Protein AF-0000000066663506 (afdb_homodimer)

Structure (mmCIF, N/CA/C/O backbone):
data_AF-0000000066663506-model_v1
#
loop_
_entity.id
_entity.type
_entity.pdbx_description
1 polymer 'Dihydrodipicolinate synthase'
#
loop_
_atom_site.group_PDB
_atom_site.id
_atom_site.type_symbol
_atom_site.label_atom_id
_atom_site.label_alt_id
_atom_site.label_comp_id
_atom_site.label_asym_id
_atom_site.label_entity_id
_atom_site.label_seq_id
_atom_site.pdbx_PDB_ins_code
_atom_site.Cartn_x
_atom_site.Cartn_y
_atom_site.Cartn_z
_atom_site.occupancy
_atom_site.B_iso_or_equiv
_atom_site.auth_seq_id
_atom_site.auth_comp_id
_atom_site.auth_asym_id
_atom_site.auth_atom_id
_atom_site.pdbx_PDB_model_num
ATOM 1 N N . MET A 1 1 ? 17.984 -24.406 -9.672 1 86.88 1 MET A N 1
ATOM 2 C CA . MET A 1 1 ? 17.188 -23.625 -10.609 1 86.88 1 MET A CA 1
ATOM 3 C C . MET A 1 1 ? 15.711 -23.656 -10.234 1 86.88 1 MET A C 1
ATOM 5 O O . MET A 1 1 ? 15.203 -24.688 -9.781 1 86.88 1 MET A O 1
ATOM 9 N N . ILE A 1 2 ? 15.055 -22.531 -10.32 1 95.19 2 ILE A N 1
ATOM 10 C CA . ILE A 1 2 ? 13.633 -22.453 -10.016 1 95.19 2 ILE A CA 1
ATOM 11 C C . ILE A 1 2 ? 12.836 -23.141 -11.125 1 95.19 2 ILE A C 1
ATOM 13 O O . ILE A 1 2 ? 12.977 -22.812 -12.297 1 95.19 2 ILE A O 1
ATOM 17 N N . THR A 1 3 ? 12.086 -24.094 -10.758 1 96.12 3 THR A N 1
ATOM 18 C CA . THR A 1 3 ? 11.328 -24.844 -11.75 1 96.12 3 THR A CA 1
ATOM 19 C C . THR A 1 3 ? 10.062 -24.078 -12.148 1 96.12 3 THR A C 1
ATOM 21 O O . THR A 1 3 ? 9.281 -23.688 -11.289 1 96.12 3 THR A O 1
ATOM 24 N N . SER A 1 4 ? 9.859 -23.859 -13.398 1 97.31 4 SER A N 1
ATOM 25 C CA . SER A 1 4 ? 8.648 -23.281 -13.969 1 97.31 4 SER A CA 1
ATOM 26 C C . SER A 1 4 ? 7.664 -24.359 -14.406 1 97.31 4 SER A C 1
ATOM 28 O O . SER A 1 4 ? 8.07 -25.438 -14.836 1 97.31 4 SER A O 1
ATOM 30 N N . PRO A 1 5 ? 6.391 -24.141 -14.359 1 98.5 5 PRO A N 1
ATOM 31 C CA . PRO A 1 5 ? 5.742 -22.922 -13.859 1 98.5 5 PRO A CA 1
ATOM 32 C C . PRO A 1 5 ? 5.734 -22.828 -12.336 1 98.5 5 PRO A C 1
ATOM 34 O O . PRO A 1 5 ? 5.762 -23.859 -11.656 1 98.5 5 PRO A O 1
ATOM 37 N N . ILE A 1 6 ? 5.785 -21.578 -11.844 1 98.94 6 ILE A N 1
ATOM 38 C CA . ILE A 1 6 ? 5.539 -21.266 -10.438 1 98.94 6 ILE A CA 1
ATOM 39 C C . ILE A 1 6 ? 4.062 -20.938 -10.234 1 98.94 6 ILE A C 1
ATOM 41 O O . ILE A 1 6 ? 3.465 -20.219 -11.031 1 98.94 6 ILE A O 1
ATOM 45 N N . VAL A 1 7 ? 3.453 -21.516 -9.242 1 98.94 7 VAL A N 1
ATOM 46 C CA . VAL A 1 7 ? 2.088 -21.109 -8.938 1 98.94 7 VAL A CA 1
ATOM 47 C C . VAL A 1 7 ? 2.084 -20.188 -7.715 1 98.94 7 VAL A C 1
ATOM 49 O O . VAL A 1 7 ? 2.586 -20.562 -6.652 1 98.94 7 VAL A O 1
ATOM 52 N N . ALA A 1 8 ? 1.604 -18.938 -7.891 1 98.94 8 ALA A N 1
ATOM 53 C CA . ALA A 1 8 ? 1.257 -18.078 -6.77 1 98.94 8 ALA A CA 1
ATOM 54 C C . ALA A 1 8 ? -0.056 -18.5 -6.125 1 98.94 8 ALA A C 1
ATOM 56 O O . ALA A 1 8 ? -1.122 -18.391 -6.734 1 98.94 8 ALA A O 1
ATOM 57 N N . VAL A 1 9 ? -0.019 -18.844 -4.914 1 98.69 9 VAL A N 1
ATOM 58 C CA . VAL A 1 9 ? -1.101 -19.578 -4.258 1 98.69 9 VAL A CA 1
ATOM 59 C C . VAL A 1 9 ? -2.117 -18.578 -3.691 1 98.69 9 VAL A C 1
ATOM 61 O O . VAL A 1 9 ? -1.742 -17.547 -3.15 1 98.69 9 VAL A O 1
ATOM 64 N N . THR A 1 10 ? -3.426 -18.922 -3.863 1 98.62 10 THR A N 1
ATOM 65 C CA . THR A 1 10 ? -4.465 -18.156 -3.195 1 98.62 10 THR A CA 1
ATOM 66 C C . THR A 1 10 ? -4.523 -18.484 -1.709 1 98.62 10 THR A C 1
ATOM 68 O O . THR A 1 10 ? -4.082 -19.562 -1.296 1 98.62 10 THR A O 1
ATOM 71 N N . THR A 1 11 ? -5.023 -17.625 -0.92 1 98.56 11 THR A N 1
ATOM 72 C CA . THR A 1 11 ? -5.246 -17.859 0.502 1 98.56 11 THR A CA 1
ATOM 73 C C . THR A 1 11 ? -6.734 -18 0.798 1 98.56 11 THR A C 1
ATOM 75 O O . THR A 1 11 ? -7.5 -17.047 0.67 1 98.56 11 THR A O 1
ATOM 78 N N . PRO A 1 12 ? -7.137 -19.188 1.222 1 98.88 12 PRO A N 1
ATOM 79 C CA . PRO A 1 12 ? -8.547 -19.391 1.568 1 98.88 12 PRO A CA 1
ATOM 80 C C . PRO A 1 12 ? -8.898 -18.812 2.938 1 98.88 12 PRO A C 1
ATOM 82 O O . PRO A 1 12 ? -8.102 -18.891 3.873 1 98.88 12 PRO A O 1
ATOM 85 N N . PHE A 1 13 ? -10.086 -18.188 3.004 1 98.75 13 PHE A N 1
ATOM 86 C CA . PHE A 1 13 ? -10.578 -17.609 4.246 1 98.75 13 PHE A CA 1
ATOM 87 C C . PHE A 1 13 ? -11.867 -18.281 4.684 1 98.75 13 PHE A C 1
ATOM 89 O O . PHE A 1 13 ? -12.734 -18.578 3.855 1 98.75 13 PHE A O 1
ATOM 96 N N . GLN A 1 14 ? -11.961 -18.484 5.957 1 97.75 14 GLN A N 1
ATOM 97 C CA . GLN A 1 14 ? -13.203 -18.984 6.539 1 97.75 14 GLN A CA 1
ATOM 98 C C . GLN A 1 14 ? -14.289 -17.906 6.504 1 97.75 14 GLN A C 1
ATOM 100 O O . GLN A 1 14 ? -14.023 -16.766 6.125 1 97.75 14 GLN A O 1
ATOM 105 N N . LEU A 1 15 ? -15.469 -18.297 6.914 1 94.56 15 LEU A N 1
ATOM 106 C CA . LEU A 1 15 ? -16.609 -17.391 6.902 1 94.56 15 LEU A CA 1
ATOM 107 C C . LEU A 1 15 ? -16.359 -16.203 7.836 1 94.56 15 LEU A C 1
ATOM 109 O O . LEU A 1 15 ? -16.812 -15.094 7.566 1 94.56 15 LEU A O 1
ATOM 113 N N . ASP A 1 16 ? -15.594 -16.438 8.859 1 93.62 16 ASP A N 1
ATOM 114 C CA . ASP A 1 16 ? -15.359 -15.375 9.844 1 93.62 16 ASP A CA 1
ATOM 115 C C . ASP A 1 16 ? -14.156 -14.516 9.445 1 93.62 16 ASP A C 1
ATOM 117 O O . ASP A 1 16 ? -13.781 -13.594 10.164 1 93.62 16 ASP A O 1
ATOM 121 N N . GLY A 1 17 ? -13.539 -14.867 8.359 1 94.38 17 GLY A N 1
ATOM 122 C CA . GLY A 1 17 ? -12.461 -14.039 7.848 1 94.38 17 GLY A CA 1
ATOM 123 C C . GLY A 1 17 ? -11.078 -14.57 8.188 1 94.38 17 GLY A C 1
ATOM 124 O O . GLY A 1 17 ? -10.078 -14.094 7.66 1 94.38 17 GLY A O 1
ATOM 125 N N . ARG A 1 18 ? -11.086 -15.594 9.125 1 97.25 18 ARG A N 1
ATOM 126 C CA . ARG A 1 18 ? -9.789 -16.188 9.477 1 97.25 18 ARG A CA 1
ATOM 127 C C . ARG A 1 18 ? -9.258 -17.047 8.344 1 97.25 18 ARG A C 1
ATOM 129 O O . ARG A 1 18 ? -10.023 -17.547 7.52 1 97.25 18 ARG A O 1
ATOM 136 N N . ILE A 1 19 ? -7.938 -17.203 8.258 1 98.75 19 ILE A N 1
ATOM 137 C CA . ILE A 1 19 ? -7.316 -18.062 7.242 1 98.75 19 ILE A CA 1
ATOM 138 C C . ILE A 1 19 ? -7.777 -19.5 7.426 1 98.75 19 ILE A C 1
ATOM 140 O O . ILE A 1 19 ? -7.852 -20 8.555 1 98.75 19 ILE A O 1
ATOM 144 N N . ASP A 1 20 ? -8.094 -20.141 6.395 1 98.88 20 ASP A N 1
ATOM 145 C CA . ASP A 1 20 ? -8.461 -21.562 6.398 1 98.88 20 ASP A CA 1
ATOM 146 C C . ASP A 1 20 ? -7.277 -22.438 5.996 1 98.88 20 ASP A C 1
ATOM 148 O O . ASP A 1 20 ? -7.148 -22.812 4.832 1 98.88 20 ASP A O 1
ATOM 152 N N . LEU A 1 21 ? -6.492 -22.844 7.004 1 98.69 21 LEU A N 1
ATOM 153 C CA . LEU A 1 21 ? -5.254 -23.562 6.742 1 98.69 21 LEU A CA 1
ATOM 154 C C . LEU A 1 21 ? -5.543 -24.953 6.164 1 98.69 21 LEU A C 1
ATOM 156 O O . LEU A 1 21 ? -4.883 -25.391 5.215 1 98.69 21 LEU A O 1
ATOM 160 N N . PRO A 1 22 ? -6.559 -25.688 6.621 1 98.56 22 PRO A N 1
ATOM 161 C CA . PRO A 1 22 ? -6.875 -26.969 6 1 98.56 22 PRO A CA 1
ATOM 162 C C . PRO A 1 22 ? -7.219 -26.844 4.52 1 98.56 22 PRO A C 1
ATOM 164 O O . PRO A 1 22 ? -6.746 -27.641 3.703 1 98.56 22 PRO A O 1
ATOM 167 N N . ALA A 1 23 ? -8.008 -25.828 4.184 1 98.88 23 ALA A N 1
ATOM 168 C CA . ALA A 1 23 ? -8.336 -25.609 2.775 1 98.88 23 ALA A CA 1
ATOM 169 C C . ALA A 1 23 ? -7.082 -25.266 1.968 1 98.88 23 ALA A C 1
ATOM 171 O O . ALA A 1 23 ? -6.957 -25.672 0.81 1 98.88 23 ALA A O 1
ATOM 172 N N . LEU A 1 24 ? -6.195 -24.531 2.566 1 98.88 24 LEU A N 1
ATOM 173 C CA . LEU A 1 24 ? -4.918 -24.25 1.911 1 98.88 24 LEU A CA 1
ATOM 174 C C . LEU A 1 24 ? -4.156 -25.547 1.648 1 98.88 24 LEU A C 1
ATOM 176 O O . LEU A 1 24 ? -3.594 -25.734 0.567 1 98.88 24 LEU A O 1
ATOM 180 N N . GLY A 1 25 ? -4.141 -26.406 2.639 1 98.81 25 GLY A N 1
ATOM 181 C CA . GLY A 1 25 ? -3.498 -27.688 2.461 1 98.81 25 GLY A CA 1
ATOM 182 C C . GLY A 1 25 ? -4.066 -28.484 1.3 1 98.81 25 GLY A C 1
ATOM 183 O O . GLY A 1 25 ? -3.316 -29.047 0.5 1 98.81 25 GLY A O 1
ATOM 184 N N . ASP A 1 26 ? -5.398 -28.562 1.203 1 98.81 26 ASP A N 1
ATOM 185 C CA . ASP A 1 26 ? -6.062 -29.25 0.103 1 98.81 26 ASP A CA 1
ATOM 186 C C . ASP A 1 26 ? -5.656 -28.656 -1.244 1 98.81 26 ASP A C 1
ATOM 188 O O . ASP A 1 26 ? -5.461 -29.391 -2.219 1 98.81 26 ASP A O 1
ATOM 192 N N . TYR A 1 27 ? -5.551 -27.375 -1.285 1 98.88 27 TYR A N 1
ATOM 193 C CA . TYR A 1 27 ? -5.148 -26.703 -2.514 1 98.88 27 TYR A CA 1
ATOM 194 C C . TYR A 1 27 ? -3.707 -27.047 -2.879 1 98.88 27 TYR A C 1
ATOM 196 O O . TYR A 1 27 ? -3.398 -27.297 -4.047 1 98.88 27 TYR A O 1
ATOM 204 N N . LEU A 1 28 ? -2.826 -27.031 -1.867 1 98.88 28 LEU A N 1
ATOM 205 C CA . LEU A 1 28 ? -1.438 -27.422 -2.107 1 98.88 28 LEU A CA 1
ATOM 206 C C . LEU A 1 28 ? -1.352 -28.844 -2.637 1 98.88 28 LEU A C 1
ATOM 208 O O . LEU A 1 28 ? -0.544 -29.141 -3.523 1 98.88 28 LEU A O 1
ATOM 212 N N . ASP A 1 29 ? -2.18 -29.734 -2.123 1 98.81 29 ASP A N 1
ATOM 213 C CA . ASP A 1 29 ? -2.225 -31.109 -2.615 1 98.81 29 ASP A CA 1
ATOM 214 C C . ASP A 1 29 ? -2.652 -31.156 -4.082 1 98.81 29 ASP A C 1
ATOM 216 O O . ASP A 1 29 ? -2.098 -31.922 -4.871 1 98.81 29 ASP A O 1
ATOM 220 N N . LEU A 1 30 ? -3.621 -30.359 -4.391 1 98.81 30 LEU A N 1
ATOM 221 C CA . LEU A 1 30 ? -4.078 -30.266 -5.773 1 98.81 30 LEU A CA 1
ATOM 222 C C . LEU A 1 30 ? -2.941 -29.828 -6.695 1 98.81 30 LEU A C 1
ATOM 224 O O . LEU A 1 30 ? -2.756 -30.406 -7.773 1 98.81 30 LEU A O 1
ATOM 228 N N . LEU A 1 31 ? -2.18 -28.828 -6.285 1 98.88 31 LEU A N 1
ATOM 229 C CA . LEU A 1 31 ? -1.077 -28.297 -7.082 1 98.88 31 LEU A CA 1
ATOM 230 C C . LEU A 1 31 ? 0.029 -29.344 -7.23 1 98.88 31 LEU A C 1
ATOM 232 O O . LEU A 1 31 ? 0.599 -29.5 -8.312 1 98.88 31 LEU A O 1
ATOM 236 N N . ALA A 1 32 ? 0.299 -30.047 -6.141 1 98.75 32 ALA A N 1
ATOM 237 C CA . ALA A 1 32 ? 1.306 -31.094 -6.191 1 98.75 32 ALA A CA 1
ATOM 238 C C . ALA A 1 32 ? 0.894 -32.188 -7.168 1 98.75 32 ALA A C 1
ATOM 240 O O . ALA A 1 32 ? 1.71 -32.656 -7.961 1 98.75 32 ALA A O 1
ATOM 241 N N . ALA A 1 33 ? -0.32 -32.594 -7.09 1 98.44 33 ALA A N 1
ATOM 242 C CA . ALA A 1 33 ? -0.846 -33.625 -7.961 1 98.44 33 ALA A CA 1
ATOM 243 C C . ALA A 1 33 ? -0.805 -33.219 -9.422 1 98.44 33 ALA A C 1
ATOM 245 O O . ALA A 1 33 ? -0.629 -34.031 -10.32 1 98.44 33 ALA A O 1
ATOM 246 N N . ALA A 1 34 ? -0.918 -31.906 -9.656 1 98.69 34 ALA A N 1
ATOM 247 C CA . ALA A 1 34 ? -0.904 -31.359 -11.008 1 98.69 34 ALA A CA 1
ATOM 248 C C . ALA A 1 34 ? 0.517 -31.312 -11.562 1 98.69 34 ALA A C 1
ATOM 250 O O . ALA A 1 34 ? 0.719 -31 -12.742 1 98.69 34 ALA A O 1
ATOM 251 N N . GLY A 1 35 ? 1.534 -31.516 -10.695 1 98.56 35 GLY A N 1
ATOM 252 C CA . GLY A 1 35 ? 2.916 -31.562 -11.148 1 98.56 35 GLY A CA 1
ATOM 253 C C . GLY A 1 35 ? 3.691 -30.297 -10.852 1 98.56 35 GLY A C 1
ATOM 254 O O . GLY A 1 35 ? 4.832 -30.141 -11.297 1 98.56 35 GLY A O 1
ATOM 255 N N . ILE A 1 36 ? 3.096 -29.406 -10.117 1 98.81 36 ILE A N 1
ATOM 256 C CA . ILE A 1 36 ? 3.785 -28.188 -9.727 1 98.81 36 ILE A CA 1
ATOM 257 C C . ILE A 1 36 ? 4.918 -28.516 -8.758 1 98.81 36 ILE A C 1
ATOM 259 O O . ILE A 1 36 ? 4.746 -29.328 -7.848 1 98.81 36 ILE A O 1
ATOM 263 N N . ARG A 1 37 ? 6.059 -27.844 -8.961 1 98.56 37 ARG A N 1
ATOM 264 C CA . ARG A 1 37 ? 7.215 -28.141 -8.117 1 98.56 37 ARG A CA 1
ATOM 265 C C . ARG A 1 37 ? 7.641 -26.891 -7.34 1 98.56 37 ARG A C 1
ATOM 267 O O . ARG A 1 37 ? 8.438 -26.984 -6.406 1 98.56 37 ARG A O 1
ATOM 274 N N . THR A 1 38 ? 7.164 -25.734 -7.73 1 98.88 38 THR A N 1
ATOM 275 C CA . THR A 1 38 ? 7.492 -24.469 -7.086 1 98.88 38 THR A CA 1
ATOM 276 C C . THR A 1 38 ? 6.223 -23.656 -6.793 1 98.88 38 THR A C 1
ATOM 278 O O . THR A 1 38 ? 5.387 -23.469 -7.68 1 98.88 38 THR A O 1
ATOM 281 N N . ILE A 1 39 ? 6.074 -23.219 -5.559 1 98.94 39 ILE A N 1
ATOM 282 C CA . ILE A 1 39 ? 4.938 -22.359 -5.23 1 98.94 39 ILE A CA 1
ATOM 283 C C . ILE A 1 39 ? 5.434 -21.062 -4.586 1 98.94 39 ILE A C 1
ATOM 285 O O . ILE A 1 39 ? 6.527 -21.031 -4.016 1 98.94 39 ILE A O 1
ATOM 289 N N . LEU A 1 40 ? 4.703 -20.016 -4.812 1 98.94 40 LEU A N 1
ATOM 290 C CA . LEU A 1 40 ? 4.887 -18.703 -4.184 1 98.94 40 LEU A CA 1
ATOM 291 C C . LEU A 1 40 ? 3.717 -18.375 -3.266 1 98.94 40 LEU A C 1
ATOM 293 O O . LEU A 1 40 ? 2.572 -18.297 -3.715 1 98.94 40 LEU A O 1
ATOM 297 N N . VAL A 1 41 ? 3.984 -18.234 -1.964 1 98.94 41 VAL A N 1
ATOM 298 C CA . VAL A 1 41 ? 2.947 -17.891 -0.997 1 98.94 41 VAL A CA 1
ATOM 299 C C . VAL A 1 41 ? 3.051 -16.406 -0.634 1 98.94 41 VAL A C 1
ATOM 301 O O . VAL A 1 41 ? 4.078 -15.773 -0.878 1 98.94 41 VAL A O 1
ATOM 304 N N . ASN A 1 42 ? 1.955 -15.867 -0.175 1 98.88 42 ASN A N 1
ATOM 305 C CA . ASN A 1 42 ? 1.871 -14.477 0.27 1 98.88 42 ASN A CA 1
ATOM 306 C C . ASN A 1 42 ? 2.174 -13.508 -0.867 1 98.88 42 ASN A C 1
ATOM 308 O O . ASN A 1 42 ? 2.734 -12.43 -0.638 1 98.88 42 ASN A O 1
ATOM 312 N N . GLY A 1 43 ? 1.922 -13.914 -2.143 1 98.75 43 GLY A N 1
ATOM 313 C CA . GLY A 1 43 ? 1.978 -12.984 -3.26 1 98.75 43 GLY A CA 1
ATOM 314 C C . GLY A 1 43 ? 0.716 -12.156 -3.41 1 98.75 43 GLY A C 1
ATOM 315 O O . GLY A 1 43 ? -0.103 -12.086 -2.49 1 98.75 43 GLY A O 1
ATOM 316 N N . THR A 1 44 ? 0.587 -11.523 -4.523 1 98.62 44 THR A N 1
ATOM 317 C CA . THR A 1 44 ? -0.604 -10.734 -4.809 1 98.62 44 THR A CA 1
ATOM 318 C C . THR A 1 44 ? -1.846 -11.617 -4.852 1 98.62 44 THR A C 1
ATOM 320 O O . THR A 1 44 ? -2.881 -11.273 -4.277 1 98.62 44 THR A O 1
ATOM 323 N N . THR A 1 45 ? -1.713 -12.773 -5.449 1 98.62 45 THR A N 1
ATOM 324 C CA . THR A 1 45 ? -2.82 -13.711 -5.578 1 98.62 45 THR A CA 1
ATOM 325 C C . THR A 1 45 ? -3.279 -14.195 -4.203 1 98.62 45 THR A C 1
ATOM 327 O O . THR A 1 45 ? -4.445 -14.547 -4.023 1 98.62 45 THR A O 1
ATOM 330 N N . ALA A 1 46 ? -2.383 -14.195 -3.256 1 98.81 46 ALA A N 1
ATOM 331 C CA . ALA A 1 46 ? -2.684 -14.625 -1.895 1 98.81 46 ALA A CA 1
ATOM 332 C C . ALA A 1 46 ? -3.283 -13.492 -1.075 1 98.81 46 ALA A C 1
ATOM 334 O O . ALA A 1 46 ? -3.557 -13.648 0.117 1 98.81 46 ALA A O 1
ATOM 335 N N . GLU A 1 47 ? -3.447 -12.336 -1.691 1 98.75 47 GLU A N 1
ATOM 336 C CA . GLU A 1 47 ? -4.008 -11.164 -1.02 1 98.75 47 GLU A CA 1
ATOM 337 C C . GLU A 1 47 ? -3.104 -10.695 0.115 1 98.75 47 GLU A C 1
ATOM 339 O O . GLU A 1 47 ? -3.584 -10.336 1.193 1 98.75 47 GLU A O 1
ATOM 344 N N . PHE A 1 48 ? -1.799 -10.609 -0.133 1 98.81 48 PHE A N 1
ATOM 345 C CA . PHE A 1 48 ? -0.831 -10.32 0.918 1 98.81 48 PHE A CA 1
ATOM 346 C C . PHE A 1 48 ? -1.126 -8.977 1.567 1 98.81 48 PHE A C 1
ATOM 348 O O . PHE A 1 48 ? -0.908 -8.797 2.768 1 98.81 48 PHE A O 1
ATOM 355 N N . ALA A 1 49 ? -1.644 -8.008 0.822 1 98.5 49 ALA A N 1
ATOM 356 C CA . ALA A 1 49 ? -1.859 -6.648 1.316 1 98.5 49 ALA A CA 1
ATOM 357 C C . ALA A 1 49 ? -3.006 -6.605 2.322 1 98.5 49 ALA A C 1
ATOM 359 O O . ALA A 1 49 ? -3.146 -5.637 3.072 1 98.5 49 ALA A O 1
ATOM 360 N N . SER A 1 50 ? -3.803 -7.633 2.309 1 98.62 50 SER A N 1
ATOM 361 C CA . SER A 1 50 ? -4.934 -7.719 3.227 1 98.62 50 SER A CA 1
ATOM 362 C C . SER A 1 50 ? -4.621 -8.641 4.402 1 98.62 50 SER A C 1
ATOM 364 O O . SER A 1 50 ? -5.508 -8.953 5.199 1 98.62 50 SER A O 1
ATOM 366 N N . LEU A 1 51 ? -3.395 -9.086 4.492 1 98.75 51 LEU A N 1
ATOM 367 C CA . LEU A 1 51 ? -2.959 -9.961 5.57 1 98.75 51 LEU A CA 1
ATOM 368 C C . LEU A 1 51 ? -2.076 -9.211 6.562 1 98.75 51 LEU A C 1
ATOM 370 O O . LEU A 1 51 ? -1.287 -8.352 6.168 1 98.75 51 LEU A O 1
ATOM 374 N N . THR A 1 52 ? -2.191 -9.555 7.82 1 98.06 52 THR A N 1
ATOM 375 C CA . THR A 1 52 ? -1.238 -9.062 8.812 1 98.06 52 THR A CA 1
ATOM 376 C C . THR A 1 52 ? 0.09 -9.805 8.695 1 98.06 52 THR A C 1
ATOM 378 O O . THR A 1 52 ? 0.156 -10.891 8.109 1 98.06 52 THR A O 1
ATOM 381 N N . SER A 1 53 ? 1.122 -9.211 9.281 1 98.12 53 SER A N 1
ATOM 382 C CA . SER A 1 53 ? 2.418 -9.883 9.305 1 98.12 53 SER A CA 1
ATOM 383 C C . SER A 1 53 ? 2.328 -11.234 10 1 98.12 53 SER A C 1
ATOM 385 O O . SER A 1 53 ? 2.975 -12.203 9.578 1 98.12 53 SER A O 1
ATOM 387 N N . ALA A 1 54 ? 1.543 -11.289 11.039 1 98.38 54 ALA A N 1
ATOM 388 C CA . ALA A 1 54 ? 1.37 -12.539 11.773 1 98.38 54 ALA A CA 1
ATOM 389 C C . ALA A 1 54 ? 0.723 -13.609 10.891 1 98.38 54 ALA A C 1
ATOM 391 O O . ALA A 1 54 ? 1.124 -14.773 10.922 1 98.38 54 ALA A O 1
ATOM 392 N N . GLU A 1 55 ? -0.25 -13.242 10.148 1 98.81 55 GLU A N 1
ATOM 393 C CA . GLU A 1 55 ? -0.917 -14.164 9.242 1 98.81 55 GLU A CA 1
ATOM 394 C C . GLU A 1 55 ? 0.041 -14.672 8.164 1 98.81 55 GLU A C 1
ATOM 396 O O . GLU A 1 55 ? 0.041 -15.859 7.836 1 98.81 55 GLU A O 1
ATOM 401 N N . ARG A 1 56 ? 0.835 -13.766 7.598 1 98.88 56 ARG A N 1
ATOM 402 C CA . ARG A 1 56 ? 1.782 -14.141 6.555 1 98.88 56 ARG A CA 1
ATOM 403 C C . ARG A 1 56 ? 2.812 -15.133 7.078 1 98.88 56 ARG A C 1
ATOM 405 O O . ARG A 1 56 ? 3.189 -16.078 6.375 1 98.88 56 ARG A O 1
ATOM 412 N N . ARG A 1 57 ? 3.24 -14.945 8.336 1 98.88 57 ARG A N 1
ATOM 413 C CA . ARG A 1 57 ? 4.164 -15.898 8.945 1 98.88 57 ARG A CA 1
ATOM 414 C C . ARG A 1 57 ? 3.516 -17.266 9.109 1 98.88 57 ARG A C 1
ATOM 416 O O . ARG A 1 57 ? 4.137 -18.297 8.82 1 98.88 57 ARG A O 1
ATOM 423 N N . ARG A 1 58 ? 2.291 -17.25 9.531 1 98.81 58 ARG A N 1
ATOM 424 C CA . ARG A 1 58 ? 1.56 -18.5 9.742 1 98.81 58 ARG A CA 1
ATOM 425 C C . ARG A 1 58 ? 1.409 -19.266 8.43 1 98.81 58 ARG A C 1
ATOM 427 O O . ARG A 1 58 ? 1.539 -20.5 8.406 1 98.81 58 ARG A O 1
ATOM 434 N N . ILE A 1 59 ? 1.156 -18.547 7.387 1 98.94 59 ILE A N 1
ATOM 435 C CA . ILE A 1 59 ? 0.979 -19.156 6.078 1 98.94 59 ILE A CA 1
ATOM 436 C C . ILE A 1 59 ? 2.289 -19.812 5.633 1 98.94 59 ILE A C 1
ATOM 438 O O . ILE A 1 59 ? 2.291 -20.938 5.125 1 98.94 59 ILE A O 1
ATOM 442 N N . VAL A 1 60 ? 3.404 -19.109 5.848 1 98.94 60 VAL A N 1
ATOM 443 C CA . VAL A 1 60 ? 4.711 -19.641 5.465 1 98.94 60 VAL A CA 1
ATOM 444 C C . VAL A 1 60 ? 4.996 -20.922 6.23 1 98.94 60 VAL A C 1
ATOM 446 O O . VAL A 1 60 ? 5.391 -21.938 5.637 1 98.94 60 VAL A O 1
ATOM 449 N N . GLU A 1 61 ? 4.781 -20.875 7.539 1 98.94 61 GLU A N 1
ATOM 450 C CA . GLU A 1 61 ? 5.035 -22.047 8.383 1 98.94 61 GLU A CA 1
ATOM 451 C C . GLU A 1 61 ? 4.18 -23.234 7.961 1 98.94 61 GLU A C 1
ATOM 453 O O . GLU A 1 61 ? 4.68 -24.344 7.816 1 98.94 61 GLU A O 1
ATOM 458 N N . TYR A 1 62 ? 2.924 -23 7.766 1 98.88 62 TYR A N 1
ATOM 459 C CA . TYR A 1 62 ? 2.002 -24.062 7.383 1 98.88 62 TYR A CA 1
ATOM 460 C C . TYR A 1 62 ? 2.377 -24.641 6.031 1 98.88 62 TYR A C 1
ATOM 462 O O . TYR A 1 62 ? 2.42 -25.875 5.863 1 98.88 62 TYR A O 1
ATOM 470 N N . ALA A 1 63 ? 2.617 -23.734 5.016 1 98.88 63 ALA A N 1
ATOM 471 C CA . ALA A 1 63 ? 2.953 -24.172 3.664 1 98.88 63 ALA A CA 1
ATOM 472 C C . ALA A 1 63 ? 4.219 -25.016 3.664 1 98.88 63 ALA A C 1
ATOM 474 O O . ALA A 1 63 ? 4.293 -26.031 2.961 1 98.88 63 ALA A O 1
ATOM 475 N N . ARG A 1 64 ? 5.207 -24.547 4.406 1 98.75 64 ARG A N 1
ATOM 476 C CA . ARG A 1 64 ? 6.441 -25.328 4.465 1 98.75 64 ARG A CA 1
ATOM 477 C C . ARG A 1 64 ? 6.176 -26.734 4.977 1 98.75 64 ARG A C 1
ATOM 479 O O . ARG A 1 64 ? 6.742 -27.703 4.465 1 98.75 64 ARG A O 1
ATOM 486 N N . GLY A 1 65 ? 5.348 -26.891 5.984 1 98.44 65 GLY A N 1
ATOM 487 C CA . GLY A 1 65 ? 5.027 -28.188 6.551 1 98.44 65 GLY A CA 1
ATOM 488 C C . GLY A 1 65 ? 4.312 -29.094 5.574 1 98.44 65 GLY A C 1
ATOM 489 O O . GLY A 1 65 ? 4.352 -30.328 5.719 1 98.44 65 GLY A O 1
ATOM 490 N N . ARG A 1 66 ? 3.689 -28.531 4.527 1 97.75 66 ARG A N 1
ATOM 491 C CA . ARG A 1 66 ? 2.826 -29.297 3.637 1 97.75 66 ARG A CA 1
ATOM 492 C C . ARG A 1 66 ? 3.469 -29.469 2.264 1 97.75 66 ARG A C 1
ATOM 494 O O . ARG A 1 66 ? 3.111 -30.375 1.514 1 97.75 66 ARG A O 1
ATOM 501 N N . TRP A 1 67 ? 4.359 -28.578 1.969 1 98.62 67 TRP A N 1
ATOM 502 C CA . TRP A 1 67 ? 4.906 -28.531 0.617 1 98.62 67 TRP A CA 1
ATOM 503 C C . TRP A 1 67 ? 6.344 -29.031 0.596 1 98.62 67 TRP A C 1
ATOM 505 O O . TRP A 1 67 ? 7.23 -28.438 1.215 1 98.62 67 TRP A O 1
ATOM 515 N N . ALA A 1 68 ? 6.633 -30.062 -0.18 1 97.38 68 ALA A N 1
ATOM 516 C CA . ALA A 1 68 ? 7.957 -30.688 -0.215 1 97.38 68 ALA A CA 1
ATOM 517 C C . ALA A 1 68 ? 8.859 -30 -1.238 1 97.38 68 ALA A C 1
ATOM 519 O O . ALA A 1 68 ? 10.086 -30.094 -1.155 1 97.38 68 ALA A O 1
ATOM 520 N N . GLY A 1 69 ? 8.25 -29.359 -2.213 1 98.12 69 GLY A N 1
ATOM 521 C CA . GLY A 1 69 ? 9.008 -28.734 -3.281 1 98.12 69 GLY A CA 1
ATOM 522 C C . GLY A 1 69 ? 9.547 -27.375 -2.908 1 98.12 69 GLY A C 1
ATOM 523 O O . GLY A 1 69 ? 9.766 -27.078 -1.729 1 98.12 69 GLY A O 1
ATOM 524 N N . GLU A 1 70 ? 9.875 -26.578 -3.91 1 98.69 70 GLU A N 1
ATOM 525 C CA . GLU A 1 70 ? 10.414 -25.234 -3.725 1 98.69 70 GLU A CA 1
ATOM 526 C C . GLU A 1 70 ? 9.336 -24.281 -3.227 1 98.69 70 GLU A C 1
ATOM 528 O O . GLU A 1 70 ? 8.25 -24.203 -3.807 1 98.69 70 GLU A O 1
ATOM 533 N N . LEU A 1 71 ? 9.672 -23.656 -2.133 1 98.88 71 LEU A N 1
ATOM 534 C CA . LEU A 1 71 ? 8.758 -22.688 -1.525 1 98.88 71 LEU A CA 1
ATOM 535 C C . LEU A 1 71 ? 9.359 -21.281 -1.553 1 98.88 71 LEU A C 1
ATOM 537 O O . LEU A 1 71 ? 10.445 -21.062 -1.011 1 98.88 71 LEU A O 1
ATOM 541 N N . ILE A 1 72 ? 8.688 -20.359 -2.258 1 98.94 72 ILE A N 1
ATOM 542 C CA . ILE A 1 72 ? 9.039 -18.938 -2.273 1 98.94 72 ILE A CA 1
ATOM 543 C C . ILE A 1 72 ? 8.055 -18.156 -1.408 1 98.94 72 ILE A C 1
ATOM 545 O O . ILE A 1 72 ? 6.84 -18.344 -1.505 1 98.94 72 ILE A O 1
ATOM 549 N N . ALA A 1 73 ? 8.523 -17.328 -0.564 1 98.94 73 ALA A N 1
ATOM 550 C CA . ALA A 1 73 ? 7.66 -16.5 0.271 1 98.94 73 ALA A CA 1
ATOM 551 C C . ALA A 1 73 ? 7.836 -15.016 -0.059 1 98.94 73 ALA A C 1
ATOM 553 O O . ALA A 1 73 ? 8.953 -14.492 -0.014 1 98.94 73 ALA A O 1
ATOM 554 N N . HIS A 1 74 ? 6.75 -14.406 -0.411 1 98.94 74 HIS A N 1
ATOM 555 C CA . HIS A 1 74 ? 6.785 -12.961 -0.611 1 98.94 74 HIS A CA 1
ATOM 556 C C . HIS A 1 74 ? 6.855 -12.227 0.721 1 98.94 74 HIS A C 1
ATOM 558 O O . HIS A 1 74 ? 6.039 -12.461 1.612 1 98.94 74 HIS A O 1
ATOM 564 N N . VAL A 1 75 ? 7.789 -11.289 0.797 1 98.88 75 VAL A N 1
ATOM 565 C CA . VAL A 1 75 ? 8.055 -10.633 2.072 1 98.88 75 VAL A CA 1
ATOM 566 C C . VAL A 1 75 ? 7.938 -9.117 1.903 1 98.88 75 VAL A C 1
ATOM 568 O O . VAL A 1 75 ? 8.266 -8.359 2.818 1 98.88 75 VAL A O 1
ATOM 571 N N . GLY A 1 76 ? 7.496 -8.703 0.734 1 98.44 76 GLY A N 1
ATOM 572 C CA . GLY A 1 76 ? 7.43 -7.281 0.452 1 98.44 76 GLY A CA 1
ATOM 573 C C . GLY A 1 76 ? 6.445 -6.543 1.342 1 98.44 76 GLY A C 1
ATOM 574 O O . GLY A 1 76 ? 5.387 -7.074 1.68 1 98.44 76 GLY A O 1
ATOM 575 N N . SER A 1 77 ? 6.785 -5.359 1.71 1 98.38 77 SER A N 1
ATOM 576 C CA . SER A 1 77 ? 6.004 -4.402 2.488 1 98.38 77 SER A CA 1
ATOM 577 C C . SER A 1 77 ? 6.445 -2.971 2.213 1 98.38 77 SER A C 1
ATOM 579 O O . SER A 1 77 ? 7.594 -2.73 1.834 1 98.38 77 SER A O 1
ATOM 581 N N . PRO A 1 78 ? 5.504 -2.053 2.354 1 97.94 78 PRO A N 1
ATOM 582 C CA . PRO A 1 78 ? 5.984 -0.68 2.174 1 97.94 78 PRO A CA 1
ATOM 583 C C . PRO A 1 78 ? 6.961 -0.246 3.268 1 97.94 78 PRO A C 1
ATOM 585 O O . PRO A 1 78 ? 7.828 0.597 3.027 1 97.94 78 PRO A O 1
ATOM 588 N N . ALA A 1 79 ? 6.816 -0.722 4.438 1 98.25 79 ALA A N 1
ATOM 589 C CA . ALA A 1 79 ? 7.742 -0.441 5.531 1 98.25 79 ALA A CA 1
ATOM 590 C C . ALA A 1 79 ? 8.922 -1.403 5.508 1 98.25 79 ALA A C 1
ATOM 592 O O . ALA A 1 79 ? 8.766 -2.604 5.75 1 98.25 79 ALA A O 1
ATOM 593 N N . ILE A 1 80 ? 10.07 -0.906 5.285 1 98.19 80 ILE A N 1
ATOM 594 C CA . ILE A 1 80 ? 11.258 -1.724 5.098 1 98.19 80 ILE A CA 1
ATOM 595 C C . ILE A 1 80 ? 11.516 -2.561 6.348 1 98.19 80 ILE A C 1
ATOM 597 O O . ILE A 1 80 ? 11.945 -3.715 6.254 1 98.19 80 ILE A O 1
ATOM 601 N N . ALA A 1 81 ? 11.258 -2.029 7.492 1 98.12 81 ALA A N 1
ATOM 602 C CA . ALA A 1 81 ? 11.477 -2.773 8.727 1 98.12 81 ALA A CA 1
ATOM 603 C C . ALA A 1 81 ? 10.586 -4.012 8.781 1 98.12 81 ALA A C 1
ATOM 605 O O . ALA A 1 81 ? 11.023 -5.074 9.242 1 98.12 81 ALA A O 1
ATOM 606 N N . GLU A 1 82 ? 9.375 -3.873 8.367 1 98.31 82 GLU A N 1
ATOM 607 C CA . GLU A 1 82 ? 8.461 -5.016 8.312 1 98.31 82 GLU A CA 1
ATOM 608 C C . GLU A 1 82 ? 8.938 -6.051 7.297 1 98.31 82 GLU A C 1
ATOM 610 O O . GLU A 1 82 ? 8.898 -7.254 7.566 1 98.31 82 GLU A O 1
ATOM 615 N N . ALA A 1 83 ? 9.359 -5.602 6.145 1 98.75 83 ALA A N 1
ATOM 616 C CA . ALA A 1 83 ? 9.875 -6.504 5.121 1 98.75 83 ALA A CA 1
ATOM 617 C C . ALA A 1 83 ? 11.07 -7.301 5.637 1 98.75 83 ALA A C 1
ATOM 619 O O . ALA A 1 83 ? 11.18 -8.5 5.387 1 98.75 83 ALA A O 1
ATOM 620 N N . GLU A 1 84 ? 11.938 -6.586 6.336 1 98.62 84 GLU A N 1
ATOM 621 C CA . GLU A 1 84 ? 13.117 -7.234 6.891 1 98.62 84 GLU A CA 1
ATOM 622 C C . GLU A 1 84 ? 12.742 -8.297 7.922 1 98.62 84 GLU A C 1
ATOM 624 O O . GLU A 1 84 ? 13.32 -9.383 7.945 1 98.62 84 GLU A O 1
ATOM 629 N N . GLU A 1 85 ? 11.758 -7.992 8.734 1 98.56 85 GLU A N 1
ATOM 630 C CA . GLU A 1 85 ? 11.305 -8.945 9.734 1 98.56 85 GLU A CA 1
ATOM 631 C C . GLU A 1 85 ? 10.68 -10.172 9.086 1 98.56 85 GLU A C 1
ATOM 633 O O . GLU A 1 85 ? 10.938 -11.305 9.5 1 98.56 85 GLU A O 1
ATOM 638 N N . LEU A 1 86 ? 9.883 -9.938 8.109 1 98.88 86 LEU A N 1
ATOM 639 C CA . LEU A 1 86 ? 9.266 -11.039 7.379 1 98.88 86 LEU A CA 1
ATOM 640 C C . LEU A 1 86 ? 10.32 -11.875 6.664 1 98.88 86 LEU A C 1
ATOM 642 O O . LEU A 1 86 ? 10.211 -13.102 6.613 1 98.88 86 LEU A O 1
ATOM 646 N N . ALA A 1 87 ? 11.312 -11.172 6.121 1 98.88 87 ALA A N 1
ATOM 647 C CA . ALA A 1 87 ? 12.398 -11.867 5.43 1 98.88 87 ALA A CA 1
ATOM 648 C C . ALA A 1 87 ? 13.172 -12.766 6.395 1 98.88 87 ALA A C 1
ATOM 650 O O . ALA A 1 87 ? 13.492 -13.914 6.066 1 98.88 87 ALA A O 1
ATOM 651 N N . ASP A 1 88 ? 13.461 -12.234 7.543 1 98.75 88 ASP A N 1
ATOM 652 C CA . ASP A 1 88 ? 14.18 -13 8.555 1 98.75 88 ASP A CA 1
ATOM 653 C C . ASP A 1 88 ? 13.414 -14.258 8.945 1 98.75 88 ASP A C 1
ATOM 655 O O . ASP A 1 88 ? 13.992 -15.344 9.031 1 98.75 88 ASP A O 1
ATOM 659 N N . HIS A 1 89 ? 12.156 -14.102 9.133 1 98.88 89 HIS A N 1
ATOM 660 C CA . HIS A 1 89 ? 11.305 -15.242 9.477 1 98.88 89 HIS A CA 1
ATOM 661 C C . HIS A 1 89 ? 11.227 -16.234 8.32 1 98.88 89 HIS A C 1
ATOM 663 O O . HIS A 1 89 ? 11.445 -17.438 8.516 1 98.88 89 HIS A O 1
ATOM 669 N N . ALA A 1 90 ? 10.93 -15.742 7.117 1 98.88 90 ALA A N 1
ATOM 670 C CA . ALA A 1 90 ? 10.703 -16.609 5.961 1 98.88 90 ALA A CA 1
ATOM 671 C C . ALA A 1 90 ? 11.969 -17.359 5.578 1 98.88 90 ALA A C 1
ATOM 673 O O . ALA A 1 90 ? 11.906 -18.5 5.109 1 98.88 90 ALA A O 1
ATOM 674 N N . ALA A 1 91 ? 13.109 -16.734 5.836 1 98.62 91 ALA A N 1
ATOM 675 C CA . ALA A 1 91 ? 14.391 -17.328 5.492 1 98.62 91 ALA A CA 1
ATOM 676 C C . ALA A 1 91 ? 14.602 -18.641 6.246 1 98.62 91 ALA A C 1
ATOM 678 O O . ALA A 1 91 ? 15.344 -19.516 5.793 1 98.62 91 ALA A O 1
ATOM 679 N N . GLN A 1 92 ? 13.867 -18.844 7.332 1 98.44 92 GLN A N 1
ATOM 680 C CA . GLN A 1 92 ? 14.008 -20.047 8.141 1 98.44 92 GLN A CA 1
ATOM 681 C C . GLN A 1 92 ? 13.094 -21.156 7.637 1 98.44 92 GLN A C 1
ATOM 683 O O . GLN A 1 92 ? 13.219 -22.312 8.062 1 98.44 92 GLN A O 1
ATOM 688 N N . HIS A 1 93 ? 12.25 -20.828 6.676 1 98.62 93 HIS A N 1
ATOM 689 C CA . HIS A 1 93 ? 11.188 -21.781 6.348 1 98.62 93 HIS A CA 1
ATOM 690 C C . HIS A 1 93 ? 11.109 -22.016 4.844 1 98.62 93 HIS A C 1
ATOM 692 O O . HIS A 1 93 ? 10.516 -23 4.398 1 98.62 93 HIS A O 1
ATOM 698 N N . CYS A 1 94 ? 11.672 -21.109 4.02 1 98.62 94 CYS A N 1
ATOM 699 C CA . CYS A 1 94 ? 11.445 -21.172 2.582 1 98.62 94 CYS A CA 1
ATOM 700 C C . CYS A 1 94 ? 12.766 -21.266 1.824 1 98.62 94 CYS A C 1
ATOM 702 O O . CYS A 1 94 ? 13.828 -21.062 2.402 1 98.62 94 CYS A O 1
ATOM 704 N N . ASP A 1 95 ? 12.695 -21.672 0.618 1 98.75 95 ASP A N 1
ATOM 705 C CA . ASP A 1 95 ? 13.875 -21.828 -0.224 1 98.75 95 ASP A CA 1
ATOM 706 C C . ASP A 1 95 ? 14.328 -20.5 -0.803 1 98.75 95 ASP A C 1
ATOM 708 O O . ASP A 1 95 ? 15.516 -20.297 -1.062 1 98.75 95 ASP A O 1
ATOM 712 N N . ARG A 1 96 ? 13.359 -19.609 -1.018 1 98.81 96 ARG A N 1
ATOM 713 C CA . ARG A 1 96 ? 13.633 -18.297 -1.587 1 98.81 96 ARG A CA 1
ATOM 714 C C . ARG A 1 96 ? 12.625 -17.266 -1.088 1 98.81 96 ARG A C 1
ATOM 716 O O . ARG A 1 96 ? 11.57 -17.625 -0.556 1 98.81 96 ARG A O 1
ATOM 723 N N . LEU A 1 97 ? 12.984 -16.031 -1.21 1 98.94 97 LEU A N 1
ATOM 724 C CA . LEU A 1 97 ? 12.109 -14.898 -0.92 1 98.94 97 LEU A CA 1
ATOM 725 C C . LEU A 1 97 ? 11.703 -14.18 -2.203 1 98.94 97 LEU A C 1
ATOM 727 O O . LEU A 1 97 ? 12.391 -14.297 -3.223 1 98.94 97 LEU A O 1
ATOM 731 N N . ALA A 1 98 ? 10.609 -13.562 -2.189 1 98.94 98 ALA A N 1
ATOM 732 C CA . ALA A 1 98 ? 10.219 -12.578 -3.197 1 98.94 98 ALA A CA 1
ATOM 733 C C . ALA A 1 98 ? 9.906 -11.234 -2.557 1 98.94 98 ALA A C 1
ATOM 735 O O . ALA A 1 98 ? 9.367 -11.172 -1.446 1 98.94 98 ALA A O 1
ATOM 736 N N . ALA A 1 99 ? 10.25 -10.195 -3.195 1 98.81 99 ALA A N 1
ATOM 737 C CA . ALA A 1 99 ? 9.984 -8.867 -2.646 1 98.81 99 ALA A CA 1
ATOM 738 C C . ALA A 1 99 ? 9.531 -7.902 -3.738 1 98.81 99 ALA A C 1
ATOM 740 O O . ALA A 1 99 ? 10.211 -7.738 -4.75 1 98.81 99 ALA A O 1
ATOM 741 N N . ILE A 1 100 ? 8.453 -7.281 -3.527 1 98.88 100 ILE A N 1
ATOM 742 C CA . ILE A 1 100 ? 7.867 -6.348 -4.48 1 98.88 100 ILE A CA 1
ATOM 743 C C . ILE A 1 100 ? 8.367 -4.934 -4.191 1 98.88 100 ILE A C 1
ATOM 745 O O . ILE A 1 100 ? 8.883 -4.66 -3.104 1 98.88 100 ILE A O 1
ATOM 749 N N . SER A 1 101 ? 8.25 -4.047 -5.195 1 98.38 101 SER A N 1
ATOM 750 C CA . SER A 1 101 ? 8.562 -2.637 -4.984 1 98.38 101 SER A CA 1
ATOM 751 C C . SER A 1 101 ? 7.707 -2.037 -3.877 1 98.38 101 SER A C 1
ATOM 753 O O . SER A 1 101 ? 6.543 -2.416 -3.711 1 98.38 101 SER A O 1
ATOM 755 N N . PRO A 1 102 ? 8.344 -1.106 -3.152 1 98.19 102 PRO A N 1
ATOM 756 C CA . PRO A 1 102 ? 7.508 -0.406 -2.178 1 98.19 102 PRO A CA 1
ATOM 757 C C . PRO A 1 102 ? 6.309 0.287 -2.82 1 98.19 102 PRO A C 1
ATOM 759 O O . PRO A 1 102 ? 6.398 0.753 -3.959 1 98.19 102 PRO A O 1
ATOM 762 N N . TYR A 1 103 ? 5.242 0.281 -2.113 1 98 103 TYR A N 1
ATOM 763 C CA . TYR A 1 103 ? 4.004 0.854 -2.629 1 98 103 TYR A CA 1
ATOM 764 C C . TYR A 1 103 ? 3.396 1.828 -1.626 1 98 103 TYR A C 1
ATOM 766 O O . TYR A 1 103 ? 3.98 2.09 -0.573 1 98 103 TYR A O 1
ATOM 774 N N . PHE A 1 104 ? 2.391 2.5 -2.061 1 97.94 104 PHE A N 1
ATOM 775 C CA . PHE A 1 104 ? 1.657 3.648 -1.544 1 97.94 104 PHE A CA 1
ATOM 776 C C . PHE A 1 104 ? 2.215 4.945 -2.115 1 97.94 104 PHE A C 1
ATOM 778 O O . PHE A 1 104 ? 1.513 5.668 -2.828 1 97.94 104 PHE A O 1
ATOM 785 N N . PHE A 1 105 ? 3.527 5.285 -1.735 1 98.5 105 PHE A N 1
ATOM 786 C CA . PHE A 1 105 ? 4.094 6.492 -2.326 1 98.5 105 PHE A CA 1
ATOM 787 C C . PHE A 1 105 ? 4.305 6.312 -3.824 1 98.5 105 PHE A C 1
ATOM 789 O O . PHE A 1 105 ? 5.32 5.754 -4.254 1 98.5 105 PHE A O 1
ATOM 796 N N . ALA A 1 106 ? 3.445 6.914 -4.574 1 98.19 106 ALA A N 1
ATOM 797 C CA . ALA A 1 106 ? 3.438 6.738 -6.023 1 98.19 106 ALA A CA 1
ATOM 798 C C . ALA A 1 106 ? 4.57 7.52 -6.68 1 98.19 106 ALA A C 1
ATOM 800 O O . ALA A 1 106 ? 4.918 8.609 -6.23 1 98.19 106 ALA A O 1
ATOM 801 N N . ASP A 1 107 ? 5.125 6.945 -7.707 1 97.62 107 ASP A N 1
ATOM 802 C CA . ASP A 1 107 ? 6.098 7.602 -8.578 1 97.62 107 ASP A CA 1
ATOM 803 C C . ASP A 1 107 ? 7.305 8.094 -7.777 1 97.62 107 ASP A C 1
ATOM 805 O O . ASP A 1 107 ? 7.73 9.242 -7.934 1 97.62 107 ASP A O 1
ATOM 809 N N . ALA A 1 108 ? 7.734 7.258 -6.855 1 98.06 108 ALA A N 1
ATOM 810 C CA . ALA A 1 108 ? 8.961 7.566 -6.121 1 98.06 108 ALA A CA 1
ATOM 811 C C . ALA A 1 108 ? 10.164 7.602 -7.055 1 98.06 108 ALA A C 1
ATOM 813 O O . ALA A 1 108 ? 10.156 6.969 -8.109 1 98.06 108 ALA A O 1
ATOM 814 N N . PRO A 1 109 ? 11.188 8.375 -6.703 1 97.75 109 PRO A N 1
ATOM 815 C CA . PRO A 1 109 ? 12.422 8.328 -7.492 1 97.75 109 PRO A CA 1
ATOM 816 C C . PRO A 1 109 ? 13.047 6.93 -7.531 1 97.75 109 PRO A C 1
ATOM 818 O O . PRO A 1 109 ? 13.039 6.219 -6.523 1 97.75 109 PRO A O 1
ATOM 821 N N . GLU A 1 110 ? 13.562 6.543 -8.734 1 98.25 110 GLU A N 1
ATOM 822 C CA . GLU A 1 110 ? 14.156 5.215 -8.891 1 98.25 110 GLU A CA 1
ATOM 823 C C . GLU A 1 110 ? 15.227 4.957 -7.836 1 98.25 110 GLU A C 1
ATOM 825 O O . GLU A 1 110 ? 15.328 3.85 -7.309 1 98.25 110 GLU A O 1
ATOM 830 N N . ALA A 1 111 ? 15.992 6.047 -7.508 1 98.19 111 ALA A N 1
ATOM 831 C CA . ALA A 1 111 ? 17.047 5.914 -6.504 1 98.19 111 ALA A CA 1
ATOM 832 C C . ALA A 1 111 ? 16.469 5.52 -5.148 1 98.19 111 ALA A C 1
ATOM 834 O O . ALA A 1 111 ? 17.094 4.785 -4.387 1 98.19 111 ALA A O 1
ATOM 835 N N . GLY A 1 112 ? 15.297 6.031 -4.852 1 98.62 112 GLY A N 1
ATOM 836 C CA . GLY A 1 112 ? 14.625 5.672 -3.617 1 98.62 112 GLY A CA 1
ATOM 837 C C . GLY A 1 112 ? 14.156 4.23 -3.592 1 98.62 112 GLY A C 1
ATOM 838 O O . GLY A 1 112 ? 14.289 3.545 -2.574 1 98.62 112 GLY A O 1
ATOM 839 N N . VAL A 1 113 ? 13.641 3.773 -4.676 1 98.88 113 VAL A N 1
ATOM 840 C CA . VAL A 1 113 ? 13.219 2.381 -4.812 1 98.88 113 VAL A CA 1
ATOM 841 C C . VAL A 1 113 ? 14.438 1.463 -4.699 1 98.88 113 VAL A C 1
ATOM 843 O O . VAL A 1 113 ? 14.383 0.435 -4.02 1 98.88 113 VAL A O 1
ATOM 846 N N . GLU A 1 114 ? 15.523 1.848 -5.371 1 98.81 114 GLU A N 1
ATOM 847 C CA . GLU A 1 114 ? 16.766 1.088 -5.277 1 98.81 114 GLU A CA 1
ATOM 848 C C . GLU A 1 114 ? 17.266 1.006 -3.838 1 98.81 114 GLU A C 1
ATOM 850 O O . GLU A 1 114 ? 17.719 -0.05 -3.389 1 98.81 114 GLU A O 1
ATOM 855 N N . HIS A 1 115 ? 17.172 2.123 -3.133 1 98.56 115 HIS A N 1
ATOM 856 C CA . HIS A 1 115 ? 17.594 2.162 -1.738 1 98.56 115 HIS A CA 1
ATOM 857 C C . HIS A 1 115 ? 16.75 1.231 -0.878 1 98.56 115 HIS A C 1
ATOM 859 O O . HIS A 1 115 ? 17.266 0.557 0.014 1 98.56 115 HIS A O 1
ATOM 865 N N . TYR A 1 116 ? 15.484 1.19 -1.12 1 98.81 116 TYR A N 1
ATOM 866 C CA . TYR A 1 116 ? 14.586 0.284 -0.418 1 98.81 116 TYR A CA 1
ATOM 867 C C . TYR A 1 116 ? 15.031 -1.164 -0.578 1 98.81 116 TYR A C 1
ATOM 869 O O . TYR A 1 116 ? 15.219 -1.877 0.412 1 98.81 116 TYR A O 1
ATOM 877 N N . PHE A 1 117 ? 15.266 -1.579 -1.779 1 98.94 117 PHE A N 1
ATOM 878 C CA . PHE A 1 117 ? 15.68 -2.953 -2.041 1 98.94 117 PHE A CA 1
ATOM 879 C C . PHE A 1 117 ? 17.062 -3.221 -1.479 1 98.94 117 PHE A C 1
ATOM 881 O O . PHE A 1 117 ? 17.344 -4.309 -0.964 1 98.94 117 PHE A O 1
ATOM 888 N N . ALA A 1 118 ? 17.938 -2.221 -1.618 1 98.88 118 ALA A N 1
ATOM 889 C CA . ALA A 1 118 ? 19.281 -2.387 -1.057 1 98.88 118 ALA A CA 1
ATOM 890 C C . ALA A 1 118 ? 19.219 -2.688 0.438 1 98.88 118 ALA A C 1
ATOM 892 O O . ALA A 1 118 ? 19.906 -3.576 0.93 1 98.88 118 ALA A O 1
ATOM 893 N N . GLN A 1 119 ? 18.359 -1.947 1.149 1 98.56 119 GLN A N 1
ATOM 894 C CA . GLN A 1 119 ? 18.203 -2.188 2.58 1 98.56 119 GLN A CA 1
ATOM 895 C C . GLN A 1 119 ? 17.719 -3.609 2.848 1 98.56 119 GLN A C 1
ATOM 897 O O . GLN A 1 119 ? 18.25 -4.293 3.732 1 98.56 119 GLN A O 1
ATOM 902 N N . LEU A 1 120 ? 16.75 -4.062 2.113 1 98.81 120 LEU A N 1
ATOM 903 C CA . LEU A 1 120 ? 16.219 -5.414 2.281 1 98.81 120 LEU A CA 1
ATOM 904 C C . LEU A 1 120 ? 17.297 -6.453 1.991 1 98.81 120 LEU A C 1
ATOM 906 O O . LEU A 1 120 ? 17.469 -7.41 2.754 1 98.81 120 LEU A O 1
ATOM 910 N N . LEU A 1 121 ? 18.031 -6.25 0.864 1 98.88 121 LEU A N 1
ATOM 911 C CA . LEU A 1 121 ? 19.031 -7.215 0.4 1 98.88 121 LEU A CA 1
ATOM 912 C C . LEU A 1 121 ? 20.234 -7.254 1.339 1 98.88 121 LEU A C 1
ATOM 914 O O . LEU A 1 121 ? 20.891 -8.281 1.461 1 98.88 121 LEU A O 1
ATOM 918 N N . GLU A 1 122 ? 20.5 -6.16 2.023 1 98.62 122 GLU A N 1
ATOM 919 C CA . GLU A 1 122 ? 21.562 -6.121 3.018 1 98.62 122 GLU A CA 1
ATOM 920 C C . GLU A 1 122 ? 21.172 -6.883 4.281 1 98.62 122 GLU A C 1
ATOM 922 O O . GLU A 1 122 ? 22.031 -7.379 5.008 1 98.62 122 GLU A O 1
ATOM 927 N N . ALA A 1 123 ? 19.891 -7.066 4.473 1 98.12 123 ALA A N 1
ATOM 928 C CA . ALA A 1 123 ? 19.391 -7.652 5.715 1 98.12 123 ALA A CA 1
ATOM 929 C C . ALA A 1 123 ? 19.266 -9.164 5.59 1 98.12 123 ALA A C 1
ATOM 931 O O . ALA A 1 123 ? 18.906 -9.844 6.555 1 98.12 123 ALA A O 1
ATOM 932 N N . THR A 1 124 ? 19.531 -9.773 4.438 1 98.31 124 THR A N 1
ATOM 933 C CA . THR A 1 12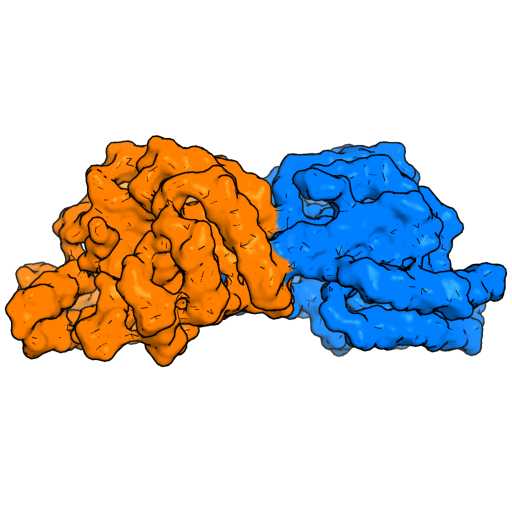4 ? 19.406 -11.211 4.246 1 98.31 124 THR A CA 1
ATOM 934 C C . THR A 1 124 ? 20.453 -11.719 3.26 1 98.31 124 THR A C 1
ATOM 936 O O . THR A 1 124 ? 20.984 -10.953 2.457 1 98.31 124 THR A O 1
ATOM 939 N N . THR A 1 125 ? 20.766 -12.977 3.346 1 97.81 125 THR A N 1
ATOM 940 C CA . THR A 1 125 ? 21.625 -13.633 2.371 1 97.81 125 THR A CA 1
ATOM 941 C C . THR A 1 125 ? 20.844 -14.688 1.587 1 97.81 125 THR A C 1
ATOM 943 O O . THR A 1 125 ? 21.406 -15.367 0.728 1 97.81 125 THR A O 1
ATOM 946 N N . HIS A 1 126 ? 19.562 -14.828 1.999 1 98.31 126 HIS A N 1
ATOM 947 C CA . HIS A 1 126 ? 18.703 -15.781 1.304 1 98.31 126 HIS A CA 1
ATOM 948 C C . HIS A 1 126 ? 18.453 -15.344 -0.136 1 98.31 126 HIS A C 1
ATOM 950 O O . HIS A 1 126 ? 18.375 -14.148 -0.422 1 98.31 126 HIS A O 1
ATOM 956 N N . PRO A 1 127 ? 18.344 -16.281 -1.097 1 98.81 127 PRO A N 1
ATOM 957 C CA . PRO A 1 127 ? 18.031 -15.891 -2.473 1 98.81 127 PRO A CA 1
ATOM 958 C C . PRO A 1 127 ? 16.719 -15.102 -2.576 1 98.81 127 PRO A C 1
ATOM 960 O O . PRO A 1 127 ? 15.727 -15.477 -1.961 1 98.81 127 PRO A O 1
ATOM 963 N N . VAL A 1 128 ? 16.75 -13.977 -3.336 1 98.94 128 VAL A N 1
ATOM 964 C CA . VAL A 1 128 ? 15.586 -13.094 -3.428 1 98.94 128 VAL A CA 1
ATOM 965 C C . VAL A 1 128 ? 15.172 -12.938 -4.887 1 98.94 128 VAL A C 1
ATOM 967 O O . VAL A 1 128 ? 16 -12.633 -5.746 1 98.94 128 VAL A O 1
ATOM 970 N N . LEU A 1 129 ? 13.961 -13.219 -5.148 1 98.88 129 LEU A N 1
ATOM 971 C CA . LEU A 1 129 ? 13.297 -12.852 -6.398 1 98.88 129 LEU A CA 1
ATOM 972 C C . LEU A 1 129 ? 12.68 -11.461 -6.297 1 98.88 129 LEU A C 1
ATOM 974 O O . LEU A 1 129 ? 11.82 -11.219 -5.445 1 98.88 129 LEU A O 1
ATOM 978 N N . LEU A 1 130 ? 13.133 -10.523 -7.148 1 98.94 130 LEU A N 1
ATOM 979 C CA . LEU A 1 130 ? 12.445 -9.234 -7.211 1 98.94 130 LEU A CA 1
ATOM 980 C C . LEU A 1 130 ? 11.086 -9.375 -7.887 1 98.94 130 LEU A C 1
ATOM 982 O O . LEU A 1 130 ? 10.883 -10.273 -8.703 1 98.94 130 LEU A O 1
ATOM 986 N N . TYR A 1 131 ? 10.234 -8.57 -7.539 1 98.88 131 TYR A N 1
ATOM 987 C CA . TYR A 1 131 ? 8.867 -8.664 -8.031 1 98.88 131 TYR A CA 1
ATOM 988 C C . TYR A 1 131 ? 8.383 -7.309 -8.539 1 98.88 131 TYR A C 1
ATOM 990 O O . TYR A 1 131 ? 8.203 -6.371 -7.762 1 98.88 131 TYR A O 1
ATOM 998 N N . ASN A 1 132 ? 8.172 -7.195 -9.875 1 98.88 132 ASN A N 1
ATOM 999 C CA . ASN A 1 132 ? 7.746 -5.98 -10.562 1 98.88 132 ASN A CA 1
ATOM 1000 C C . ASN A 1 132 ? 6.254 -6.008 -10.875 1 98.88 132 ASN A C 1
ATOM 1002 O O . ASN A 1 132 ? 5.797 -6.848 -11.656 1 98.88 132 ASN A O 1
ATOM 1006 N N . PHE A 1 133 ? 5.512 -5.133 -10.297 1 98.69 133 PHE A N 1
ATOM 1007 C CA . PHE A 1 133 ? 4.078 -5.059 -10.547 1 98.69 133 PHE A CA 1
ATOM 1008 C C . PHE A 1 133 ? 3.605 -3.607 -10.57 1 98.69 133 PHE A C 1
ATOM 1010 O O . PHE A 1 133 ? 2.818 -3.191 -9.719 1 98.69 133 PHE A O 1
ATOM 1017 N N . PRO A 1 134 ? 3.9 -2.852 -11.625 1 98.12 134 PRO A N 1
ATOM 1018 C CA . PRO A 1 134 ? 3.709 -1.4 -11.68 1 98.12 134 PRO A CA 1
ATOM 1019 C C . PRO A 1 134 ? 2.242 -0.994 -11.547 1 98.12 134 PRO A C 1
ATOM 1021 O O . PRO A 1 134 ? 1.938 0.033 -10.93 1 98.12 134 PRO A O 1
ATOM 1024 N N . ARG A 1 135 ? 1.33 -1.769 -12.031 1 97.5 135 ARG A N 1
ATOM 1025 C CA . ARG A 1 135 ? -0.084 -1.411 -12 1 97.5 135 ARG A CA 1
ATOM 1026 C C . ARG A 1 135 ? -0.555 -1.154 -10.578 1 97.5 135 ARG A C 1
ATOM 1028 O O . ARG A 1 135 ? -1.378 -0.267 -10.336 1 97.5 135 ARG A O 1
ATOM 1035 N N . HIS A 1 136 ? 0.039 -1.889 -9.656 1 98.38 136 HIS A N 1
ATOM 1036 C CA . HIS A 1 136 ? -0.418 -1.798 -8.273 1 98.38 136 HIS A CA 1
ATOM 1037 C C . HIS A 1 136 ? 0.531 -0.949 -7.434 1 98.38 136 HIS A C 1
ATOM 1039 O O . HIS A 1 136 ? 0.09 -0.182 -6.574 1 98.38 136 HIS A O 1
ATOM 1045 N N . THR A 1 137 ? 1.815 -0.999 -7.664 1 98.56 137 THR A N 1
ATOM 1046 C CA . THR A 1 137 ? 2.785 -0.353 -6.785 1 98.56 137 THR A CA 1
ATOM 1047 C C . THR A 1 137 ? 3.004 1.101 -7.195 1 98.56 137 THR A C 1
ATOM 1049 O O . THR A 1 137 ? 3.467 1.915 -6.395 1 98.56 137 THR A O 1
ATOM 1052 N N . GLN A 1 138 ? 2.818 1.365 -8.5 1 98.38 138 GLN A N 1
ATOM 1053 C CA . GLN A 1 138 ? 3.092 2.66 -9.109 1 98.38 138 GLN A CA 1
ATOM 1054 C C . GLN A 1 138 ? 4.582 2.988 -9.062 1 98.38 138 GLN A C 1
ATOM 1056 O O . GLN A 1 138 ? 4.969 4.152 -9.156 1 98.38 138 GLN A O 1
ATOM 1061 N N . ASN A 1 139 ? 5.402 2.006 -8.797 1 98.69 139 ASN A N 1
ATOM 1062 C CA . ASN A 1 139 ? 6.859 2.096 -8.766 1 98.69 139 ASN A CA 1
ATOM 1063 C C . ASN A 1 139 ? 7.508 0.968 -9.562 1 98.69 139 ASN A C 1
ATOM 1065 O O . ASN A 1 139 ? 7.93 -0.04 -8.992 1 98.69 139 ASN A O 1
ATOM 1069 N N . PRO A 1 140 ? 7.648 1.151 -10.891 1 98.5 140 PRO A N 1
ATOM 1070 C CA . PRO A 1 140 ? 8.211 0.097 -11.734 1 98.5 140 PRO A CA 1
ATOM 1071 C C . PRO A 1 140 ? 9.695 -0.145 -11.477 1 98.5 140 PRO A C 1
ATOM 1073 O O . PRO A 1 140 ? 10.422 0.786 -11.125 1 98.5 140 PRO A O 1
ATOM 1076 N N . LEU A 1 141 ? 10.07 -1.363 -11.57 1 98.75 141 LEU A N 1
ATOM 1077 C CA . LEU A 1 141 ? 11.484 -1.721 -11.609 1 98.75 141 LEU A CA 1
ATOM 1078 C C . LEU A 1 141 ? 12.008 -1.688 -13.047 1 98.75 141 LEU A C 1
ATOM 1080 O O . LEU A 1 141 ? 11.578 -2.479 -13.883 1 98.75 141 LEU A O 1
ATOM 1084 N N . SER A 1 142 ? 12.938 -0.812 -13.312 1 98.56 142 SER A N 1
ATOM 1085 C CA . SER A 1 142 ? 13.547 -0.796 -14.641 1 98.56 142 SER A CA 1
ATOM 1086 C C . SER A 1 142 ? 14.594 -1.895 -14.773 1 98.56 142 SER A C 1
ATOM 1088 O O . SER A 1 142 ? 15.188 -2.324 -13.781 1 98.56 142 SER A O 1
ATOM 1090 N N . PRO A 1 143 ? 14.812 -2.365 -16.016 1 98.75 143 PRO A N 1
ATOM 1091 C CA . PRO A 1 143 ? 15.875 -3.35 -16.219 1 98.75 143 PRO A CA 1
ATOM 1092 C C . PRO A 1 143 ? 17.234 -2.863 -15.734 1 98.75 143 PRO A C 1
ATOM 1094 O O . PRO A 1 143 ? 18.016 -3.648 -15.195 1 98.75 143 PRO A O 1
ATOM 1097 N N . ALA A 1 144 ? 17.5 -1.579 -15.883 1 98.75 144 ALA A N 1
ATOM 1098 C CA . ALA A 1 144 ? 18.75 -1.006 -15.422 1 98.75 144 ALA A CA 1
ATOM 1099 C C . ALA A 1 144 ? 18.875 -1.081 -13.906 1 98.75 144 ALA A C 1
ATOM 1101 O O . ALA A 1 144 ? 19.922 -1.432 -13.367 1 98.75 144 ALA A O 1
ATOM 1102 N N . LEU A 1 145 ? 17.828 -0.75 -13.195 1 98.81 145 LEU A N 1
ATOM 1103 C CA . LEU A 1 145 ? 17.797 -0.833 -11.742 1 98.81 145 LEU A CA 1
ATOM 1104 C C . LEU A 1 145 ? 18.016 -2.27 -11.273 1 98.81 145 LEU A C 1
ATOM 1106 O O . LEU A 1 145 ? 18.812 -2.52 -10.367 1 98.81 145 LEU A O 1
ATOM 1110 N N . VAL A 1 146 ? 17.344 -3.191 -11.844 1 98.88 146 VAL A N 1
ATOM 1111 C CA . VAL A 1 146 ? 17.438 -4.602 -11.492 1 98.88 146 VAL A CA 1
ATOM 1112 C C . VAL A 1 146 ? 18.859 -5.094 -11.734 1 98.88 146 VAL A C 1
ATOM 1114 O O . VAL A 1 146 ? 19.422 -5.832 -10.914 1 98.88 146 VAL A O 1
ATOM 1117 N N . ALA A 1 147 ? 19.438 -4.668 -12.844 1 98.81 147 ALA A N 1
ATOM 1118 C CA . ALA A 1 147 ? 20.797 -5.055 -13.164 1 98.81 147 ALA A CA 1
ATOM 1119 C C . ALA A 1 147 ? 21.781 -4.539 -12.109 1 98.81 147 ALA A C 1
ATOM 1121 O O . ALA A 1 147 ? 22.703 -5.25 -11.703 1 98.81 147 ALA A O 1
ATOM 1122 N N . ARG A 1 148 ? 21.578 -3.287 -11.664 1 98.81 148 ARG A N 1
ATOM 1123 C CA . ARG A 1 148 ? 22.438 -2.729 -10.625 1 98.81 148 ARG A CA 1
ATOM 1124 C C . ARG A 1 148 ? 22.312 -3.518 -9.328 1 98.81 148 ARG A C 1
ATOM 1126 O O . ARG A 1 148 ? 23.312 -3.861 -8.711 1 98.81 148 ARG A O 1
ATOM 1133 N N . LEU A 1 149 ? 21.125 -3.859 -8.906 1 98.88 149 LEU A N 1
ATOM 1134 C CA . LEU A 1 149 ? 20.906 -4.629 -7.688 1 98.88 149 LEU A CA 1
ATOM 1135 C C . LEU A 1 149 ? 21.516 -6.023 -7.805 1 98.88 149 LEU A C 1
ATOM 1137 O O . LEU A 1 149 ? 22.172 -6.496 -6.883 1 98.88 149 LEU A O 1
ATOM 1141 N N . ALA A 1 150 ? 21.281 -6.652 -8.938 1 98.69 150 ALA A N 1
ATOM 1142 C CA . ALA A 1 150 ? 21.781 -8.008 -9.164 1 98.69 150 ALA A CA 1
ATOM 1143 C C . ALA A 1 150 ? 23.312 -8.031 -9.148 1 98.69 150 ALA A C 1
ATOM 1145 O O . ALA A 1 150 ? 23.922 -9.023 -8.727 1 98.69 150 ALA A O 1
ATOM 1146 N N . GLY A 1 151 ? 23.922 -7.016 -9.703 1 98.5 151 GLY A N 1
ATOM 1147 C CA . GLY A 1 151 ? 25.375 -6.91 -9.703 1 98.5 151 GLY A CA 1
ATOM 1148 C C . GLY A 1 151 ? 25.953 -6.734 -8.312 1 98.5 151 GLY A C 1
ATOM 1149 O O . GLY A 1 151 ? 27.016 -7.301 -7.996 1 98.5 151 GLY A O 1
ATOM 1150 N N . ARG A 1 152 ? 25.312 -6.023 -7.457 1 98.5 152 ARG A N 1
ATOM 1151 C CA . ARG A 1 152 ? 25.797 -5.684 -6.125 1 98.5 152 ARG A CA 1
ATOM 1152 C C . ARG A 1 152 ? 25.484 -6.801 -5.129 1 98.5 152 ARG A C 1
ATOM 1154 O O . ARG A 1 152 ? 26.266 -7.035 -4.195 1 98.5 152 ARG A O 1
ATOM 1161 N N . TYR A 1 153 ? 24.359 -7.5 -5.316 1 98.75 153 TYR A N 1
ATOM 1162 C CA . TYR A 1 153 ? 23.906 -8.508 -4.371 1 98.75 153 TYR A CA 1
ATOM 1163 C C . TYR A 1 153 ? 23.734 -9.859 -5.059 1 98.75 153 TYR A C 1
ATOM 1165 O O . TYR A 1 153 ? 22.688 -10.141 -5.645 1 98.75 153 TYR A O 1
ATOM 1173 N N . PRO A 1 154 ? 24.625 -10.75 -4.922 1 98.12 154 PRO A N 1
ATOM 1174 C CA . PRO A 1 154 ? 24.641 -12.016 -5.664 1 98.12 154 PRO A CA 1
ATOM 1175 C C . PRO A 1 154 ? 23.453 -12.914 -5.312 1 98.12 154 PRO A C 1
ATOM 1177 O O . PRO A 1 154 ? 23.094 -13.797 -6.09 1 98.12 154 PRO A O 1
ATOM 1180 N N . HIS A 1 155 ? 22.859 -12.656 -4.152 1 98.5 155 HIS A N 1
ATOM 1181 C CA . HIS A 1 155 ? 21.734 -13.508 -3.746 1 98.5 155 HIS A CA 1
ATOM 1182 C C . HIS A 1 155 ? 20.438 -13.047 -4.387 1 98.5 155 HIS A C 1
ATOM 1184 O O . HIS A 1 155 ? 19.391 -13.695 -4.215 1 98.5 155 HIS A O 1
ATOM 1190 N N . VAL A 1 156 ? 20.422 -11.945 -5.164 1 98.88 156 VAL A N 1
ATOM 1191 C CA . VAL A 1 156 ? 19.328 -11.695 -6.09 1 98.88 156 VAL A CA 1
ATOM 1192 C C . VAL A 1 156 ? 19.312 -12.758 -7.184 1 98.88 156 VAL A C 1
ATOM 1194 O O . VAL A 1 156 ? 20.203 -12.781 -8.039 1 98.88 156 VAL A O 1
ATOM 1197 N N . CYS A 1 157 ? 18.312 -13.57 -7.184 1 98.62 157 CYS A N 1
ATOM 1198 C CA . CYS A 1 157 ? 18.391 -14.766 -8.023 1 98.62 157 CYS A CA 1
ATOM 1199 C C . CYS A 1 157 ? 17.453 -14.664 -9.211 1 98.62 157 CYS A C 1
ATOM 1201 O O . CYS A 1 157 ? 17.484 -15.5 -10.117 1 98.62 157 CYS A O 1
ATOM 1203 N N . GLY A 1 158 ? 16.578 -13.641 -9.242 1 98.81 158 GLY A N 1
ATOM 1204 C CA . GLY A 1 158 ? 15.656 -13.508 -10.352 1 98.81 158 GLY A CA 1
ATOM 1205 C C . GLY A 1 158 ? 14.664 -12.375 -10.172 1 98.81 158 GLY A C 1
ATOM 1206 O O . GLY A 1 158 ? 14.82 -11.547 -9.273 1 98.81 158 GLY A O 1
ATOM 1207 N N . ILE A 1 159 ? 13.648 -12.336 -11.125 1 98.88 159 ILE A N 1
ATOM 1208 C CA . ILE A 1 159 ? 12.586 -11.336 -11.062 1 98.88 159 ILE A CA 1
ATOM 1209 C C . ILE A 1 159 ? 11.289 -11.922 -11.602 1 98.88 159 ILE A C 1
ATOM 1211 O O . ILE A 1 159 ? 11.297 -12.656 -12.602 1 98.88 159 ILE A O 1
ATOM 1215 N N . LYS A 1 160 ? 10.273 -11.758 -10.867 1 98.88 160 LYS A N 1
ATOM 1216 C CA . LYS A 1 160 ? 8.914 -11.914 -11.375 1 98.88 160 LYS A CA 1
ATOM 1217 C C . LYS A 1 160 ? 8.391 -10.602 -11.953 1 98.88 160 LYS A C 1
ATOM 1219 O O . LYS A 1 160 ? 8.32 -9.586 -11.25 1 98.88 160 LYS A O 1
ATOM 1224 N N . ASP A 1 161 ? 8.023 -10.625 -13.219 1 98.75 161 ASP A N 1
ATOM 1225 C CA . ASP A 1 161 ? 7.551 -9.406 -13.883 1 98.75 161 ASP A CA 1
ATOM 1226 C C . ASP A 1 161 ? 6.062 -9.5 -14.203 1 98.75 161 ASP A C 1
ATOM 1228 O O . ASP A 1 161 ? 5.648 -10.289 -15.047 1 98.75 161 ASP A O 1
ATOM 1232 N N . SER A 1 162 ? 5.305 -8.664 -13.562 1 98.19 162 SER A N 1
ATOM 1233 C CA . SER A 1 162 ? 3.873 -8.555 -13.82 1 98.19 162 SER A CA 1
ATOM 1234 C C . SER A 1 162 ? 3.529 -7.234 -14.5 1 98.19 162 SER A C 1
ATOM 1236 O O . SER A 1 162 ? 2.4 -6.75 -14.391 1 98.19 162 SER A O 1
ATOM 1238 N N . GLY A 1 163 ? 4.438 -6.559 -15.188 1 96.25 163 GLY A N 1
ATOM 1239 C CA . GLY A 1 163 ? 4.246 -5.285 -15.867 1 96.25 163 GLY A CA 1
ATOM 1240 C C . GLY A 1 163 ? 3.584 -5.43 -17.219 1 96.25 163 GLY A C 1
ATOM 1241 O O . GLY A 1 163 ? 3.088 -4.449 -17.781 1 96.25 163 GLY A O 1
ATOM 1242 N N . MET A 1 164 ? 3.594 -6.562 -17.859 1 92.31 164 MET A N 1
ATOM 1243 C CA . MET A 1 164 ? 2.871 -6.965 -19.078 1 92.31 164 MET A CA 1
ATOM 1244 C C . MET A 1 164 ? 3.539 -6.398 -20.312 1 92.31 164 MET A C 1
ATOM 1246 O O . MET A 1 164 ? 3.053 -6.598 -21.438 1 92.31 164 MET A O 1
ATOM 1250 N N . ASP A 1 165 ? 4.605 -5.59 -20.188 1 97 165 ASP A N 1
ATOM 1251 C CA . ASP A 1 165 ? 5.43 -5.168 -21.312 1 97 165 ASP A CA 1
ATOM 1252 C C . ASP A 1 165 ? 6.543 -6.176 -21.594 1 97 165 ASP A C 1
ATOM 1254 O O . ASP A 1 165 ? 7.582 -6.152 -20.922 1 97 165 ASP A O 1
ATOM 1258 N N . LEU A 1 166 ? 6.34 -6.996 -22.625 1 97.31 166 LEU A N 1
ATOM 1259 C CA . LEU A 1 166 ? 7.238 -8.117 -22.875 1 97.31 166 LEU A CA 1
ATOM 1260 C C . LEU A 1 166 ? 8.625 -7.625 -23.281 1 97.31 166 LEU A C 1
ATOM 1262 O O . LEU A 1 166 ? 9.617 -8.328 -23.094 1 97.31 166 LEU A O 1
ATOM 1266 N N . ALA A 1 167 ? 8.664 -6.418 -23.906 1 97.62 167 ALA A N 1
ATOM 1267 C CA . ALA A 1 167 ? 9.969 -5.848 -24.219 1 97.62 167 ALA A CA 1
ATOM 1268 C C . ALA A 1 167 ? 10.773 -5.598 -22.953 1 97.62 167 ALA A C 1
ATOM 1270 O O . ALA A 1 167 ? 11.977 -5.859 -22.906 1 97.62 167 ALA A O 1
ATOM 1271 N N . VAL A 1 168 ? 10.125 -5.129 -21.906 1 98.25 168 VAL A N 1
ATOM 1272 C CA . VAL A 1 168 ? 10.766 -4.891 -20.625 1 98.25 168 VAL A CA 1
ATOM 1273 C C . VAL A 1 168 ? 11.156 -6.223 -19.984 1 98.25 168 VAL A C 1
ATOM 1275 O O . VAL A 1 168 ? 12.266 -6.367 -19.453 1 98.25 168 VAL A O 1
ATOM 1278 N N . THR A 1 169 ? 10.258 -7.168 -20.062 1 98.44 169 THR A N 1
ATOM 1279 C CA . THR A 1 169 ? 10.531 -8.492 -19.516 1 98.44 169 THR A CA 1
ATOM 1280 C C . THR A 1 169 ? 11.797 -9.086 -20.125 1 98.44 169 THR A C 1
ATOM 1282 O O . THR A 1 169 ? 12.656 -9.609 -19.422 1 98.44 169 THR A O 1
ATOM 1285 N N . ARG A 1 170 ? 11.898 -9 -21.438 1 98.06 170 ARG A N 1
ATOM 1286 C CA . ARG A 1 170 ? 13.062 -9.508 -22.156 1 98.06 170 ARG A CA 1
ATOM 1287 C C . ARG A 1 170 ? 14.328 -8.766 -21.719 1 98.06 170 ARG A C 1
ATOM 1289 O O . ARG A 1 170 ? 15.398 -9.375 -21.609 1 98.06 170 ARG A O 1
ATOM 1296 N N . GLU A 1 171 ? 14.148 -7.504 -21.531 1 98.69 171 GLU A N 1
ATOM 1297 C CA . GLU A 1 171 ? 15.312 -6.676 -21.219 1 98.69 171 GLU A CA 1
ATOM 1298 C C . GLU A 1 171 ? 15.875 -7.031 -19.844 1 98.69 171 GLU A C 1
ATOM 1300 O O . GLU A 1 171 ? 17.078 -6.914 -19.609 1 98.69 171 GLU A O 1
ATOM 1305 N N . PHE A 1 172 ? 15.039 -7.469 -18.844 1 98.75 172 PHE A N 1
ATOM 1306 C CA . PHE A 1 172 ? 15.555 -7.957 -17.578 1 98.75 172 PHE A CA 1
ATOM 1307 C C . PHE A 1 172 ? 16.578 -9.062 -17.797 1 98.75 172 PHE A C 1
ATOM 1309 O O . PHE A 1 172 ? 17.641 -9.07 -17.156 1 98.75 172 PHE A O 1
ATOM 1316 N N . LYS A 1 173 ? 16.281 -10 -18.703 1 98.44 173 LYS A N 1
ATOM 1317 C CA . LYS A 1 173 ? 17.156 -11.133 -19 1 98.44 173 LYS A CA 1
ATOM 1318 C C . LYS A 1 173 ? 18.406 -10.672 -19.75 1 98.44 173 LYS A C 1
ATOM 1320 O O . LYS A 1 173 ? 19.516 -11.109 -19.438 1 98.44 173 LYS A O 1
ATOM 1325 N N . THR A 1 174 ? 18.188 -9.812 -20.75 1 98.06 174 THR A N 1
ATOM 1326 C CA . THR A 1 174 ? 19.297 -9.359 -21.578 1 98.06 174 THR A CA 1
ATOM 1327 C C . THR A 1 174 ? 20.344 -8.625 -20.75 1 98.06 174 THR A C 1
ATOM 1329 O O . THR A 1 174 ? 21.547 -8.812 -20.938 1 98.06 174 THR A O 1
ATOM 1332 N N . ARG A 1 175 ? 19.922 -7.82 -19.812 1 98.12 175 ARG A N 1
ATOM 1333 C CA . ARG A 1 175 ? 20.828 -7 -19.016 1 98.12 175 ARG A CA 1
ATOM 1334 C C . ARG A 1 175 ? 21.469 -7.816 -17.891 1 98.12 175 ARG A C 1
ATOM 1336 O O . ARG A 1 175 ? 22.562 -7.5 -17.438 1 98.12 175 ARG A O 1
ATOM 1343 N N . SER A 1 176 ? 20.734 -8.812 -17.422 1 97.75 176 SER A N 1
ATOM 1344 C CA . SER A 1 176 ? 21.234 -9.688 -16.375 1 97.75 176 SER A CA 1
ATOM 1345 C C . SER A 1 176 ? 21 -11.156 -16.703 1 97.75 176 SER A C 1
ATOM 1347 O O . SER A 1 176 ? 20.141 -11.805 -16.109 1 97.75 176 SER A O 1
ATOM 1349 N N . PRO A 1 177 ? 21.875 -11.758 -17.469 1 97.31 177 PRO A N 1
ATOM 1350 C CA . PRO A 1 177 ? 21.656 -13.109 -17.984 1 97.31 177 PRO A CA 1
ATOM 1351 C C . PRO A 1 177 ? 21.609 -14.164 -16.891 1 97.31 177 PRO A C 1
ATOM 1353 O O . PRO A 1 177 ? 20.984 -15.211 -17.062 1 97.31 177 PRO A O 1
ATOM 1356 N N . ARG A 1 178 ? 22.219 -13.883 -15.812 1 96.81 178 ARG A N 1
ATOM 1357 C CA . ARG A 1 178 ? 22.266 -14.883 -14.75 1 96.81 178 ARG A CA 1
ATOM 1358 C C . ARG A 1 178 ? 20.938 -14.969 -14.008 1 96.81 178 ARG A C 1
ATOM 1360 O O . ARG A 1 178 ? 20.672 -15.945 -13.312 1 96.81 178 ARG A O 1
ATOM 1367 N N . LEU A 1 179 ? 20.094 -13.914 -14.094 1 98.5 179 LEU A N 1
ATOM 1368 C CA . LEU A 1 179 ? 18.828 -13.867 -13.352 1 98.5 179 LEU A CA 1
ATOM 1369 C C . LEU A 1 179 ? 17.797 -14.773 -13.992 1 98.5 179 LEU A C 1
ATOM 1371 O O . LEU A 1 179 ? 17.688 -14.852 -15.219 1 98.5 179 LEU A O 1
ATOM 1375 N N . ALA A 1 180 ? 17.078 -15.523 -13.141 1 98.69 180 ALA A N 1
ATOM 1376 C CA . ALA A 1 180 ? 15.859 -16.172 -13.609 1 98.69 180 ALA A CA 1
ATOM 1377 C C . ALA A 1 180 ? 14.734 -15.164 -13.812 1 98.69 180 ALA A C 1
ATOM 1379 O O . ALA A 1 180 ? 14.391 -14.414 -12.891 1 98.69 180 ALA A O 1
ATOM 1380 N N . VAL A 1 181 ? 14.18 -15.102 -15 1 98.75 181 VAL A N 1
ATOM 1381 C CA . VAL A 1 181 ? 13.125 -14.141 -15.305 1 98.75 181 VAL A CA 1
ATOM 1382 C C . VAL A 1 181 ? 11.805 -14.875 -15.539 1 98.75 181 VAL A C 1
ATOM 1384 O O . VAL A 1 181 ? 11.719 -15.75 -16.406 1 98.75 181 VAL A O 1
ATOM 1387 N N . PHE A 1 182 ? 10.828 -14.547 -14.773 1 98.75 182 PHE A N 1
ATOM 1388 C CA . PHE A 1 182 ? 9.508 -15.164 -14.852 1 98.75 182 PHE A CA 1
ATOM 1389 C C . PHE A 1 182 ? 8.445 -14.125 -15.203 1 98.75 182 PHE A C 1
ATOM 1391 O O . PHE A 1 182 ? 8.367 -13.078 -14.555 1 98.75 182 PHE A O 1
ATOM 1398 N N . ALA A 1 183 ? 7.625 -14.391 -16.188 1 98.5 183 ALA A N 1
ATOM 1399 C CA . ALA A 1 183 ? 6.527 -13.5 -16.562 1 98.5 183 ALA A CA 1
ATOM 1400 C C . ALA A 1 183 ? 5.25 -13.867 -15.812 1 98.5 183 ALA A C 1
ATOM 1402 O O . ALA A 1 183 ? 4.887 -15.047 -15.727 1 98.5 183 ALA A O 1
ATOM 1403 N N . GLY A 1 184 ? 4.625 -12.883 -15.211 1 97.94 184 GLY A N 1
ATOM 1404 C CA . GLY A 1 184 ? 3.303 -13.07 -14.641 1 97.94 184 GLY A CA 1
ATOM 1405 C C . GLY A 1 184 ? 2.195 -13.031 -15.672 1 97.94 184 GLY A C 1
ATOM 1406 O O . GLY A 1 184 ? 1.127 -12.469 -15.422 1 97.94 184 GLY A O 1
ATOM 1407 N N . ASN A 1 185 ? 2.381 -13.492 -16.844 1 96.88 185 ASN A N 1
ATOM 1408 C CA . ASN A 1 185 ? 1.483 -13.5 -18 1 96.88 185 ASN A CA 1
ATOM 1409 C C . ASN A 1 185 ? 1.201 -14.922 -18.484 1 96.88 185 ASN A C 1
ATOM 1411 O O . ASN A 1 185 ? 2.057 -15.555 -19.109 1 96.88 185 ASN A O 1
ATOM 1415 N N . ASP A 1 186 ? 0.013 -15.367 -18.375 1 97.06 186 ASP A N 1
ATOM 1416 C CA . ASP A 1 186 ? -0.372 -16.75 -18.641 1 97.06 186 ASP A CA 1
ATOM 1417 C C . ASP A 1 186 ? -0.379 -17.047 -20.141 1 97.06 186 ASP A C 1
ATOM 1419 O O . ASP A 1 186 ? -0.443 -18.203 -20.547 1 97.06 186 ASP A O 1
ATOM 1423 N N . ARG A 1 187 ? -0.143 -16.047 -20.922 1 97.19 187 ARG A N 1
ATOM 1424 C CA . ARG A 1 187 ? -0.28 -16.219 -22.359 1 97.19 187 ARG A CA 1
ATOM 1425 C C . ARG A 1 187 ? 1.065 -16.531 -23 1 97.19 187 ARG A C 1
ATOM 1427 O O . ARG A 1 187 ? 1.125 -16.906 -24.188 1 97.19 187 ARG A O 1
ATOM 1434 N N . VAL A 1 188 ? 2.127 -16.531 -22.172 1 97 188 VAL A N 1
ATOM 1435 C CA . VAL A 1 188 ? 3.418 -16.516 -22.859 1 97 188 VAL A CA 1
ATOM 1436 C C . VAL A 1 188 ? 4.125 -17.859 -22.656 1 97 188 VAL A C 1
ATOM 1438 O O . VAL A 1 188 ? 5.289 -18.016 -23.031 1 97 188 VAL A O 1
ATOM 1441 N N . GLY A 1 189 ? 3.486 -18.828 -22.062 1 96.62 189 GLY A N 1
ATOM 1442 C CA . GLY A 1 189 ? 4.117 -20.094 -21.75 1 96.62 189 GLY A CA 1
ATOM 1443 C C . GLY A 1 189 ? 4.723 -20.781 -22.953 1 96.62 189 GLY A C 1
ATOM 1444 O O . GLY A 1 189 ? 5.844 -21.297 -22.875 1 96.62 189 GLY A O 1
ATOM 1445 N N . ALA A 1 190 ? 4.051 -20.766 -24.062 1 96.44 190 ALA A N 1
ATOM 1446 C CA . ALA A 1 190 ? 4.5 -21.453 -25.281 1 96.44 190 ALA A CA 1
ATOM 1447 C C . ALA A 1 190 ? 5.617 -20.672 -25.969 1 96.44 190 ALA A C 1
ATOM 1449 O O . ALA A 1 190 ? 6.328 -21.203 -26.812 1 96.44 190 ALA A O 1
ATOM 1450 N N . GLY A 1 191 ? 5.793 -19.422 -25.609 1 95.25 191 GLY A N 1
ATOM 1451 C CA . GLY A 1 191 ? 6.734 -18.578 -26.312 1 95.25 191 GLY A CA 1
ATOM 1452 C C . GLY A 1 191 ? 7.961 -18.234 -25.5 1 95.25 191 GLY A C 1
ATOM 1453 O O . GLY A 1 191 ? 8.664 -17.266 -25.797 1 95.25 191 GLY A O 1
ATOM 1454 N N . LEU A 1 192 ? 8.25 -18.984 -24.453 1 95.12 192 LEU A N 1
ATOM 1455 C CA . LEU A 1 192 ? 9.32 -18.656 -23.531 1 95.12 192 LEU A CA 1
ATOM 1456 C C . LEU A 1 192 ? 10.672 -18.625 -24.234 1 95.12 192 LEU A C 1
ATOM 1458 O O . LEU A 1 192 ? 11.492 -17.75 -23.984 1 95.12 192 LEU A O 1
ATOM 1462 N N . SER A 1 193 ? 10.867 -19.656 -25.078 1 93.75 193 SER A N 1
ATOM 1463 C CA . SER A 1 193 ? 12.141 -19.75 -25.781 1 93.75 193 SER A CA 1
ATOM 1464 C C . SER A 1 193 ? 12.383 -18.531 -26.656 1 93.75 193 SER A C 1
ATOM 1466 O O . SER A 1 193 ? 13.492 -18 -26.688 1 93.75 193 SER A O 1
ATOM 1468 N N . GLU A 1 194 ? 11.383 -18.141 -27.344 1 93.31 194 GLU A N 1
ATOM 1469 C CA . GLU A 1 194 ? 11.484 -16.969 -28.203 1 93.31 194 GLU A CA 1
ATOM 1470 C C . GLU A 1 194 ? 11.703 -15.695 -27.391 1 93.31 194 GLU A C 1
ATOM 1472 O O . GLU A 1 194 ? 12.43 -14.797 -27.812 1 93.31 194 GLU A O 1
ATOM 1477 N N . LEU A 1 195 ? 11.094 -15.625 -26.266 1 95 195 LEU A N 1
ATOM 1478 C CA . LEU A 1 195 ? 11.211 -14.469 -25.391 1 95 195 LEU A CA 1
ATOM 1479 C C . LEU A 1 195 ? 12.562 -14.461 -24.688 1 95 195 LEU A C 1
ATOM 1481 O O . LEU A 1 195 ? 13.031 -13.406 -24.234 1 95 195 LEU A O 1
ATOM 1485 N N . GLY A 1 196 ? 13.141 -15.609 -24.562 1 96.5 196 GLY A N 1
ATOM 1486 C CA . GLY A 1 196 ? 14.43 -15.734 -23.906 1 96.5 196 GLY A CA 1
ATOM 1487 C C . GLY A 1 196 ? 14.352 -15.648 -22.391 1 96.5 196 GLY A C 1
ATOM 1488 O O . GLY A 1 196 ? 15.273 -15.148 -21.75 1 96.5 196 GLY A O 1
ATOM 1489 N N . ILE A 1 197 ? 13.156 -16 -21.812 1 97.38 197 ILE A N 1
ATOM 1490 C CA . ILE A 1 197 ? 13.023 -15.93 -20.359 1 97.38 197 ILE A CA 1
ATOM 1491 C C . ILE A 1 197 ? 12.828 -17.328 -19.781 1 97.38 197 ILE A C 1
ATOM 1493 O O . ILE A 1 197 ? 12.812 -18.312 -20.531 1 97.38 197 ILE A O 1
ATOM 1497 N N . ASP A 1 198 ? 12.727 -17.422 -18.438 1 97.62 198 ASP A N 1
ATOM 1498 C CA . ASP A 1 198 ? 12.977 -18.703 -17.781 1 97.62 198 ASP A CA 1
ATOM 1499 C C . ASP A 1 198 ? 11.664 -19.391 -17.391 1 97.62 198 ASP A C 1
ATOM 1501 O O . ASP A 1 198 ? 11.648 -20.578 -17.094 1 97.62 198 ASP A O 1
ATOM 1505 N N . GLY A 1 199 ? 10.594 -18.656 -17.406 1 97.81 199 GLY A N 1
ATOM 1506 C CA . GLY A 1 199 ? 9.344 -19.328 -17.062 1 97.81 199 GLY A CA 1
ATOM 1507 C C . GLY A 1 199 ? 8.203 -18.344 -16.797 1 97.81 199 GLY A C 1
ATOM 1508 O O . GLY A 1 199 ? 8.25 -17.203 -17.25 1 97.81 199 GLY A O 1
ATOM 1509 N N . VAL A 1 200 ? 7.137 -18.906 -16.188 1 98.31 200 VAL A N 1
ATOM 1510 C CA . VAL A 1 200 ? 5.938 -18.141 -15.883 1 98.31 200 VAL A CA 1
ATOM 1511 C C . VAL A 1 200 ? 5.57 -18.312 -14.414 1 98.31 200 VAL A C 1
ATOM 1513 O O . VAL A 1 200 ? 5.895 -19.344 -13.805 1 98.31 200 VAL A O 1
ATOM 1516 N N . VAL A 1 201 ? 5.078 -17.281 -13.805 1 98.75 201 VAL A N 1
ATOM 1517 C CA . VAL A 1 201 ? 4.355 -17.344 -12.539 1 98.75 201 VAL A CA 1
ATOM 1518 C C . VAL A 1 201 ? 2.861 -17.141 -12.781 1 98.75 201 VAL A C 1
ATOM 1520 O O . VAL A 1 201 ? 2.447 -16.125 -13.328 1 98.75 201 VAL A O 1
ATOM 1523 N N . THR A 1 202 ? 2.098 -18.078 -12.438 1 98.56 202 THR A N 1
ATOM 1524 C CA . THR A 1 202 ? 0.659 -17.938 -12.633 1 98.56 202 THR A CA 1
ATOM 1525 C C . THR A 1 202 ? -0.075 -17.938 -11.297 1 98.56 202 THR A C 1
ATOM 1527 O O . THR A 1 202 ? 0.225 -18.75 -10.414 1 98.56 202 THR A O 1
ATOM 1530 N N . GLY A 1 203 ? -0.93 -16.969 -11.086 1 97.38 203 GLY A N 1
ATOM 1531 C CA . GLY A 1 203 ? -1.836 -16.969 -9.953 1 97.38 203 GLY A CA 1
ATOM 1532 C C . GLY A 1 203 ? -3.188 -17.578 -10.266 1 97.38 203 GLY A C 1
ATOM 1533 O O . GLY A 1 203 ? -3.531 -18.641 -9.75 1 97.38 203 GLY A O 1
ATOM 1534 N N . ALA A 1 204 ? -3.799 -17.047 -11.312 1 96.38 204 ALA A N 1
ATOM 1535 C CA . ALA A 1 204 ? -5.16 -17.438 -11.648 1 96.38 204 ALA A CA 1
ATOM 1536 C C . ALA A 1 204 ? -5.164 -18.766 -12.406 1 96.38 204 ALA A C 1
ATOM 1538 O O . ALA A 1 204 ? -6.215 -19.406 -12.555 1 96.38 204 ALA A O 1
ATOM 1539 N N . GLY A 1 205 ? -4.031 -19.25 -12.789 1 98.44 205 GLY A N 1
ATOM 1540 C CA . GLY A 1 205 ? -3.936 -20.531 -13.469 1 98.44 205 GLY A CA 1
ATOM 1541 C C . GLY A 1 205 ? -3.818 -21.703 -12.516 1 98.44 205 GLY A C 1
ATOM 1542 O O . GLY A 1 205 ? -3.869 -22.859 -12.938 1 98.44 205 GLY A O 1
ATOM 1543 N N . GLY A 1 206 ? -3.758 -21.453 -11.203 1 98.5 206 GLY A N 1
ATOM 1544 C CA . GLY A 1 206 ? -3.615 -22.469 -10.18 1 98.5 206 GLY A CA 1
ATOM 1545 C C . GLY A 1 206 ? -4.691 -23.547 -10.242 1 98.5 206 GLY A C 1
ATOM 1546 O O . GLY A 1 206 ? -4.398 -24.734 -10.164 1 98.5 206 GLY A O 1
ATOM 1547 N N . PRO A 1 207 ? -5.926 -23.156 -10.484 1 98.62 207 PRO A N 1
ATOM 1548 C CA . PRO A 1 207 ? -7.016 -24.141 -10.516 1 98.62 207 PRO A CA 1
ATOM 1549 C C . PRO A 1 207 ? -6.867 -25.156 -11.648 1 98.62 207 PRO A C 1
ATOM 1551 O O . PRO A 1 207 ? -7.418 -26.25 -11.578 1 98.62 207 PRO A O 1
ATOM 1554 N N . VAL A 1 208 ? -6.18 -24.766 -12.727 1 98.75 208 VAL A N 1
ATOM 1555 C CA . VAL A 1 208 ? -5.957 -25.656 -13.859 1 98.75 208 VAL A CA 1
ATOM 1556 C C . VAL A 1 208 ? -4.461 -25.812 -14.109 1 98.75 208 VAL A C 1
ATOM 1558 O O . VAL A 1 208 ? -4.008 -25.781 -15.258 1 98.75 208 VAL A O 1
ATOM 1561 N N . ALA A 1 209 ? -3.754 -25.984 -13.008 1 98.69 209 ALA A N 1
ATOM 1562 C CA . ALA A 1 209 ? -2.295 -25.953 -13.031 1 98.69 209 ALA A CA 1
ATOM 1563 C C . ALA A 1 209 ? -1.732 -27.047 -13.938 1 98.69 209 ALA A C 1
ATOM 1565 O O . ALA A 1 209 ? -0.589 -26.953 -14.391 1 98.69 209 ALA A O 1
ATOM 1566 N N . GLU A 1 210 ? -2.486 -28.094 -14.273 1 98.75 210 GLU A N 1
ATOM 1567 C CA . GLU A 1 210 ? -2.055 -29.156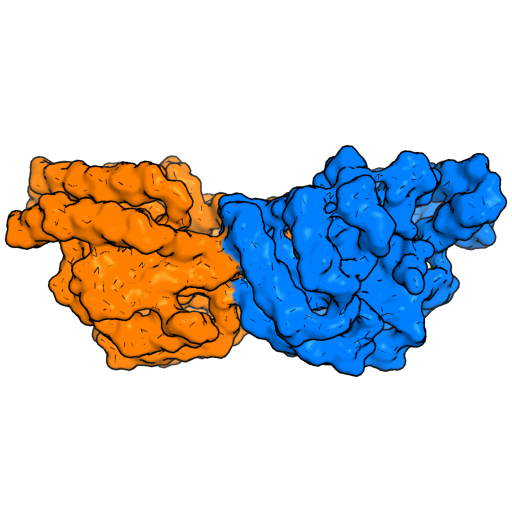 -15.172 1 98.75 210 GLU A CA 1
ATOM 1568 C C . GLU A 1 210 ? -1.704 -28.609 -16.547 1 98.75 210 GLU A C 1
ATOM 1570 O O . GLU A 1 210 ? -0.808 -29.125 -17.219 1 98.75 210 GLU A O 1
ATOM 1575 N N . LEU A 1 211 ? -2.361 -27.5 -16.922 1 98.56 211 LEU A N 1
ATOM 1576 C CA . LEU A 1 211 ? -2.172 -26.938 -18.266 1 98.56 211 LEU A CA 1
ATOM 1577 C C . LEU A 1 211 ? -0.809 -26.266 -18.375 1 98.56 211 LEU A C 1
ATOM 1579 O O . LEU A 1 211 ? -0.005 -26.625 -19.25 1 98.56 211 LEU A O 1
ATOM 1583 N N . PRO A 1 212 ? -0.496 -25.312 -17.484 1 98.5 212 PRO A N 1
ATOM 1584 C CA . PRO A 1 212 ? 0.838 -24.734 -17.609 1 98.5 212 PRO A CA 1
ATOM 1585 C C . PRO A 1 212 ? 1.956 -25.75 -17.375 1 98.5 212 PRO A C 1
ATOM 1587 O O . PRO A 1 212 ? 3.039 -25.609 -17.953 1 98.5 212 PRO A O 1
ATOM 1590 N N . VAL A 1 213 ? 1.749 -26.797 -16.578 1 98.69 213 VAL A N 1
ATOM 1591 C CA . VAL A 1 213 ? 2.729 -27.859 -16.406 1 98.69 213 VAL A CA 1
ATOM 1592 C C . VAL A 1 213 ? 2.918 -28.609 -17.719 1 98.69 213 VAL A C 1
ATOM 1594 O O . VAL A 1 213 ? 4.047 -28.844 -18.156 1 98.69 213 VAL A O 1
ATOM 1597 N N . ALA A 1 214 ? 1.846 -28.953 -18.391 1 98.69 214 ALA A N 1
ATOM 1598 C CA . ALA A 1 214 ? 1.894 -29.672 -19.656 1 98.69 214 ALA A CA 1
ATOM 1599 C C . ALA A 1 214 ? 2.539 -28.828 -20.75 1 98.69 214 ALA A C 1
ATOM 1601 O O . ALA A 1 214 ? 3.271 -29.344 -21.594 1 98.69 214 ALA A O 1
ATOM 1602 N N . ILE A 1 215 ? 2.211 -27.547 -20.766 1 98.5 215 ILE A N 1
ATOM 1603 C CA . ILE A 1 215 ? 2.818 -26.625 -21.734 1 98.5 215 ILE A CA 1
ATOM 1604 C C . ILE A 1 215 ? 4.336 -26.641 -21.562 1 98.5 215 ILE A C 1
ATOM 1606 O O . ILE A 1 215 ? 5.07 -26.781 -22.547 1 98.5 215 ILE A O 1
ATOM 1610 N N . ALA A 1 216 ? 4.797 -26.547 -20.344 1 97.62 216 ALA A N 1
ATOM 1611 C CA . ALA A 1 216 ? 6.23 -26.547 -20.062 1 97.62 216 ALA A CA 1
ATOM 1612 C C . ALA A 1 216 ? 6.875 -27.859 -20.5 1 97.62 216 ALA A C 1
ATOM 1614 O O . ALA A 1 216 ? 7.949 -27.859 -21.109 1 97.62 216 ALA A O 1
ATOM 1615 N N . ALA A 1 217 ? 6.25 -28.969 -20.188 1 97.38 217 ALA A N 1
ATOM 1616 C CA . ALA A 1 217 ? 6.773 -30.281 -20.531 1 97.38 217 ALA A CA 1
ATOM 1617 C C . ALA A 1 217 ? 6.867 -30.453 -22.031 1 97.38 217 ALA A C 1
ATOM 1619 O O . ALA A 1 217 ? 7.879 -30.953 -22.547 1 97.38 217 ALA A O 1
ATOM 1620 N N . ALA A 1 218 ? 5.793 -30.078 -22.75 1 97.81 218 ALA A N 1
ATOM 1621 C CA . ALA A 1 218 ? 5.766 -30.203 -24.203 1 97.81 218 ALA A CA 1
ATOM 1622 C C . ALA A 1 218 ? 6.836 -29.328 -24.844 1 97.81 218 ALA A C 1
ATOM 1624 O O . ALA A 1 218 ? 7.484 -29.75 -25.812 1 97.81 218 ALA A O 1
ATOM 1625 N N . SER A 1 219 ? 6.938 -28.141 -24.328 1 96.56 219 SER A N 1
ATOM 1626 C CA . SER A 1 219 ? 7.957 -27.219 -24.828 1 96.56 219 SER A CA 1
ATOM 1627 C C . SER A 1 219 ? 9.359 -27.797 -24.641 1 96.56 219 SER A C 1
ATOM 1629 O O . SER A 1 219 ? 10.172 -27.75 -25.562 1 96.56 219 SER A O 1
ATOM 1631 N N . ARG A 1 220 ? 9.672 -28.359 -23.5 1 94.88 220 ARG A N 1
ATOM 1632 C CA . ARG A 1 220 ? 10.977 -28.938 -23.188 1 94.88 220 ARG A CA 1
ATOM 1633 C C . ARG A 1 220 ? 11.266 -30.125 -24.109 1 94.88 220 ARG A C 1
ATOM 1635 O O . ARG A 1 220 ? 12.414 -30.375 -24.469 1 94.88 220 ARG A O 1
ATOM 1642 N N . ALA A 1 221 ? 10.219 -30.797 -24.453 1 96.25 221 ALA A N 1
ATOM 1643 C CA . ALA A 1 221 ? 10.352 -31.984 -25.297 1 96.25 221 ALA A CA 1
ATOM 1644 C C . ALA A 1 221 ? 10.422 -31.594 -26.766 1 96.25 221 ALA A C 1
ATOM 1646 O O . ALA A 1 221 ? 10.586 -32.469 -27.641 1 96.25 221 ALA A O 1
ATOM 1647 N N . GLY A 1 222 ? 10.195 -30.328 -27.094 1 95.19 222 GLY A N 1
ATOM 1648 C CA . GLY A 1 222 ? 10.289 -29.859 -28.469 1 95.19 222 GLY A CA 1
ATOM 1649 C C . GLY A 1 222 ? 9.055 -30.156 -29.281 1 95.19 222 GLY A C 1
ATOM 1650 O O . GLY A 1 222 ? 9.125 -30.219 -30.516 1 95.19 222 GLY A O 1
ATOM 1651 N N . LEU A 1 223 ? 7.961 -30.391 -28.625 1 97.06 223 LEU A N 1
ATOM 1652 C CA . LEU A 1 223 ? 6.707 -30.688 -29.312 1 97.06 223 LEU A CA 1
ATOM 1653 C C . LEU A 1 223 ? 5.93 -29.422 -29.609 1 97.06 223 LEU A C 1
ATOM 1655 O O . LEU A 1 223 ? 4.93 -29.125 -28.953 1 97.06 223 LEU A O 1
ATOM 1659 N N . SER A 1 224 ? 6.277 -28.781 -30.641 1 96.44 224 SER A N 1
ATOM 1660 C CA . SER A 1 224 ? 5.793 -27.438 -30.922 1 96.44 224 SER A CA 1
ATOM 1661 C C . SER A 1 224 ? 4.281 -27.422 -31.109 1 96.44 224 SER A C 1
ATOM 1663 O O . SER A 1 224 ? 3.586 -26.594 -30.516 1 96.44 224 SER A O 1
ATOM 1665 N N . ASP A 1 225 ? 3.766 -28.297 -31.922 1 97.5 225 ASP A N 1
ATOM 1666 C CA . ASP A 1 225 ? 2.332 -28.328 -32.188 1 97.5 225 ASP A CA 1
ATOM 1667 C C . ASP A 1 225 ? 1.532 -28.578 -30.922 1 97.5 225 ASP A C 1
ATOM 1669 O O . ASP A 1 225 ? 0.522 -27.922 -30.672 1 97.5 225 ASP A O 1
ATOM 1673 N N . ARG A 1 226 ? 2.027 -29.5 -30.156 1 97.5 226 ARG A N 1
ATOM 1674 C CA . ARG A 1 226 ? 1.359 -29.812 -28.906 1 97.5 226 ARG A CA 1
ATOM 1675 C C . ARG A 1 226 ? 1.424 -28.641 -27.938 1 97.5 226 ARG A C 1
ATOM 1677 O O . ARG A 1 226 ? 0.435 -28.312 -27.266 1 97.5 226 ARG A O 1
ATOM 1684 N N . THR A 1 227 ? 2.594 -28.047 -27.859 1 98.06 227 THR A N 1
ATOM 1685 C CA . THR A 1 227 ? 2.777 -26.891 -27 1 98.06 227 THR A CA 1
ATOM 1686 C C . THR A 1 227 ? 1.766 -25.797 -27.328 1 98.06 227 THR A C 1
ATOM 1688 O O . THR A 1 227 ? 1.114 -25.25 -26.438 1 98.06 227 THR A O 1
ATOM 1691 N N . MET A 1 228 ? 1.581 -25.531 -28.578 1 98 228 MET A N 1
ATOM 1692 C CA . MET A 1 228 ? 0.681 -24.469 -29.031 1 98 228 MET A CA 1
ATOM 1693 C C . MET A 1 228 ? -0.773 -24.844 -28.766 1 98 228 MET A C 1
ATOM 1695 O O . MET A 1 228 ? -1.575 -23.984 -28.391 1 98 228 MET A O 1
ATOM 1699 N N . ALA A 1 229 ? -1.086 -26.078 -28.984 1 97.88 229 ALA A N 1
ATOM 1700 C CA . ALA A 1 229 ? -2.449 -26.531 -28.719 1 97.88 229 ALA A CA 1
ATOM 1701 C C . ALA A 1 229 ? -2.803 -26.391 -27.234 1 97.88 229 ALA A C 1
ATOM 1703 O O . ALA A 1 229 ? -3.904 -25.953 -26.906 1 97.88 229 ALA A O 1
ATOM 1704 N N . LEU A 1 230 ? -1.901 -26.781 -26.391 1 98.38 230 LEU A N 1
ATOM 1705 C CA . LEU A 1 230 ? -2.109 -26.656 -24.953 1 98.38 230 LEU A CA 1
ATOM 1706 C C . LEU A 1 230 ? -2.229 -25.188 -24.547 1 98.38 230 LEU A C 1
ATOM 1708 O O . LEU A 1 230 ? -3.072 -24.844 -23.719 1 98.38 230 LEU A O 1
ATOM 1712 N N . GLN A 1 231 ? -1.419 -24.328 -25.125 1 98.69 231 GLN A N 1
ATOM 1713 C CA . GLN A 1 231 ? -1.491 -22.906 -24.844 1 98.69 231 GLN A CA 1
ATOM 1714 C C . GLN A 1 231 ? -2.842 -22.328 -25.266 1 98.69 231 GLN A C 1
ATOM 1716 O O . GLN A 1 231 ? -3.4 -21.469 -24.578 1 98.69 231 GLN A O 1
ATOM 1721 N N . ARG A 1 232 ? -3.342 -22.766 -26.375 1 98.44 232 ARG A N 1
ATOM 1722 C CA . ARG A 1 232 ? -4.656 -22.328 -26.812 1 98.44 232 ARG A CA 1
ATOM 1723 C C . ARG A 1 232 ? -5.73 -22.672 -25.797 1 98.44 232 ARG A C 1
ATOM 1725 O O . ARG A 1 232 ? -6.625 -21.859 -25.531 1 98.44 232 ARG A O 1
ATOM 1732 N N . SER A 1 233 ? -5.648 -23.875 -25.266 1 98.25 233 SER A N 1
ATOM 1733 C CA . SER A 1 233 ? -6.582 -24.281 -24.219 1 98.25 233 SER A CA 1
ATOM 1734 C C . SER A 1 233 ? -6.445 -23.391 -22.984 1 98.25 233 SER A C 1
ATOM 1736 O O . SER A 1 233 ? -7.445 -23 -22.375 1 98.25 233 SER A O 1
ATOM 1738 N N . PHE A 1 234 ? -5.223 -23.125 -22.609 1 98.62 234 PHE A N 1
ATOM 1739 C CA . PHE A 1 234 ? -4.965 -22.25 -21.453 1 98.62 234 PHE A CA 1
ATOM 1740 C C . PHE A 1 234 ? -5.434 -20.828 -21.734 1 98.62 234 PHE A C 1
ATOM 1742 O O . PHE A 1 234 ? -5.949 -20.156 -20.844 1 98.62 234 PHE A O 1
ATOM 1749 N N . ASP A 1 235 ? -5.312 -20.359 -23 1 98.62 235 ASP A N 1
ATOM 1750 C CA . ASP A 1 235 ? -5.805 -19.047 -23.391 1 98.62 235 ASP A CA 1
ATOM 1751 C C . ASP A 1 235 ? -7.328 -18.984 -23.297 1 98.62 235 ASP A C 1
ATOM 1753 O O . ASP A 1 235 ? -7.883 -17.938 -22.953 1 98.62 235 ASP A O 1
ATOM 1757 N N . ASP A 1 236 ? -7.961 -20.094 -23.641 1 98.38 236 ASP A N 1
ATOM 1758 C CA . ASP A 1 236 ? -9.406 -20.156 -23.484 1 98.38 236 ASP A CA 1
ATOM 1759 C C . ASP A 1 236 ? -9.805 -19.953 -22.016 1 98.38 236 ASP A C 1
ATOM 1761 O O . ASP A 1 236 ? -10.758 -19.219 -21.734 1 98.38 236 ASP A O 1
ATOM 1765 N N . TYR A 1 237 ? -9.086 -20.547 -21.109 1 98.62 237 TYR A N 1
ATOM 1766 C CA . TYR A 1 237 ? -9.281 -20.328 -19.672 1 98.62 237 TYR A CA 1
ATOM 1767 C C . TYR A 1 237 ? -9.078 -18.875 -19.312 1 98.62 237 TYR A C 1
ATOM 1769 O O . TYR A 1 237 ? -9.906 -18.281 -18.609 1 98.62 237 TYR A O 1
ATOM 1777 N N . THR A 1 238 ? -7.996 -18.297 -19.781 1 98.5 238 THR A N 1
ATOM 1778 C CA . THR A 1 238 ? -7.648 -16.922 -19.484 1 98.5 238 THR A CA 1
ATOM 1779 C C . THR A 1 238 ? -8.703 -15.961 -20.047 1 98.5 238 THR A C 1
ATOM 1781 O O . THR A 1 238 ? -9.102 -15.008 -19.375 1 98.5 238 THR A O 1
ATOM 1784 N N . ASP A 1 239 ? -9.133 -16.234 -21.266 1 98.44 239 ASP A N 1
ATOM 1785 C CA . ASP A 1 239 ? -10.156 -15.414 -21.891 1 98.44 239 ASP A CA 1
ATOM 1786 C C . ASP A 1 239 ? -11.461 -15.461 -21.109 1 98.44 239 ASP A C 1
ATOM 1788 O O . ASP A 1 239 ? -12.125 -14.438 -20.922 1 98.44 239 ASP A O 1
ATOM 1792 N N . THR A 1 240 ? -11.836 -16.625 -20.703 1 98.5 240 THR A N 1
ATOM 1793 C CA . THR A 1 240 ? -13.055 -16.781 -19.922 1 98.5 240 THR A CA 1
ATOM 1794 C C . THR A 1 240 ? -12.945 -16.047 -18.594 1 98.5 240 THR A C 1
ATOM 1796 O O . THR A 1 240 ? -13.867 -15.32 -18.188 1 98.5 240 THR A O 1
ATOM 1799 N N . ARG A 1 241 ? -11.828 -16.188 -17.891 1 98.31 241 ARG A N 1
ATOM 1800 C CA . ARG A 1 241 ? -11.586 -15.477 -16.641 1 98.31 241 ARG A CA 1
ATOM 1801 C C . ARG A 1 241 ? -11.773 -13.977 -16.828 1 98.31 241 ARG A C 1
ATOM 1803 O O . ARG A 1 241 ? -12.453 -13.328 -16.031 1 98.31 241 ARG A O 1
ATOM 1810 N N . LYS A 1 242 ? -11.219 -13.453 -17.891 1 97.5 242 LYS A N 1
ATOM 1811 C CA . LYS A 1 242 ? -11.234 -12.016 -18.141 1 97.5 242 LYS A CA 1
ATOM 1812 C C . LYS A 1 242 ? -12.641 -11.531 -18.5 1 97.5 242 LYS A C 1
ATOM 1814 O O . LYS A 1 242 ? -12.93 -10.336 -18.453 1 97.5 242 LYS A O 1
ATOM 1819 N N . SER A 1 243 ? -13.531 -12.453 -18.875 1 98 243 SER A N 1
ATOM 1820 C CA . SER A 1 243 ? -14.898 -12.078 -19.234 1 98 243 SER A CA 1
ATOM 1821 C C . SER A 1 243 ? -15.766 -11.875 -18 1 98 243 SER A C 1
ATOM 1823 O O . SER A 1 243 ? -16.859 -11.305 -18.094 1 98 243 SER A O 1
ATOM 1825 N N . PHE A 1 244 ? -15.312 -12.312 -16.828 1 97.81 244 PHE A N 1
ATOM 1826 C CA . PHE A 1 244 ? -16.031 -12.086 -15.586 1 97.81 244 PHE A CA 1
ATOM 1827 C C . PHE A 1 244 ? -15.648 -10.75 -14.961 1 97.81 244 PHE A C 1
ATOM 1829 O O . PHE A 1 244 ? -14.469 -10.375 -14.984 1 97.81 244 PHE A O 1
ATOM 1836 N N . PRO A 1 245 ? -16.625 -10.023 -14.477 1 96.94 245 PRO A N 1
ATOM 1837 C CA . PRO A 1 245 ? -16.297 -8.789 -13.758 1 96.94 245 PRO A CA 1
ATOM 1838 C C . PRO A 1 245 ? -15.805 -9.039 -12.336 1 96.94 245 PRO A C 1
ATOM 1840 O O . PRO A 1 245 ? -16.391 -8.547 -11.375 1 96.94 245 PRO A O 1
ATOM 1843 N N . LEU A 1 246 ? -14.781 -9.844 -12.203 1 97.5 246 LEU A N 1
ATOM 1844 C CA . LEU A 1 246 ? -14.148 -10.266 -10.953 1 97.5 246 LEU A CA 1
ATOM 1845 C C . LEU A 1 246 ? -12.641 -10.062 -11.016 1 97.5 246 LEU A C 1
ATOM 1847 O O . LEU A 1 246 ? -12.062 -10.023 -12.102 1 97.5 246 LEU A O 1
ATOM 1851 N N . SER A 1 247 ? -12.07 -9.828 -9.828 1 98.12 247 SER A N 1
ATOM 1852 C CA . SER A 1 247 ? -10.617 -9.945 -9.781 1 98.12 247 SER A CA 1
ATOM 1853 C C . SER A 1 247 ? -10.164 -11.352 -10.164 1 98.12 247 SER A C 1
ATOM 1855 O O . SER A 1 247 ? -10.914 -12.312 -10.016 1 98.12 247 SER A O 1
ATOM 1857 N N . ASP A 1 248 ? -8.945 -11.469 -10.656 1 98.12 248 ASP A N 1
ATOM 1858 C CA . ASP A 1 248 ? -8.352 -12.766 -10.945 1 98.12 248 ASP A CA 1
ATOM 1859 C C . ASP A 1 248 ? -8.391 -13.672 -9.719 1 98.12 248 ASP A C 1
ATOM 1861 O O . ASP A 1 248 ? -8.555 -14.891 -9.844 1 98.12 248 ASP A O 1
ATOM 1865 N N . ILE A 1 249 ? -8.305 -13.102 -8.531 1 98.75 249 ILE A N 1
ATOM 1866 C CA . ILE A 1 249 ? -8.242 -13.836 -7.27 1 98.75 249 ILE A CA 1
ATOM 1867 C C . ILE A 1 249 ? -9.609 -14.461 -6.969 1 98.75 249 ILE A C 1
ATOM 1869 O O . ILE A 1 249 ? -9.695 -15.648 -6.656 1 98.75 249 ILE A O 1
ATOM 1873 N N . ALA A 1 250 ? -10.625 -13.633 -7.113 1 98.75 250 ALA A N 1
ATOM 1874 C CA . ALA A 1 250 ? -11.977 -14.125 -6.867 1 98.75 250 ALA A CA 1
ATOM 1875 C C . ALA A 1 250 ? -12.344 -15.234 -7.848 1 98.75 250 ALA A C 1
ATOM 1877 O O . ALA A 1 250 ? -12.93 -16.25 -7.457 1 98.75 250 ALA A O 1
ATOM 1878 N N . PHE A 1 251 ? -11.992 -15.039 -9.117 1 98.81 251 PHE A N 1
ATOM 1879 C CA . PHE A 1 251 ? -12.242 -16.078 -10.117 1 98.81 251 PHE A CA 1
ATOM 1880 C C . PHE A 1 251 ? -11.5 -17.359 -9.766 1 98.81 251 PHE A C 1
ATOM 1882 O O . PHE A 1 251 ? -12.078 -18.453 -9.812 1 98.81 251 PHE A O 1
ATOM 1889 N N . ALA A 1 252 ? -10.266 -17.234 -9.438 1 98.81 252 ALA A N 1
ATOM 1890 C CA . ALA A 1 252 ? -9.438 -18.391 -9.133 1 98.81 252 ALA A CA 1
ATOM 1891 C C . ALA A 1 252 ? -10.016 -19.188 -7.969 1 98.81 252 ALA A C 1
ATOM 1893 O O . ALA A 1 252 ? -10.055 -20.422 -8 1 98.81 252 ALA A O 1
ATOM 1894 N N . LYS A 1 253 ? -10.453 -18.484 -6.926 1 98.81 253 LYS A N 1
ATOM 1895 C CA . LYS A 1 253 ? -11.008 -19.172 -5.766 1 98.81 253 LYS A CA 1
ATOM 1896 C C . LYS A 1 253 ? -12.289 -19.906 -6.125 1 98.81 253 LYS A C 1
ATOM 1898 O O . LYS A 1 253 ? -12.516 -21.031 -5.672 1 98.81 253 LYS A O 1
ATOM 1903 N N . ALA A 1 254 ? -13.094 -19.266 -6.938 1 98.69 254 ALA A N 1
ATOM 1904 C CA . ALA A 1 254 ? -14.305 -19.938 -7.402 1 98.69 254 ALA A CA 1
ATOM 1905 C C . ALA A 1 254 ? -13.961 -21.172 -8.242 1 98.69 254 ALA A C 1
ATOM 1907 O O . ALA A 1 254 ? -14.625 -22.203 -8.133 1 98.69 254 ALA A O 1
ATOM 1908 N N . ALA A 1 255 ? -12.945 -21.062 -9.086 1 98.88 255 ALA A N 1
ATOM 1909 C CA . ALA A 1 255 ? -12.5 -22.172 -9.914 1 98.88 255 ALA A CA 1
ATOM 1910 C C . ALA A 1 255 ? -11.961 -23.312 -9.055 1 98.88 255 ALA A C 1
ATOM 1912 O O . ALA A 1 255 ? -12.242 -24.484 -9.312 1 98.88 255 ALA A O 1
ATOM 1913 N N . VAL A 1 256 ? -11.203 -22.984 -8 1 98.81 256 VAL A N 1
ATOM 1914 C CA . VAL A 1 256 ? -10.68 -24 -7.094 1 98.81 256 VAL A CA 1
ATOM 1915 C C . VAL A 1 256 ? -11.836 -24.719 -6.391 1 98.81 256 VAL A C 1
ATOM 1917 O O . VAL A 1 256 ? -11.781 -25.922 -6.164 1 98.81 256 VAL A O 1
ATOM 1920 N N . ALA A 1 257 ? -12.836 -23.969 -6.074 1 98.5 257 ALA A N 1
ATOM 1921 C CA . ALA A 1 257 ? -13.984 -24.516 -5.359 1 98.5 257 ALA A CA 1
ATOM 1922 C C . ALA A 1 257 ? -14.664 -25.609 -6.184 1 98.5 257 ALA A C 1
ATOM 1924 O O . ALA A 1 257 ? -15.266 -26.531 -5.629 1 98.5 257 ALA A O 1
ATOM 1925 N N . GLU A 1 258 ? -14.57 -25.469 -7.477 1 98.06 258 GLU A N 1
ATOM 1926 C CA . GLU A 1 258 ? -15.117 -26.516 -8.336 1 98.06 258 GLU A CA 1
ATOM 1927 C C . GLU A 1 258 ? -14.273 -27.781 -8.258 1 98.06 258 GLU A C 1
ATOM 1929 O O . GLU A 1 258 ? -14.797 -28.891 -8.367 1 98.06 258 GLU A O 1
ATOM 1934 N N . ARG A 1 259 ? -12.969 -27.609 -8.086 1 98.12 259 ARG A N 1
ATOM 1935 C CA . ARG A 1 259 ? -12.023 -28.719 -8.07 1 98.12 259 ARG A CA 1
ATOM 1936 C C . ARG A 1 259 ? -11.945 -29.359 -6.691 1 98.12 259 ARG A C 1
ATOM 1938 O O . ARG A 1 259 ? -11.625 -30.547 -6.57 1 98.12 259 ARG A O 1
ATOM 1945 N N . ILE A 1 260 ? -12.117 -28.594 -5.613 1 98.62 260 ILE A N 1
ATOM 1946 C CA . ILE A 1 260 ? -12.062 -29.016 -4.219 1 98.62 260 ILE A CA 1
ATOM 1947 C C . ILE A 1 260 ? -13.367 -28.641 -3.52 1 98.62 260 ILE A C 1
ATOM 1949 O O . ILE A 1 260 ? -13.516 -27.516 -3.02 1 98.62 260 ILE A O 1
ATOM 1953 N N . PRO A 1 261 ? -14.281 -29.641 -3.443 1 96.88 261 PRO A N 1
ATOM 1954 C CA . PRO A 1 261 ? -15.57 -29.328 -2.812 1 96.88 261 PRO A CA 1
ATOM 1955 C C . PRO A 1 261 ? -15.406 -28.719 -1.421 1 96.88 261 PRO A C 1
ATOM 1957 O O . PRO A 1 261 ? -14.68 -29.25 -0.588 1 96.88 261 PRO A O 1
ATOM 1960 N N . GLY A 1 262 ? -16.047 -27.578 -1.242 1 96.38 262 GLY A N 1
ATOM 1961 C CA . GLY A 1 262 ? -16.031 -26.938 0.06 1 96.38 262 GLY A CA 1
ATOM 1962 C C . GLY A 1 262 ? -14.969 -25.859 0.174 1 96.38 262 GLY A C 1
ATOM 1963 O O . GLY A 1 262 ? -14.914 -25.141 1.171 1 96.38 262 GLY A O 1
ATOM 1964 N N . PHE A 1 263 ? -14.086 -25.703 -0.812 1 98.44 263 PHE A N 1
ATOM 1965 C CA . PHE A 1 263 ? -13.062 -24.672 -0.784 1 98.44 263 PHE A CA 1
ATOM 1966 C C . PHE A 1 263 ? -13.688 -23.297 -0.674 1 98.44 263 PHE A C 1
ATOM 1968 O O . PHE A 1 263 ? -14.602 -22.953 -1.433 1 98.44 263 PHE A O 1
ATOM 1975 N N . PRO A 1 264 ? -13.188 -22.453 0.269 1 98.31 264 PRO A N 1
ATOM 1976 C CA . PRO A 1 264 ? -13.789 -21.141 0.472 1 98.31 264 PRO A CA 1
ATOM 1977 C C . PRO A 1 264 ? -13.523 -20.188 -0.689 1 98.31 264 PRO A C 1
ATOM 1979 O O . PRO A 1 264 ? -12.422 -20.156 -1.236 1 98.31 264 PRO A O 1
ATOM 1982 N N . THR A 1 265 ? -14.508 -19.391 -1.042 1 98.12 265 THR A N 1
ATOM 1983 C CA . THR A 1 265 ? -14.375 -18.484 -2.178 1 98.12 265 THR A CA 1
ATOM 1984 C C . THR A 1 265 ? -14.289 -17.031 -1.706 1 98.12 265 THR A C 1
ATOM 1986 O O . THR A 1 265 ? -14.148 -16.125 -2.52 1 98.12 265 THR A O 1
ATOM 1989 N N . ARG A 1 266 ? -14.297 -16.844 -0.404 1 97.88 266 ARG A N 1
ATOM 1990 C CA . ARG A 1 266 ? -14.289 -15.492 0.165 1 97.88 266 ARG A CA 1
ATOM 1991 C C . ARG A 1 266 ? -12.969 -14.781 -0.127 1 97.88 266 ARG A C 1
ATOM 1993 O O . ARG A 1 266 ? -11.898 -15.398 -0.067 1 97.88 266 ARG A O 1
ATOM 2000 N N . VAL A 1 267 ? -13.047 -13.531 -0.484 1 98.5 267 VAL A N 1
ATOM 2001 C CA . VAL A 1 267 ? -11.891 -12.641 -0.567 1 98.5 267 VAL A CA 1
ATOM 2002 C C . VAL A 1 267 ? -12 -11.555 0.498 1 98.5 267 VAL A C 1
ATOM 2004 O O . VAL A 1 267 ? -13.078 -11.344 1.07 1 98.5 267 VAL A O 1
ATOM 2007 N N . ARG A 1 268 ? -10.953 -10.961 0.849 1 98.69 268 ARG A N 1
ATOM 2008 C CA . ARG A 1 268 ? -10.977 -9.844 1.791 1 98.69 268 ARG A CA 1
ATOM 2009 C C . ARG A 1 268 ? -11.109 -8.516 1.06 1 98.69 268 ARG A C 1
ATOM 2011 O O . ARG A 1 268 ? -10.625 -8.367 -0.065 1 98.69 268 ARG A O 1
ATOM 2018 N N . SER A 1 269 ? -11.727 -7.547 1.721 1 97.94 269 SER A N 1
ATOM 2019 C CA . SER A 1 269 ? -11.828 -6.199 1.173 1 97.94 269 SER A CA 1
ATOM 2020 C C . SER A 1 269 ? -10.445 -5.609 0.899 1 97.94 269 SER A C 1
ATOM 2022 O O . SER A 1 269 ? -9.484 -5.906 1.612 1 97.94 269 SER A O 1
ATOM 2024 N N . PRO A 1 270 ? -10.32 -4.848 -0.222 1 98.38 270 PRO A N 1
ATOM 2025 C CA . PRO A 1 270 ? -11.398 -4.227 -0.992 1 98.38 270 PRO A CA 1
ATOM 2026 C C . PRO A 1 270 ? -11.844 -5.074 -2.178 1 98.38 270 PRO A C 1
ATOM 2028 O O . PRO A 1 270 ? -12.625 -4.613 -3.018 1 98.38 270 PRO A O 1
ATOM 2031 N N . LEU A 1 271 ? -11.328 -6.336 -2.248 1 98.44 271 LEU A N 1
ATOM 2032 C CA . LEU A 1 271 ? -11.828 -7.227 -3.291 1 98.44 271 LEU A CA 1
ATOM 2033 C C . LEU A 1 271 ? -13.25 -7.676 -2.99 1 98.44 271 LEU A C 1
ATOM 2035 O O . LEU A 1 271 ? -13.68 -7.652 -1.835 1 98.44 271 LEU A O 1
ATOM 2039 N N . ILE A 1 272 ? -13.969 -8.062 -4.027 1 98.06 272 ILE A N 1
ATOM 2040 C CA . ILE A 1 272 ? -15.336 -8.57 -3.889 1 98.06 272 ILE A CA 1
ATOM 2041 C C . ILE A 1 272 ? -15.398 -10.008 -4.395 1 98.06 272 ILE A C 1
ATOM 2043 O O . ILE A 1 272 ? -14.875 -10.32 -5.465 1 98.06 272 ILE A O 1
ATOM 2047 N N . GLY A 1 273 ? -16.031 -10.828 -3.627 1 97.56 273 GLY A N 1
ATOM 2048 C CA . GLY A 1 273 ? -16.172 -12.227 -4 1 97.56 273 GLY A CA 1
ATOM 2049 C C . GLY A 1 273 ? -17.188 -12.445 -5.113 1 97.56 273 GLY A C 1
ATOM 2050 O O . GLY A 1 273 ? -18.016 -11.578 -5.383 1 97.56 273 GLY A O 1
ATOM 2051 N N . ALA A 1 274 ? -17.047 -13.578 -5.773 1 98.06 274 ALA A N 1
ATOM 2052 C CA . ALA A 1 274 ? -18.016 -13.977 -6.789 1 98.06 274 ALA A CA 1
ATOM 2053 C C . ALA A 1 274 ? -19.391 -14.211 -6.168 1 98.06 274 ALA A C 1
ATOM 2055 O O . ALA A 1 274 ? -19.5 -14.734 -5.055 1 98.06 274 ALA A O 1
ATOM 2056 N N . THR A 1 275 ? -20.438 -13.789 -6.883 1 97.62 275 THR A N 1
ATOM 2057 C CA . THR A 1 275 ? -21.781 -14.117 -6.453 1 97.62 275 THR A CA 1
ATOM 2058 C C . THR A 1 275 ? -22.047 -15.617 -6.59 1 97.62 275 THR A C 1
ATOM 2060 O O . THR A 1 275 ? -21.281 -16.328 -7.23 1 97.62 275 THR A O 1
ATOM 2063 N N . VAL A 1 276 ? -23.125 -16.062 -6.012 1 97.38 276 VAL A N 1
ATOM 2064 C CA . VAL A 1 276 ? -23.531 -17.469 -6.113 1 97.38 276 VAL A CA 1
ATOM 2065 C C . VAL A 1 276 ? -23.688 -17.859 -7.582 1 97.38 276 VAL A C 1
ATOM 2067 O O . VAL A 1 276 ? -23.25 -18.938 -7.992 1 97.38 276 VAL A O 1
ATOM 2070 N N . GLU A 1 277 ? -24.219 -16.984 -8.352 1 98.12 277 GLU A N 1
ATOM 2071 C CA . GLU A 1 277 ? -24.422 -17.219 -9.773 1 98.12 277 GLU A CA 1
ATOM 2072 C C . GLU A 1 277 ? -23.094 -17.297 -10.523 1 98.12 277 GLU A C 1
ATOM 2074 O O . GLU A 1 277 ? -22.906 -18.156 -11.375 1 98.12 277 GLU A O 1
ATOM 2079 N N . GLN A 1 278 ? -22.203 -16.422 -10.211 1 98.44 278 GLN A N 1
ATOM 2080 C CA . GLN A 1 278 ? -20.891 -16.391 -10.852 1 98.44 278 GLN A CA 1
ATOM 2081 C C . GLN A 1 278 ? -20.094 -17.656 -10.516 1 98.44 278 GLN A C 1
ATOM 2083 O O . GLN A 1 278 ? -19.438 -18.234 -11.383 1 98.44 278 GLN A O 1
ATOM 2088 N N . VAL A 1 279 ? -20.172 -18.062 -9.273 1 98.31 279 VAL A N 1
ATOM 2089 C CA . VAL A 1 279 ? -19.484 -19.281 -8.852 1 98.31 279 VAL A CA 1
ATOM 2090 C C . VAL A 1 279 ? -20.016 -20.469 -9.641 1 98.31 279 VAL A C 1
ATOM 2092 O O . VAL A 1 279 ? -19.234 -21.312 -10.109 1 98.31 279 VAL A O 1
ATOM 2095 N N . ALA A 1 280 ? -21.312 -20.547 -9.797 1 98.12 280 ALA A N 1
ATOM 2096 C CA . ALA A 1 280 ? -21.922 -21.641 -10.547 1 98.12 280 ALA A CA 1
ATOM 2097 C C . ALA A 1 280 ? -21.469 -21.625 -12.008 1 98.12 280 ALA A C 1
ATOM 2099 O O . ALA A 1 280 ? -21.172 -22.672 -12.586 1 98.12 280 ALA A O 1
ATOM 2100 N N . ARG A 1 281 ? -21.406 -20.453 -12.562 1 98.62 281 ARG A N 1
ATOM 2101 C CA . ARG A 1 281 ? -20.984 -20.312 -13.953 1 98.62 281 ARG A CA 1
ATOM 2102 C C . ARG A 1 281 ? -19.516 -20.688 -14.125 1 98.62 281 ARG A C 1
ATOM 2104 O O . ARG A 1 281 ? -19.156 -21.375 -15.078 1 98.62 281 ARG A O 1
ATOM 2111 N N . ILE A 1 282 ? -18.703 -20.266 -13.227 1 98.81 282 ILE A N 1
ATOM 2112 C CA . ILE A 1 282 ? -17.281 -20.594 -13.266 1 98.81 282 ILE A CA 1
ATOM 2113 C C . ILE A 1 282 ? -17.094 -22.094 -13.094 1 98.81 282 ILE A C 1
ATOM 2115 O O . ILE A 1 282 ? -16.328 -22.719 -13.828 1 98.81 282 ILE A O 1
ATOM 2119 N N . GLY A 1 283 ? -17.828 -22.641 -12.148 1 98.44 283 GLY A N 1
ATOM 2120 C CA . GLY A 1 283 ? -17.766 -24.078 -11.945 1 98.44 283 GLY A CA 1
ATOM 2121 C C . GLY A 1 283 ? -18.172 -24.859 -13.18 1 98.44 283 GLY A C 1
ATOM 2122 O O . GLY A 1 283 ? -17.547 -25.875 -13.508 1 98.44 283 GLY A O 1
ATOM 2123 N N . GLY A 1 284 ? -19.234 -24.422 -13.82 1 98.38 284 GLY A N 1
ATOM 2124 C CA . GLY A 1 284 ? -19.656 -25.062 -15.062 1 98.38 284 GLY A CA 1
ATOM 2125 C C . GLY A 1 284 ? -18.594 -25.031 -16.141 1 98.38 284 GLY A C 1
ATOM 2126 O O . GLY A 1 284 ? -18.359 -26.031 -16.828 1 98.38 284 GLY A O 1
ATOM 2127 N N . PHE A 1 285 ? -17.969 -23.922 -16.266 1 98.56 285 PHE A N 1
ATOM 2128 C CA . PHE A 1 285 ? -16.891 -23.766 -17.219 1 98.56 285 PHE A CA 1
ATOM 2129 C C . PHE A 1 285 ? -15.742 -24.719 -16.922 1 98.56 285 PHE A C 1
ATOM 2131 O O . PHE A 1 285 ? -15.219 -25.375 -17.812 1 98.56 285 PHE A O 1
ATOM 2138 N N . ILE A 1 286 ? -15.375 -24.812 -15.609 1 98.56 286 ILE A N 1
ATOM 2139 C CA . ILE A 1 286 ? -14.289 -25.703 -15.195 1 98.56 286 ILE A CA 1
ATOM 2140 C C . ILE A 1 286 ? -14.664 -27.156 -15.477 1 98.56 286 ILE A C 1
ATOM 2142 O O . ILE A 1 286 ? -13.906 -27.891 -16.125 1 98.56 286 ILE A O 1
ATOM 2146 N N . ARG A 1 287 ? -15.805 -27.547 -15.109 1 97.38 287 ARG A N 1
ATOM 2147 C CA . ARG A 1 287 ? -16.266 -28.922 -15.195 1 97.38 287 ARG A CA 1
ATOM 2148 C C . ARG A 1 287 ? -16.438 -29.359 -16.641 1 97.38 287 ARG A C 1
ATOM 2150 O O . ARG A 1 287 ? -16.016 -30.453 -17.031 1 97.38 287 ARG A O 1
ATOM 2157 N N . ASP A 1 288 ? -16.984 -28.516 -17.438 1 96.81 288 ASP A N 1
ATOM 2158 C CA . ASP A 1 288 ? -17.438 -28.922 -18.75 1 96.81 288 ASP A CA 1
ATOM 2159 C C . ASP A 1 288 ? -16.359 -28.672 -19.812 1 96.81 288 ASP A C 1
ATOM 2161 O O . ASP A 1 288 ? -16.328 -29.359 -20.828 1 96.81 288 ASP A O 1
ATOM 2165 N N . ARG A 1 289 ? -15.469 -27.797 -19.547 1 96.62 289 ARG A N 1
ATOM 2166 C CA . ARG A 1 289 ? -14.5 -27.438 -20.578 1 96.62 289 ARG A CA 1
ATOM 2167 C C . ARG A 1 289 ? -13.078 -27.734 -20.125 1 96.62 289 ARG A C 1
ATOM 2169 O O . ARG A 1 289 ? -12.352 -28.469 -20.797 1 96.62 289 ARG A O 1
ATOM 2176 N N . MET A 1 290 ? -12.703 -27.312 -18.984 1 97.5 290 MET A N 1
ATOM 2177 C CA . MET A 1 290 ? -11.297 -27.391 -18.594 1 97.5 290 MET A CA 1
ATOM 2178 C C . MET A 1 290 ? -10.945 -28.812 -18.141 1 97.5 290 MET A C 1
ATOM 2180 O O . MET A 1 290 ? -9.875 -29.328 -18.484 1 97.5 290 MET A O 1
ATOM 2184 N N . LEU A 1 291 ? -11.875 -29.453 -17.375 1 97.38 291 LEU A N 1
ATOM 2185 C CA . LEU A 1 291 ? -11.562 -30.781 -16.875 1 97.38 291 LEU A CA 1
ATOM 2186 C C . LEU A 1 291 ? -11.508 -31.797 -18 1 97.38 291 LEU A C 1
ATOM 2188 O O . LEU A 1 291 ? -10.734 -32.75 -17.938 1 97.38 291 LEU A O 1
ATOM 2192 N N . ASP A 1 292 ? -12.289 -31.578 -19.031 1 94.56 292 ASP A N 1
ATOM 2193 C CA . ASP A 1 292 ? -12.188 -32.438 -20.219 1 94.56 292 ASP A CA 1
ATOM 2194 C C . ASP A 1 292 ? -10.789 -32.344 -20.828 1 94.56 292 ASP A C 1
ATOM 2196 O O . ASP A 1 292 ? -10.203 -33.375 -21.188 1 94.56 292 ASP A O 1
ATOM 2200 N N . VAL A 1 293 ? -10.281 -31.188 -20.984 1 96.25 293 VAL A N 1
ATOM 2201 C CA . VAL A 1 293 ? -8.945 -30.969 -21.531 1 96.25 293 VAL A CA 1
ATOM 2202 C C . VAL A 1 293 ? -7.895 -31.594 -20.625 1 96.25 293 VAL A C 1
ATOM 2204 O O . VAL A 1 293 ? -6.988 -32.281 -21.078 1 96.25 293 VAL A O 1
ATOM 2207 N N . ILE A 1 294 ? -8.008 -31.422 -19.297 1 97.38 294 ILE A N 1
ATOM 2208 C CA . ILE A 1 294 ? -7.035 -31.844 -18.297 1 97.38 294 ILE A CA 1
ATOM 2209 C C . ILE A 1 294 ? -6.992 -33.375 -18.25 1 97.38 294 ILE A C 1
ATOM 2211 O O . ILE A 1 294 ? -5.914 -33.969 -18.188 1 97.38 294 ILE A O 1
ATOM 2215 N N . ASP A 1 295 ? -8.141 -34 -18.391 1 95.44 295 ASP A N 1
ATOM 2216 C CA . ASP A 1 295 ? -8.242 -35.438 -18.312 1 95.44 295 ASP A CA 1
ATOM 2217 C C . ASP A 1 295 ? -7.582 -36.125 -19.516 1 95.44 295 ASP A C 1
ATOM 2219 O O . ASP A 1 295 ? -7.289 -37.312 -19.484 1 95.44 295 ASP A O 1
ATOM 2223 N N . HIS A 1 296 ? -7.336 -35.375 -20.562 1 93.44 296 HIS A N 1
ATOM 2224 C CA . HIS A 1 296 ? -6.773 -35.938 -21.781 1 93.44 296 HIS A CA 1
ATOM 2225 C C . HIS A 1 296 ? -5.324 -35.5 -21.984 1 93.44 296 HIS A C 1
ATOM 2227 O O . HIS A 1 296 ? -4.766 -35.656 -23.078 1 93.44 296 HIS A O 1
ATOM 2233 N N . LEU A 1 297 ? -4.688 -34.906 -21.016 1 93.88 297 LEU A N 1
ATOM 2234 C CA . LEU A 1 297 ? -3.295 -34.5 -21.094 1 93.88 297 LEU A CA 1
ATOM 2235 C C . LEU A 1 297 ? -2.357 -35.688 -21.094 1 93.88 297 LEU A C 1
ATOM 2237 O O . LEU A 1 297 ? -2.68 -36.75 -20.531 1 93.88 297 LEU A O 1
ATOM 2241 N N . MET B 1 1 ? -16.016 20.594 17.516 1 86.81 1 MET B N 1
ATOM 2242 C CA . MET B 1 1 ? -15.672 20.906 16.125 1 86.81 1 MET B CA 1
ATOM 2243 C C . MET B 1 1 ? -14.164 20.875 15.922 1 86.81 1 MET B C 1
ATOM 2245 O O . MET B 1 1 ? -13.398 21.281 16.797 1 86.81 1 MET B O 1
ATOM 2249 N N . ILE B 1 2 ? -13.742 20.312 14.836 1 95.38 2 ILE B N 1
ATOM 2250 C CA . ILE B 1 2 ? -12.312 20.25 14.523 1 95.38 2 ILE B CA 1
ATOM 2251 C C . ILE B 1 2 ? -11.812 21.625 14.109 1 95.38 2 ILE B C 1
ATOM 2253 O O . ILE B 1 2 ? -12.367 22.25 13.195 1 95.38 2 ILE B O 1
ATOM 2257 N N . THR B 1 3 ? -10.867 22.094 14.797 1 96.25 3 THR B N 1
ATOM 2258 C CA . THR B 1 3 ? -10.359 23.438 14.5 1 96.25 3 THR B CA 1
ATOM 2259 C C . THR B 1 3 ? -9.406 23.406 13.312 1 96.25 3 THR B C 1
ATOM 2261 O O . THR B 1 3 ? -8.453 22.625 13.305 1 96.25 3 THR B O 1
ATOM 2264 N N . SER B 1 4 ? -9.625 24.188 12.328 1 97.44 4 SER B N 1
ATOM 2265 C CA . SER B 1 4 ? -8.75 24.391 11.18 1 97.44 4 SER B CA 1
ATOM 2266 C C . SER B 1 4 ? -7.809 25.562 11.391 1 97.44 4 SER B C 1
ATOM 2268 O O . SER B 1 4 ? -8.172 26.547 12.047 1 97.44 4 SER B O 1
ATOM 2270 N N . PRO B 1 5 ? -6.637 25.562 10.852 1 98.5 5 PRO B N 1
ATOM 2271 C CA . PRO B 1 5 ? -6.047 24.484 10.062 1 98.5 5 PRO B CA 1
ATOM 2272 C C . PRO B 1 5 ? -5.582 23.312 10.922 1 98.5 5 PRO B C 1
ATOM 2274 O O . PRO B 1 5 ? -5.258 23.5 12.102 1 98.5 5 PRO B O 1
ATOM 2277 N N . ILE B 1 6 ? -5.645 22.109 10.32 1 98.94 6 ILE B N 1
ATOM 2278 C CA . ILE B 1 6 ? -5.023 20.906 10.867 1 98.94 6 ILE B CA 1
ATOM 2279 C C . ILE B 1 6 ? -3.617 20.75 10.289 1 98.94 6 ILE B 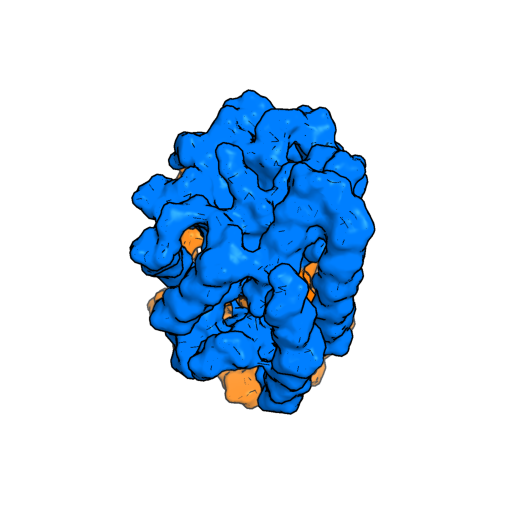C 1
ATOM 2281 O O . ILE B 1 6 ? -3.406 20.938 9.086 1 98.94 6 ILE B O 1
ATOM 2285 N N . VAL B 1 7 ? -2.66 20.5 11.117 1 98.94 7 VAL B N 1
ATOM 2286 C CA . VAL B 1 7 ? -1.338 20.203 10.586 1 98.94 7 VAL B CA 1
ATOM 2287 C C . VAL B 1 7 ? -1.083 18.688 10.656 1 98.94 7 VAL B C 1
ATOM 2289 O O . VAL B 1 7 ? -1.168 18.094 11.727 1 98.94 7 VAL B O 1
ATOM 2292 N N . ALA B 1 8 ? -0.862 18.062 9.492 1 98.94 8 ALA B N 1
ATOM 2293 C CA . ALA B 1 8 ? -0.312 16.703 9.422 1 98.94 8 ALA B CA 1
ATOM 2294 C C . ALA B 1 8 ? 1.185 16.703 9.727 1 98.94 8 ALA B C 1
ATOM 2296 O O . ALA B 1 8 ? 1.979 17.234 8.938 1 98.94 8 ALA B O 1
ATOM 2297 N N . VAL B 1 9 ? 1.577 16.062 10.719 1 98.69 9 VAL B N 1
ATOM 2298 C CA . VAL B 1 9 ? 2.902 16.219 11.312 1 98.69 9 VAL B CA 1
ATOM 2299 C C . VAL B 1 9 ? 3.893 15.281 10.609 1 98.69 9 VAL B C 1
ATOM 2301 O O . VAL B 1 9 ? 3.561 14.133 10.297 1 98.69 9 VAL B O 1
ATOM 2304 N N . THR B 1 10 ? 5.113 15.812 10.352 1 98.62 10 THR B N 1
ATOM 2305 C CA . THR B 1 10 ? 6.188 14.953 9.859 1 98.62 10 THR B CA 1
ATOM 2306 C C . THR B 1 10 ? 6.754 14.094 10.992 1 98.62 10 THR B C 1
ATOM 2308 O O . THR B 1 10 ? 6.613 14.445 12.172 1 98.62 10 THR B O 1
ATOM 2311 N N . THR B 1 11 ? 7.355 13.016 10.672 1 98.62 11 THR B N 1
ATOM 2312 C CA . THR B 1 11 ? 8.039 12.164 11.633 1 98.62 11 THR B CA 1
ATOM 2313 C C . THR B 1 11 ? 9.555 12.258 11.461 1 98.62 11 THR B C 1
ATOM 2315 O O . THR B 1 11 ? 10.102 11.828 10.445 1 98.62 11 THR B O 1
ATOM 2318 N N . PRO B 1 12 ? 10.219 12.797 12.477 1 98.88 12 PRO B N 1
ATOM 2319 C CA . PRO B 1 12 ? 11.68 12.875 12.391 1 98.88 12 PRO B CA 1
ATOM 2320 C C . PRO B 1 12 ? 12.359 11.539 12.68 1 98.88 12 PRO B C 1
ATOM 2322 O O . PRO B 1 12 ? 11.914 10.789 13.555 1 98.88 12 PRO B O 1
ATOM 2325 N N . PHE B 1 13 ? 13.414 11.242 11.906 1 98.75 13 PHE B N 1
ATOM 2326 C CA . PHE B 1 13 ? 14.18 10.016 12.078 1 98.75 13 PHE B CA 1
ATOM 2327 C C . PHE B 1 13 ? 15.633 10.336 12.438 1 98.75 13 PHE B C 1
ATOM 2329 O O . PHE B 1 13 ? 16.219 11.266 11.883 1 98.75 13 PHE B O 1
ATOM 2336 N N . GLN B 1 14 ? 16.125 9.555 13.312 1 97.69 14 GLN B N 1
ATOM 2337 C CA . GLN B 1 14 ? 17.547 9.633 13.641 1 97.69 14 GLN B CA 1
ATOM 2338 C C . GLN B 1 14 ? 18.406 9.094 12.5 1 97.69 14 GLN B C 1
ATOM 2340 O O . GLN B 1 14 ? 17.875 8.578 11.516 1 97.69 14 GLN B O 1
ATOM 2345 N N . LEU B 1 15 ? 19.688 9.227 12.68 1 94.44 15 LEU B N 1
ATOM 2346 C CA . LEU B 1 15 ? 20.641 8.789 11.648 1 94.44 15 LEU B CA 1
ATOM 2347 C C . LEU B 1 15 ? 20.531 7.285 11.43 1 94.44 15 LEU B C 1
ATOM 2349 O O . LEU B 1 15 ? 20.719 6.805 10.312 1 94.44 15 LEU B O 1
ATOM 2353 N N . ASP B 1 16 ? 20.172 6.578 12.453 1 93.5 16 ASP B N 1
ATOM 2354 C CA . ASP B 1 16 ? 20.094 5.121 12.344 1 93.5 16 ASP B CA 1
ATOM 2355 C C . ASP B 1 16 ? 18.734 4.672 11.844 1 93.5 16 ASP B C 1
ATOM 2357 O O . ASP B 1 16 ? 18.469 3.473 11.734 1 93.5 16 ASP B O 1
ATOM 2361 N N . GLY B 1 17 ? 17.844 5.605 11.641 1 94.31 17 GLY B N 1
ATOM 2362 C CA . GLY B 1 17 ? 16.562 5.273 11.055 1 94.31 17 GLY B CA 1
ATOM 2363 C C . GLY B 1 17 ? 15.445 5.176 12.078 1 94.31 17 GLY B C 1
ATOM 2364 O O . GLY B 1 17 ? 14.266 5.109 11.719 1 94.31 17 GLY B O 1
ATOM 2365 N N . ARG B 1 18 ? 15.883 5.191 13.391 1 97.25 18 ARG B N 1
ATOM 2366 C CA . ARG B 1 18 ? 14.867 5.137 14.438 1 97.25 18 ARG B CA 1
ATOM 2367 C C . ARG B 1 18 ? 14.133 6.469 14.555 1 97.25 18 ARG B C 1
ATOM 2369 O O . ARG B 1 18 ? 14.672 7.516 14.188 1 97.25 18 ARG B O 1
ATOM 2376 N N . ILE B 1 19 ? 12.891 6.449 15.039 1 98.75 19 ILE B N 1
ATOM 2377 C CA . ILE B 1 19 ? 12.109 7.668 15.242 1 98.75 19 ILE B CA 1
ATOM 2378 C C . ILE B 1 19 ? 12.805 8.562 16.266 1 98.75 19 ILE B C 1
ATOM 2380 O O . ILE B 1 19 ? 13.281 8.078 17.297 1 98.75 19 ILE B O 1
ATOM 2384 N N . ASP B 1 20 ? 12.883 9.789 16.016 1 98.81 20 ASP B N 1
ATOM 2385 C CA . ASP B 1 20 ? 13.422 10.781 16.938 1 98.81 20 ASP B CA 1
ATOM 2386 C C . ASP B 1 20 ? 12.312 11.484 17.703 1 98.81 20 ASP B C 1
ATOM 2388 O O . ASP B 1 20 ? 11.883 12.578 17.312 1 98.81 20 ASP B O 1
ATOM 2392 N N . LEU B 1 21 ? 11.938 10.906 18.844 1 98.69 21 LEU B N 1
ATOM 2393 C CA . LEU B 1 21 ? 10.797 11.406 19.594 1 98.69 21 LEU B CA 1
ATOM 2394 C C . LEU B 1 21 ? 11.078 12.789 20.172 1 98.69 21 LEU B C 1
ATOM 2396 O O . LEU B 1 21 ? 10.227 13.68 20.125 1 98.69 21 LEU B O 1
ATOM 2400 N N . PRO B 1 22 ? 12.273 13.094 20.672 1 98.56 22 PRO B N 1
ATOM 2401 C CA . PRO B 1 22 ? 12.562 14.445 21.141 1 98.56 22 PRO B CA 1
ATOM 2402 C C . PRO B 1 22 ? 12.398 15.5 20.047 1 98.56 22 PRO B C 1
ATOM 2404 O O . PRO B 1 22 ? 11.812 16.562 20.281 1 98.56 22 PRO B O 1
ATOM 2407 N N . ALA B 1 23 ? 12.891 15.188 18.844 1 98.81 23 ALA B N 1
ATOM 2408 C CA . ALA B 1 23 ? 12.734 16.109 17.734 1 98.81 23 ALA B CA 1
ATOM 2409 C C . ALA B 1 23 ? 11.258 16.297 17.391 1 98.81 23 ALA B C 1
ATOM 2411 O O . ALA B 1 23 ? 10.836 17.406 17.016 1 98.81 23 ALA B O 1
ATOM 2412 N N . LEU B 1 24 ? 10.508 15.227 17.484 1 98.88 24 LEU B N 1
ATOM 2413 C CA . LEU B 1 24 ? 9.07 15.344 17.281 1 98.88 24 LEU B CA 1
ATOM 2414 C C . LEU B 1 24 ? 8.453 16.297 18.297 1 98.88 24 LEU B C 1
ATOM 2416 O O . LEU B 1 24 ? 7.609 17.125 17.953 1 98.88 24 LEU B O 1
ATOM 2420 N N . GLY B 1 25 ? 8.859 16.141 19.531 1 98.81 25 GLY B N 1
ATOM 2421 C CA . GLY B 1 25 ? 8.391 17.031 20.578 1 98.81 25 GLY B CA 1
ATOM 2422 C C . GLY B 1 25 ? 8.672 18.5 20.281 1 98.81 25 GLY B C 1
ATOM 2423 O O . GLY B 1 25 ? 7.801 19.344 20.438 1 98.81 25 GLY B O 1
ATOM 2424 N N . ASP B 1 26 ? 9.906 18.797 19.844 1 98.88 26 ASP B N 1
ATOM 2425 C CA . ASP B 1 26 ? 10.281 20.156 19.484 1 98.88 26 ASP B CA 1
ATOM 2426 C C . ASP B 1 26 ? 9.391 20.688 18.359 1 98.88 26 ASP B C 1
ATOM 2428 O O . ASP B 1 26 ? 9.008 21.859 18.359 1 98.88 26 ASP B O 1
ATOM 2432 N N . TYR B 1 27 ? 9.102 19.859 17.438 1 98.88 27 TYR B N 1
ATOM 2433 C CA . TYR B 1 27 ? 8.242 20.25 16.312 1 98.88 27 TYR B CA 1
ATOM 2434 C C . TYR B 1 27 ? 6.824 20.531 16.797 1 98.88 27 TYR B C 1
ATOM 2436 O O . TYR B 1 27 ? 6.203 21.516 16.359 1 98.88 27 TYR B O 1
ATOM 2444 N N . LEU B 1 28 ? 6.309 19.656 17.672 1 98.88 28 LEU B N 1
ATOM 2445 C CA . LEU B 1 28 ? 4.984 19.891 18.25 1 98.88 28 LEU B CA 1
ATOM 2446 C C . LEU B 1 28 ? 4.938 21.219 19 1 98.88 28 LEU B C 1
ATOM 2448 O O . LEU B 1 28 ? 3.945 21.953 18.922 1 98.88 28 LEU B O 1
ATOM 2452 N N . ASP B 1 29 ? 6 21.562 19.703 1 98.81 29 ASP B N 1
ATOM 2453 C CA . ASP B 1 29 ? 6.086 22.844 20.391 1 98.81 29 ASP B CA 1
ATOM 2454 C C . ASP B 1 29 ? 6.039 24 19.406 1 98.81 29 ASP B C 1
ATOM 2456 O O . ASP B 1 29 ? 5.379 25.016 19.656 1 98.81 29 ASP B O 1
ATOM 2460 N N . LEU B 1 30 ? 6.746 23.844 18.344 1 98.81 30 LEU B N 1
ATOM 2461 C CA . LEU B 1 30 ? 6.73 24.859 17.297 1 98.81 30 LEU B CA 1
ATOM 2462 C C . LEU B 1 30 ? 5.316 25.078 16.766 1 98.81 30 LEU B C 1
ATOM 2464 O O . LEU B 1 30 ? 4.891 26.219 16.594 1 98.81 30 LEU B O 1
ATOM 2468 N N . LEU B 1 31 ? 4.59 24.016 16.516 1 98.88 31 LEU B N 1
ATOM 2469 C CA . LEU B 1 31 ? 3.232 24.094 15.992 1 98.88 31 LEU B CA 1
ATOM 2470 C C . LEU B 1 31 ? 2.295 24.734 17.016 1 98.88 31 LEU B C 1
ATOM 2472 O O . LEU B 1 31 ? 1.441 25.547 16.641 1 98.88 31 LEU B O 1
ATOM 2476 N N . ALA B 1 32 ? 2.479 24.359 18.266 1 98.75 32 ALA B N 1
ATOM 2477 C CA . ALA B 1 32 ? 1.665 24.953 19.328 1 98.75 32 ALA B CA 1
ATOM 2478 C C . ALA B 1 32 ? 1.903 26.453 19.406 1 98.75 32 ALA B C 1
ATOM 2480 O O . ALA B 1 32 ? 0.954 27.234 19.531 1 98.75 32 ALA B O 1
ATOM 2481 N N . ALA B 1 33 ? 3.121 26.844 19.375 1 98.44 33 ALA B N 1
ATOM 2482 C CA . ALA B 1 33 ? 3.49 28.25 19.438 1 98.44 33 ALA B CA 1
ATOM 2483 C C . ALA B 1 33 ? 2.932 29.031 18.25 1 98.44 33 ALA B C 1
ATOM 2485 O O . ALA B 1 33 ? 2.604 30.203 18.375 1 98.44 33 ALA B O 1
ATOM 248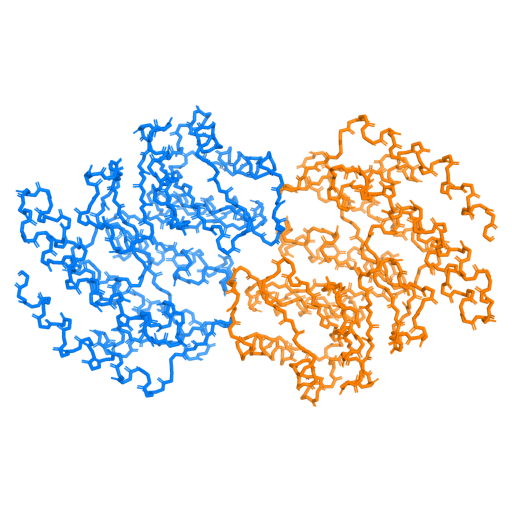6 N N . ALA B 1 34 ? 2.781 28.344 17.125 1 98.69 34 ALA B N 1
ATOM 2487 C CA . ALA B 1 34 ? 2.266 28.969 15.914 1 98.69 34 ALA B CA 1
ATOM 2488 C C . ALA B 1 34 ? 0.75 29.125 15.977 1 98.69 34 ALA B C 1
ATOM 2490 O O . ALA B 1 34 ? 0.148 29.766 15.109 1 98.69 34 ALA B O 1
ATOM 2491 N N . GLY B 1 35 ? 0.098 28.484 16.969 1 98.62 35 GLY B N 1
ATOM 2492 C CA . GLY B 1 35 ? -1.332 28.656 17.172 1 98.62 35 GLY B CA 1
ATOM 2493 C C . GLY B 1 35 ? -2.15 27.484 16.656 1 98.62 35 GLY B C 1
ATOM 2494 O O . GLY B 1 35 ? -3.381 27.547 16.625 1 98.62 35 GLY B O 1
ATOM 2495 N N . ILE B 1 36 ? -1.488 26.453 16.266 1 98.81 36 ILE B N 1
ATOM 2496 C CA . ILE B 1 36 ? -2.188 25.25 15.82 1 98.81 36 ILE B CA 1
ATOM 2497 C C . ILE B 1 36 ? -2.902 24.594 17 1 98.81 36 ILE B C 1
ATOM 2499 O O . ILE B 1 36 ? -2.342 24.5 18.094 1 98.81 36 ILE B O 1
ATOM 2503 N N . ARG B 1 37 ? -4.129 24.141 16.75 1 98.56 37 ARG B N 1
ATOM 2504 C CA . ARG B 1 37 ? -4.914 23.547 17.828 1 98.56 37 ARG B CA 1
ATOM 2505 C C . ARG B 1 37 ? -5.242 22.094 17.531 1 98.56 37 ARG B C 1
ATOM 2507 O O . ARG B 1 37 ? -5.684 21.344 18.406 1 98.56 37 ARG B O 1
ATOM 2514 N N . THR B 1 38 ? -5.086 21.672 16.281 1 98.88 38 THR B N 1
ATOM 2515 C CA . THR B 1 38 ? -5.371 20.312 15.844 1 98.88 38 THR B CA 1
ATOM 2516 C C . THR B 1 38 ? -4.199 19.734 15.047 1 98.88 38 THR B C 1
ATOM 2518 O O . THR B 1 38 ? -3.717 20.375 14.109 1 98.88 38 THR B O 1
ATOM 2521 N N . ILE B 1 39 ? -3.734 18.562 15.414 1 98.94 39 ILE B N 1
ATOM 2522 C CA . ILE B 1 39 ? -2.684 17.922 14.641 1 98.94 39 ILE B CA 1
ATOM 2523 C C . ILE B 1 39 ? -3.131 16.516 14.234 1 98.94 39 ILE B C 1
ATOM 2525 O O . ILE B 1 39 ? -3.986 15.914 14.891 1 98.94 39 ILE B O 1
ATOM 2529 N N . LEU B 1 40 ? -2.66 16.078 13.102 1 98.94 40 LEU B N 1
ATOM 2530 C CA . LEU B 1 40 ? -2.826 14.727 12.578 1 98.94 40 LEU B CA 1
ATOM 2531 C C . LEU B 1 40 ? -1.487 13.992 12.531 1 98.94 40 LEU B C 1
ATOM 2533 O O . LEU B 1 40 ? -0.562 14.438 11.844 1 98.94 40 LEU B O 1
ATOM 2537 N N . VAL B 1 41 ? -1.358 12.914 13.297 1 98.94 41 VAL B N 1
ATOM 2538 C CA . VAL B 1 41 ? -0.131 12.125 13.305 1 98.94 41 VAL B CA 1
ATOM 2539 C C . VAL B 1 41 ? -0.328 10.859 12.477 1 98.94 41 VAL B C 1
ATOM 2541 O O . VAL B 1 41 ? -1.461 10.469 12.188 1 98.94 41 VAL B O 1
ATOM 2544 N N . ASN B 1 42 ? 0.764 10.312 12.008 1 98.88 42 ASN B N 1
ATOM 2545 C CA . ASN B 1 42 ? 0.782 9.078 11.234 1 98.88 42 ASN B CA 1
ATOM 2546 C C . ASN B 1 42 ? 0.005 9.219 9.93 1 98.88 42 ASN B C 1
ATOM 2548 O O . ASN B 1 42 ? -0.595 8.258 9.453 1 98.88 42 ASN B O 1
ATOM 2552 N N . GLY B 1 43 ? -0.093 10.461 9.383 1 98.75 43 GLY B N 1
ATOM 2553 C CA . GLY B 1 43 ? -0.623 10.648 8.039 1 98.75 43 GLY B CA 1
ATOM 2554 C C . GLY B 1 43 ? 0.401 10.391 6.953 1 98.75 43 GLY B C 1
ATOM 2555 O O . GLY B 1 43 ? 1.445 9.789 7.207 1 98.75 43 GLY B O 1
ATOM 2556 N N . THR B 1 44 ? 0.087 10.812 5.773 1 98.62 44 THR B N 1
ATOM 2557 C CA . THR B 1 44 ? 1.007 10.664 4.652 1 98.62 44 THR B CA 1
ATOM 2558 C C . THR B 1 44 ? 2.287 11.461 4.891 1 98.62 44 THR B C 1
ATOM 2560 O O . THR B 1 44 ? 3.389 10.953 4.664 1 98.62 44 THR B O 1
ATOM 2563 N N . THR B 1 45 ? 2.145 12.648 5.418 1 98.62 45 THR B N 1
ATOM 2564 C CA . THR B 1 45 ? 3.281 13.523 5.691 1 98.62 45 THR B CA 1
ATOM 2565 C C . THR B 1 45 ? 4.207 12.898 6.73 1 98.62 45 THR B C 1
ATOM 2567 O O . THR B 1 45 ? 5.41 13.164 6.738 1 98.62 45 THR B O 1
ATOM 2570 N N . ALA B 1 46 ? 3.658 12.07 7.578 1 98.81 46 ALA B N 1
ATOM 2571 C CA . ALA B 1 46 ? 4.422 11.398 8.625 1 98.81 46 ALA B CA 1
ATOM 2572 C C . ALA B 1 46 ? 5.074 10.125 8.102 1 98.81 46 ALA B C 1
ATOM 2574 O O . ALA B 1 46 ? 5.723 9.398 8.852 1 98.81 46 ALA B O 1
ATOM 2575 N N . GLU B 1 47 ? 4.867 9.828 6.82 1 98.75 47 GLU B N 1
ATOM 2576 C CA . GLU B 1 47 ? 5.434 8.641 6.195 1 98.75 47 GLU B CA 1
ATOM 2577 C C . GLU B 1 47 ? 4.867 7.367 6.82 1 98.75 47 GLU B C 1
ATOM 2579 O O . GLU B 1 47 ? 5.602 6.406 7.059 1 98.75 47 GLU B O 1
ATOM 2584 N N . PHE B 1 48 ? 3.557 7.305 7.016 1 98.81 48 PHE B N 1
ATOM 2585 C CA . PHE B 1 48 ? 2.934 6.203 7.738 1 98.81 48 PHE B CA 1
ATOM 2586 C C . PHE B 1 48 ? 3.221 4.871 7.051 1 98.81 48 PHE B C 1
ATOM 2588 O O . PHE B 1 48 ? 3.363 3.844 7.715 1 98.81 48 PHE B O 1
ATOM 2595 N N . ALA B 1 49 ? 3.328 4.844 5.734 1 98.56 49 ALA B N 1
ATOM 2596 C CA . ALA B 1 49 ? 3.494 3.607 4.973 1 98.56 49 ALA B CA 1
ATOM 2597 C C . ALA B 1 49 ? 4.879 3.008 5.195 1 98.56 49 ALA B C 1
ATOM 2599 O O . ALA B 1 49 ? 5.109 1.833 4.898 1 98.56 49 ALA B O 1
ATOM 2600 N N . SER B 1 50 ? 5.773 3.82 5.68 1 98.62 50 SER B N 1
ATOM 2601 C CA . SER B 1 50 ? 7.137 3.365 5.945 1 98.62 50 SER B CA 1
ATOM 2602 C C . SER B 1 50 ? 7.344 3.078 7.43 1 98.62 50 SER B C 1
ATOM 2604 O O . SER B 1 50 ? 8.469 2.834 7.867 1 98.62 50 SER B O 1
ATOM 2606 N N . LEU B 1 51 ? 6.281 3.131 8.195 1 98.75 51 LEU B N 1
ATOM 2607 C CA . LEU B 1 51 ? 6.336 2.867 9.633 1 98.75 51 LEU B CA 1
ATOM 2608 C C . LEU B 1 51 ? 5.707 1.517 9.961 1 98.75 51 LEU B C 1
ATOM 2610 O O . LEU B 1 51 ? 4.719 1.12 9.336 1 98.75 51 LEU B O 1
ATOM 2614 N N . THR B 1 52 ? 6.262 0.839 10.938 1 98.06 52 THR B N 1
ATOM 2615 C CA . THR B 1 52 ? 5.605 -0.348 11.477 1 98.06 52 THR B CA 1
ATOM 2616 C C . THR B 1 52 ? 4.43 0.041 12.367 1 98.06 52 THR B C 1
ATOM 2618 O O . THR B 1 52 ? 4.336 1.184 12.82 1 98.06 52 THR B O 1
ATOM 2621 N N . SER B 1 53 ? 3.551 -0.928 12.602 1 98.12 53 SER B N 1
ATOM 2622 C CA . SER B 1 53 ? 2.434 -0.682 13.516 1 98.12 53 SER B CA 1
ATOM 2623 C C . SER B 1 53 ? 2.928 -0.275 14.898 1 98.12 53 SER B C 1
ATOM 2625 O O . SER B 1 53 ? 2.326 0.581 15.547 1 98.12 53 SER B O 1
ATOM 2627 N N . ALA B 1 54 ? 3.99 -0.886 15.32 1 98.38 54 ALA B N 1
ATOM 2628 C CA . ALA B 1 54 ? 4.559 -0.562 16.625 1 98.38 54 ALA B CA 1
ATOM 2629 C C . ALA B 1 54 ? 5.043 0.885 16.672 1 98.38 54 ALA B C 1
ATOM 2631 O O . ALA B 1 54 ? 4.84 1.584 17.656 1 98.38 54 ALA B O 1
ATOM 2632 N N . GLU B 1 55 ? 5.676 1.318 15.648 1 98.81 55 GLU B N 1
ATOM 2633 C CA . GLU B 1 55 ? 6.148 2.697 15.57 1 98.81 55 GLU B CA 1
ATOM 2634 C C . GLU B 1 55 ? 4.984 3.682 15.586 1 98.81 55 GLU B C 1
ATOM 2636 O O . GLU B 1 55 ? 5.047 4.715 16.25 1 98.81 55 GLU B O 1
ATOM 2641 N N . ARG B 1 56 ? 3.941 3.379 14.836 1 98.88 56 ARG B N 1
ATOM 2642 C CA . ARG B 1 56 ? 2.777 4.258 14.766 1 98.88 56 ARG B CA 1
ATOM 2643 C C . ARG B 1 56 ? 2.113 4.391 16.141 1 98.88 56 ARG B C 1
ATOM 2645 O O . ARG B 1 56 ? 1.673 5.48 16.516 1 98.88 56 ARG B O 1
ATOM 2652 N N . ARG B 1 57 ? 2.076 3.285 16.891 1 98.88 57 ARG B N 1
ATOM 2653 C CA . ARG B 1 57 ? 1.53 3.342 18.25 1 98.88 57 ARG B CA 1
ATOM 2654 C C . ARG B 1 57 ? 2.385 4.227 19.141 1 98.88 57 ARG B C 1
ATOM 2656 O O . ARG B 1 57 ? 1.857 5.035 19.906 1 98.88 57 ARG B O 1
ATOM 2663 N N . ARG B 1 58 ? 3.664 4.078 19 1 98.81 58 ARG B N 1
ATOM 2664 C CA . ARG B 1 58 ? 4.59 4.863 19.812 1 98.81 58 ARG B CA 1
ATOM 2665 C C . ARG B 1 58 ? 4.434 6.355 19.531 1 98.81 58 ARG B C 1
ATOM 2667 O O . ARG B 1 58 ? 4.484 7.172 20.453 1 98.81 58 ARG B O 1
ATOM 2674 N N . ILE B 1 59 ? 4.238 6.668 18.297 1 98.94 59 ILE B N 1
ATOM 2675 C CA . ILE B 1 59 ? 4.086 8.062 17.906 1 98.94 59 ILE B CA 1
ATOM 2676 C C . ILE B 1 59 ? 2.809 8.641 18.516 1 98.94 59 ILE B C 1
ATOM 2678 O O . ILE B 1 59 ? 2.809 9.758 19.031 1 98.94 59 ILE B O 1
ATOM 2682 N N . VAL B 1 60 ? 1.736 7.855 18.484 1 98.94 60 VAL B N 1
ATOM 2683 C CA . VAL B 1 60 ? 0.464 8.305 19.047 1 98.94 60 VAL B CA 1
ATOM 2684 C C . VAL B 1 60 ? 0.617 8.555 20.547 1 98.94 60 VAL B C 1
ATOM 2686 O O . VAL B 1 60 ? 0.207 9.609 21.047 1 98.94 60 VAL B O 1
ATOM 2689 N N . GLU B 1 61 ? 1.218 7.602 21.234 1 98.94 61 GLU B N 1
ATOM 2690 C CA . GLU B 1 61 ? 1.407 7.723 22.672 1 98.94 61 GLU B CA 1
ATOM 2691 C C . GLU B 1 61 ? 2.252 8.945 23.016 1 98.94 61 GLU B C 1
ATOM 2693 O O . GLU B 1 61 ? 1.896 9.719 23.906 1 98.94 61 GLU B O 1
ATOM 2698 N N . TYR B 1 62 ? 3.326 9.117 22.344 1 98.88 62 TYR B N 1
ATOM 2699 C CA . TYR B 1 62 ? 4.227 10.234 22.609 1 98.88 62 TYR B CA 1
ATOM 2700 C C . TYR B 1 62 ? 3.537 11.562 22.328 1 98.88 62 TYR B C 1
ATOM 2702 O O . TYR B 1 62 ? 3.623 12.492 23.141 1 98.88 62 TYR B O 1
ATOM 2710 N N . ALA B 1 63 ? 2.865 11.648 21.109 1 98.88 63 ALA B N 1
ATOM 2711 C CA . ALA B 1 63 ? 2.191 12.883 20.719 1 98.88 63 ALA B CA 1
ATOM 2712 C C . ALA B 1 63 ? 1.126 13.273 21.734 1 98.88 63 ALA B C 1
ATOM 2714 O O . ALA B 1 63 ? 0.981 14.453 22.078 1 98.88 63 ALA B O 1
ATOM 2715 N N . ARG B 1 64 ? 0.362 12.289 22.156 1 98.75 64 ARG B N 1
ATOM 2716 C CA . ARG B 1 64 ? -0.669 12.586 23.141 1 98.75 64 ARG B CA 1
ATOM 2717 C C . ARG B 1 64 ? -0.058 13.188 24.406 1 98.75 64 ARG B C 1
ATOM 2719 O O . ARG B 1 64 ? -0.607 14.133 24.984 1 98.75 64 ARG B O 1
ATOM 2726 N N . GLY B 1 65 ? 1.053 12.648 24.859 1 98.44 65 GLY B N 1
ATOM 2727 C CA . GLY B 1 65 ? 1.718 13.141 26.062 1 98.44 65 GLY B CA 1
ATOM 2728 C C . GLY B 1 65 ? 2.221 14.57 25.906 1 98.44 65 GLY B C 1
ATOM 2729 O O . GLY B 1 65 ? 2.402 15.273 26.906 1 98.44 65 GLY B O 1
ATOM 2730 N N . ARG B 1 66 ? 2.393 15.047 24.672 1 97.81 66 ARG B N 1
ATOM 2731 C CA . ARG B 1 66 ? 3.037 16.328 24.422 1 97.81 66 ARG B CA 1
ATOM 2732 C C . ARG B 1 66 ? 2.027 17.359 23.922 1 97.81 66 ARG B C 1
ATOM 2734 O O . ARG B 1 66 ? 2.26 18.562 24.031 1 97.81 66 ARG B O 1
ATOM 2741 N N . TRP B 1 67 ? 0.965 16.859 23.359 1 98.62 67 TRP B N 1
ATOM 2742 C CA . TRP B 1 67 ? 0.023 17.734 22.688 1 98.62 67 TRP B CA 1
ATOM 2743 C C . TRP B 1 67 ? -1.261 17.891 23.5 1 98.62 67 TRP B C 1
ATOM 2745 O O . TRP B 1 67 ? -1.982 16.906 23.719 1 98.62 67 TRP B O 1
ATOM 2755 N N . ALA B 1 68 ? -1.632 19.094 23.875 1 97.38 68 ALA B N 1
ATOM 2756 C CA . ALA B 1 68 ? -2.799 19.344 24.719 1 97.38 68 ALA B CA 1
ATOM 2757 C C . ALA B 1 68 ? -4.059 19.516 23.875 1 97.38 68 ALA B C 1
ATOM 2759 O O . ALA B 1 68 ? -5.172 19.328 24.359 1 97.38 68 ALA B O 1
ATOM 2760 N N . GLY B 1 69 ? -3.881 19.891 22.625 1 98.12 69 GLY B N 1
ATOM 2761 C CA . GLY B 1 69 ? -5.016 20.141 21.75 1 98.12 69 GLY B CA 1
ATOM 2762 C C . GLY B 1 69 ? -5.594 18.891 21.141 1 98.12 69 GLY B C 1
ATOM 2763 O O . GLY B 1 69 ? -5.465 17.797 21.703 1 98.12 69 GLY B O 1
ATOM 2764 N N . GLU B 1 70 ? -6.328 19.047 20.062 1 98.69 70 GLU B N 1
ATOM 2765 C CA . GLU B 1 70 ? -6.965 17.938 19.359 1 98.69 70 GLU B CA 1
ATOM 2766 C C . GLU B 1 70 ? -5.934 17.094 18.609 1 98.69 70 GLU B C 1
ATOM 2768 O O . GLU B 1 70 ? -5.109 17.625 17.875 1 98.69 70 GLU B O 1
ATOM 2773 N N . LEU B 1 71 ? -5.992 15.828 18.922 1 98.88 71 LEU B N 1
ATOM 2774 C CA . LEU B 1 71 ? -5.086 14.875 18.297 1 98.88 71 LEU B CA 1
ATOM 2775 C C . LEU B 1 71 ? -5.855 13.875 17.438 1 98.88 71 LEU B C 1
ATOM 2777 O O . LEU B 1 71 ? -6.738 13.172 17.938 1 98.88 71 LEU B O 1
ATOM 2781 N N . ILE B 1 72 ? -5.574 13.867 16.125 1 98.94 72 ILE B N 1
ATOM 2782 C CA . ILE B 1 72 ? -6.109 12.891 15.195 1 98.94 72 ILE B CA 1
ATOM 2783 C C . ILE B 1 72 ? -5.027 11.875 14.836 1 98.94 72 ILE B C 1
ATOM 2785 O O . ILE B 1 72 ? -3.887 12.25 14.547 1 98.94 72 ILE B O 1
ATOM 2789 N N . ALA B 1 73 ? -5.32 10.633 14.883 1 98.94 73 ALA B N 1
ATOM 2790 C CA . ALA B 1 73 ? -4.367 9.594 14.516 1 98.94 73 ALA B CA 1
ATOM 2791 C C . ALA B 1 73 ? -4.844 8.828 13.281 1 98.94 73 ALA B C 1
ATOM 2793 O O . ALA B 1 73 ? -5.949 8.281 13.273 1 98.94 73 ALA B O 1
ATOM 2794 N N . HIS B 1 74 ? -4.023 8.828 12.289 1 98.94 74 HIS B N 1
ATOM 2795 C CA . HIS B 1 74 ? -4.324 8.008 11.117 1 98.94 74 HIS B CA 1
ATOM 2796 C C . HIS B 1 74 ? -4.082 6.527 11.406 1 98.94 74 HIS B C 1
ATOM 2798 O O . HIS B 1 74 ? -3 6.148 11.859 1 98.94 74 HIS B O 1
ATOM 2804 N N . VAL B 1 75 ? -5.07 5.723 11.062 1 98.88 75 VAL B N 1
ATOM 2805 C CA . VAL B 1 75 ? -5.012 4.312 11.438 1 98.88 75 VAL B CA 1
ATOM 2806 C C . VAL B 1 75 ? -5.176 3.441 10.195 1 98.88 75 VAL B C 1
ATOM 2808 O O . VAL B 1 75 ? -5.312 2.221 10.297 1 98.88 75 VAL B O 1
ATOM 2811 N N . GLY B 1 76 ? -5.188 4.082 9.039 1 98.44 76 GLY B N 1
ATOM 2812 C CA . GLY B 1 76 ? -5.41 3.348 7.801 1 98.44 76 GLY B CA 1
ATOM 2813 C C . GLY B 1 76 ? -4.312 2.346 7.496 1 98.44 76 GLY B C 1
ATOM 2814 O O . GLY B 1 76 ? -3.137 2.604 7.762 1 98.44 76 GLY B O 1
ATOM 2815 N N . SER B 1 77 ? -4.684 1.24 6.957 1 98.38 77 SER B N 1
ATOM 2816 C CA . SER B 1 77 ? -3.84 0.148 6.488 1 98.38 77 SER B CA 1
ATOM 2817 C C . SER B 1 77 ? -4.539 -0.668 5.406 1 98.38 77 SER B C 1
ATOM 2819 O O . SER B 1 77 ? -5.77 -0.712 5.355 1 98.38 77 SER B O 1
ATOM 2821 N N . PRO B 1 78 ? -3.734 -1.258 4.535 1 97.94 78 PRO B N 1
ATOM 2822 C CA . PRO B 1 78 ? -4.43 -2.107 3.566 1 97.94 78 PRO B CA 1
ATOM 2823 C C . PRO B 1 78 ? -5.074 -3.334 4.211 1 97.94 78 PRO B C 1
ATOM 2825 O O . PRO B 1 78 ? -6.078 -3.842 3.711 1 97.94 78 PRO B O 1
ATOM 2828 N N . ALA B 1 79 ? -4.504 -3.85 5.219 1 98.25 79 ALA B N 1
ATOM 2829 C CA . ALA B 1 79 ? -5.078 -4.969 5.965 1 98.25 79 ALA B CA 1
ATOM 2830 C C . ALA B 1 79 ? -6.062 -4.477 7.02 1 98.25 79 ALA B C 1
ATOM 2832 O O . ALA B 1 79 ? -5.664 -3.832 7.996 1 98.25 79 ALA B O 1
ATOM 2833 N N . ILE B 1 80 ? -7.277 -4.809 6.879 1 98.19 80 ILE B N 1
ATOM 2834 C CA . ILE B 1 80 ? -8.344 -4.293 7.734 1 98.19 80 ILE B CA 1
ATOM 2835 C C . ILE B 1 80 ? -8.078 -4.688 9.188 1 98.19 80 ILE B C 1
ATOM 2837 O O . ILE B 1 80 ? -8.344 -3.912 10.102 1 98.19 80 ILE B O 1
ATOM 2841 N N . ALA B 1 81 ? -7.559 -5.836 9.414 1 98.19 81 ALA B N 1
ATOM 2842 C CA . ALA B 1 81 ? -7.273 -6.281 10.781 1 98.19 81 ALA B CA 1
ATOM 2843 C C . ALA B 1 81 ? -6.246 -5.371 11.445 1 98.19 81 ALA B C 1
ATOM 2845 O O . ALA B 1 81 ? -6.363 -5.059 12.633 1 98.19 81 ALA B O 1
ATOM 2846 N N . GLU B 1 82 ? -5.258 -4.988 10.703 1 98.31 82 GLU B N 1
ATOM 2847 C CA . GLU B 1 82 ? -4.258 -4.062 11.234 1 98.31 82 GLU B CA 1
ATOM 2848 C C . GLU B 1 82 ? -4.867 -2.693 11.523 1 98.31 82 GLU B C 1
ATOM 2850 O O . GLU B 1 82 ? -4.578 -2.086 12.555 1 98.31 82 GLU B O 1
ATOM 2855 N N . ALA B 1 83 ? -5.676 -2.209 10.625 1 98.75 83 ALA B N 1
ATOM 2856 C CA . ALA B 1 83 ? -6.352 -0.929 10.82 1 98.75 83 ALA B CA 1
ATOM 2857 C C . ALA B 1 83 ? -7.203 -0.946 12.086 1 98.75 83 ALA B C 1
ATOM 2859 O O . ALA B 1 83 ? -7.211 0.023 12.852 1 98.75 83 ALA B O 1
ATOM 2860 N N . GLU B 1 84 ? -7.898 -2.057 12.258 1 98.62 84 GLU B N 1
ATOM 2861 C CA . GLU B 1 84 ? -8.75 -2.199 13.438 1 98.62 84 GLU B CA 1
ATOM 2862 C C . GLU B 1 84 ? -7.922 -2.191 14.719 1 98.62 84 GLU B C 1
ATOM 2864 O O . GLU B 1 84 ? -8.305 -1.57 15.711 1 98.62 84 GLU B O 1
ATOM 2869 N N . GLU B 1 85 ? -6.793 -2.85 14.68 1 98.56 85 GLU B N 1
ATOM 2870 C CA . GLU B 1 85 ? -5.918 -2.883 15.852 1 98.56 85 GLU B CA 1
ATOM 2871 C C . GLU B 1 85 ? -5.359 -1.497 16.156 1 98.56 85 GLU B C 1
ATOM 2873 O O . GLU B 1 85 ? -5.309 -1.087 17.312 1 98.56 85 GLU B O 1
ATOM 2878 N N . LEU B 1 86 ? -4.949 -0.837 15.148 1 98.88 86 LEU B N 1
ATOM 2879 C CA . LEU B 1 86 ? -4.441 0.52 15.312 1 98.88 86 LEU B CA 1
ATOM 2880 C C . LEU B 1 86 ? -5.535 1.452 15.828 1 98.88 86 LEU B C 1
ATOM 2882 O O . LEU B 1 86 ? -5.273 2.318 16.656 1 98.88 86 LEU B O 1
ATOM 2886 N N . ALA B 1 87 ? -6.742 1.245 15.305 1 98.88 87 ALA B N 1
ATOM 2887 C CA . ALA B 1 87 ? -7.875 2.059 15.734 1 98.88 87 ALA B CA 1
ATOM 2888 C C . ALA B 1 87 ? -8.172 1.841 17.219 1 98.88 87 ALA B C 1
ATOM 2890 O O . ALA B 1 87 ? -8.414 2.799 17.953 1 98.88 87 ALA B O 1
ATOM 2891 N N . ASP B 1 88 ? -8.156 0.609 17.609 1 98.75 88 ASP B N 1
ATOM 2892 C CA . ASP B 1 88 ? -8.414 0.275 19 1 98.75 88 ASP B CA 1
ATOM 2893 C C . ASP B 1 88 ? -7.395 0.939 19.922 1 98.75 88 ASP B C 1
ATOM 2895 O O . ASP B 1 88 ? -7.758 1.519 20.953 1 98.75 88 ASP B O 1
ATOM 2899 N N . HIS B 1 89 ? -6.172 0.87 19.531 1 98.88 89 HIS B N 1
ATOM 2900 C CA . HIS B 1 89 ? -5.105 1.5 20.297 1 98.88 89 HIS B CA 1
ATOM 2901 C C . HIS B 1 89 ? -5.254 3.018 20.312 1 98.88 89 HIS B C 1
ATOM 2903 O O . HIS B 1 89 ? -5.227 3.645 21.375 1 98.88 89 HIS B O 1
ATOM 2909 N N . ALA B 1 90 ? -5.426 3.613 19.125 1 98.88 90 ALA B N 1
ATOM 2910 C CA . ALA B 1 90 ? -5.449 5.066 18.984 1 98.88 90 ALA B CA 1
ATOM 2911 C C . ALA B 1 90 ? -6.656 5.668 19.703 1 98.88 90 ALA B C 1
ATOM 2913 O O . ALA B 1 90 ? -6.582 6.777 20.234 1 98.88 90 ALA B O 1
ATOM 2914 N N . ALA B 1 91 ? -7.727 4.895 19.766 1 98.62 91 ALA B N 1
ATOM 2915 C CA . ALA B 1 91 ? -8.953 5.363 20.391 1 98.62 91 ALA B CA 1
ATOM 2916 C C . ALA B 1 91 ? -8.734 5.656 21.875 1 98.62 91 ALA B C 1
ATOM 2918 O O . ALA B 1 91 ? -9.445 6.465 22.469 1 98.62 91 ALA B O 1
ATOM 2919 N N . GLN B 1 92 ? -7.68 5.094 22.438 1 98.44 92 GLN B N 1
ATOM 2920 C CA . GLN B 1 92 ? -7.387 5.285 23.859 1 98.44 92 GLN B CA 1
ATOM 2921 C C . GLN B 1 92 ? -6.531 6.527 24.078 1 98.44 92 GLN B C 1
ATOM 2923 O O . GLN B 1 92 ? -6.355 6.969 25.219 1 98.44 92 GLN B O 1
ATOM 2928 N N . HIS B 1 93 ? -6.082 7.133 23 1 98.62 93 HIS B N 1
ATOM 2929 C CA . HIS B 1 93 ? -5.055 8.156 23.172 1 98.62 93 HIS B CA 1
ATOM 2930 C C . HIS B 1 93 ? -5.41 9.422 22.406 1 98.62 93 HIS B C 1
ATOM 2932 O O . HIS B 1 93 ? -4.852 10.492 22.672 1 98.62 93 HIS B O 1
ATOM 2938 N N . CYS B 1 94 ? -6.324 9.344 21.406 1 98.62 94 CYS B N 1
ATOM 2939 C CA . CYS B 1 94 ? -6.547 10.477 20.516 1 98.62 94 CYS B CA 1
ATOM 2940 C C . CYS B 1 94 ? -8.008 10.906 20.531 1 98.62 94 CYS B C 1
ATOM 2942 O O . CYS B 1 94 ? -8.867 10.195 21.062 1 98.62 94 CYS B O 1
ATOM 2944 N N . ASP B 1 95 ? -8.266 12.07 20.078 1 98.75 95 ASP B N 1
ATOM 2945 C CA . ASP B 1 95 ? -9.609 12.633 20.047 1 98.75 95 ASP B CA 1
ATOM 2946 C C . ASP B 1 95 ? -10.406 12.094 18.859 1 98.75 95 ASP B C 1
ATOM 2948 O O . ASP B 1 95 ? -11.633 11.984 18.938 1 98.75 95 ASP B O 1
ATOM 2952 N N . ARG B 1 96 ? -9.68 11.797 17.781 1 98.81 96 ARG B N 1
ATOM 2953 C CA . ARG B 1 96 ? -10.305 11.297 16.562 1 98.81 96 ARG B CA 1
ATOM 2954 C C . ARG B 1 96 ? -9.344 10.391 15.789 1 98.81 96 ARG B C 1
ATOM 2956 O O . ARG B 1 96 ? -8.141 10.391 16.047 1 98.81 96 ARG B O 1
ATOM 2963 N N . LEU B 1 97 ? -9.898 9.609 14.93 1 98.94 97 LEU B N 1
ATOM 2964 C CA . LEU B 1 97 ? -9.148 8.766 14.008 1 98.94 97 LEU B CA 1
ATOM 2965 C C . LEU B 1 97 ? -9.273 9.289 12.578 1 98.94 97 LEU B C 1
ATOM 2967 O O . LEU B 1 97 ? -10.219 10.016 12.258 1 98.94 97 LEU B O 1
ATOM 2971 N N . ALA B 1 98 ? -8.328 9.016 11.789 1 98.94 98 ALA B N 1
ATOM 2972 C CA . ALA B 1 98 ? -8.414 9.156 10.336 1 98.94 98 ALA B CA 1
ATOM 2973 C C . ALA B 1 98 ? -8.109 7.836 9.641 1 98.94 98 ALA B C 1
ATOM 2975 O O . ALA B 1 98 ? -7.273 7.059 10.102 1 98.94 98 ALA B O 1
ATOM 2976 N N . ALA B 1 99 ? -8.766 7.57 8.594 1 98.81 99 ALA B N 1
ATOM 2977 C CA . ALA B 1 99 ? -8.531 6.324 7.875 1 98.81 99 ALA B CA 1
ATOM 2978 C C . ALA B 1 99 ? -8.586 6.543 6.363 1 98.81 99 ALA B C 1
ATOM 2980 O O . ALA B 1 99 ? -9.57 7.078 5.844 1 98.81 99 ALA B O 1
ATOM 2981 N N . ILE B 1 100 ? -7.598 6.129 5.703 1 98.88 100 ILE B N 1
ATOM 2982 C CA . ILE B 1 100 ? -7.469 6.297 4.258 1 98.88 100 ILE B CA 1
ATOM 2983 C C . ILE B 1 100 ? -8.047 5.074 3.547 1 98.88 100 ILE B C 1
ATOM 2985 O O . ILE B 1 100 ? -8.234 4.02 4.16 1 98.88 100 ILE B O 1
ATOM 2989 N N . SER B 1 101 ? -8.375 5.238 2.248 1 98.38 101 SER B N 1
ATOM 2990 C CA . SER B 1 101 ? -8.805 4.105 1.435 1 98.38 101 SER B CA 1
ATOM 2991 C C . SER B 1 101 ? -7.742 3.016 1.4 1 98.38 101 SER B C 1
ATOM 2993 O O . SER B 1 101 ? -6.547 3.307 1.415 1 98.38 101 SER B O 1
ATOM 2995 N N . PRO B 1 102 ? -8.266 1.773 1.361 1 98.19 102 PRO B N 1
ATOM 2996 C CA . PRO B 1 102 ? -7.277 0.709 1.184 1 98.19 102 PRO B CA 1
ATOM 2997 C C . PRO B 1 102 ? -6.445 0.881 -0.087 1 98.19 102 PRO B C 1
ATOM 2999 O O . PRO B 1 102 ? -6.949 1.39 -1.093 1 98.19 102 PRO B O 1
ATOM 3002 N N . TYR B 1 103 ? -5.23 0.525 0.015 1 98.06 103 TYR B N 1
ATOM 3003 C CA . TYR B 1 103 ? -4.297 0.666 -1.097 1 98.06 103 TYR B CA 1
ATOM 3004 C C . TYR B 1 103 ? -3.551 -0.638 -1.351 1 98.06 103 TYR B C 1
ATOM 3006 O O . TYR B 1 103 ? -3.811 -1.648 -0.693 1 98.06 103 TYR B O 1
ATOM 3014 N N . PHE B 1 104 ? -2.842 -0.657 -2.406 1 97.88 104 PHE B N 1
ATOM 3015 C CA . PHE B 1 104 ? -2.145 -1.669 -3.191 1 97.88 104 PHE B CA 1
ATOM 3016 C C . PHE B 1 104 ? -3.027 -2.174 -4.328 1 97.88 104 PHE B C 1
ATOM 3018 O O . PHE B 1 104 ? -2.691 -2.008 -5.504 1 97.88 104 PHE B O 1
ATOM 3025 N N . PHE B 1 105 ? -4.207 -2.863 -3.947 1 98.5 105 PHE B N 1
ATOM 3026 C CA . PHE B 1 105 ? -5.09 -3.311 -5.016 1 98.5 105 PHE B CA 1
ATOM 3027 C C . PHE B 1 105 ? -5.723 -2.121 -5.727 1 98.5 105 PHE B C 1
ATO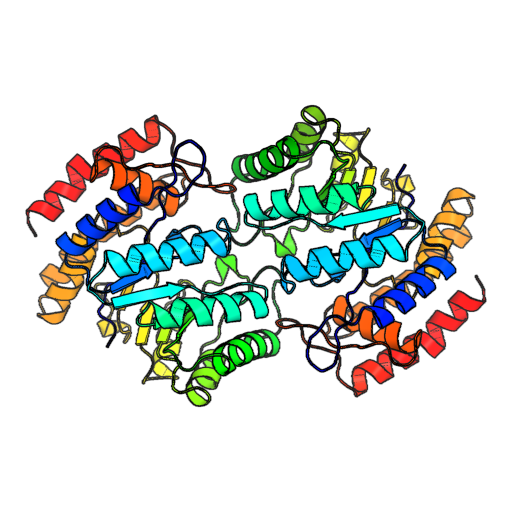M 3029 O O . PHE B 1 105 ? -6.723 -1.573 -5.262 1 98.5 105 PHE B O 1
ATOM 3036 N N . ALA B 1 106 ? -5.238 -1.862 -6.895 1 98.19 106 ALA B N 1
ATOM 3037 C CA . ALA B 1 106 ? -5.652 -0.682 -7.648 1 98.19 106 ALA B CA 1
ATOM 3038 C C . ALA B 1 106 ? -7.035 -0.879 -8.258 1 98.19 106 ALA B C 1
ATOM 3040 O O . ALA B 1 106 ? -7.387 -1.987 -8.672 1 98.19 106 ALA B O 1
ATOM 3041 N N . ASP B 1 107 ? -7.789 0.177 -8.289 1 97.56 107 ASP B N 1
ATOM 3042 C CA . ASP B 1 107 ? -9.07 0.243 -8.992 1 97.56 107 ASP B CA 1
ATOM 3043 C C . ASP B 1 107 ? -10.023 -0.837 -8.492 1 97.56 107 ASP B C 1
ATOM 3045 O O . ASP B 1 107 ? -10.641 -1.545 -9.289 1 97.56 107 ASP B O 1
ATOM 3049 N N . ALA B 1 108 ? -10.031 -1.019 -7.176 1 98.06 108 ALA B N 1
ATOM 3050 C CA . ALA B 1 108 ? -10.992 -1.937 -6.578 1 98.06 108 ALA B CA 1
ATOM 3051 C C . ALA B 1 108 ? -12.422 -1.446 -6.793 1 98.06 108 ALA B C 1
ATOM 3053 O O . ALA B 1 108 ? -12.656 -0.248 -6.969 1 98.06 108 ALA B O 1
ATOM 3054 N N . PRO B 1 109 ? -13.383 -2.357 -6.82 1 97.81 109 PRO B N 1
ATOM 3055 C CA . PRO B 1 109 ? -14.773 -1.921 -6.887 1 97.81 109 PRO B CA 1
ATOM 3056 C C . PRO B 1 109 ? -15.18 -1.051 -5.695 1 97.81 109 PRO B C 1
ATOM 3058 O O . PRO B 1 109 ? -14.758 -1.31 -4.566 1 97.81 109 PRO B O 1
ATOM 3061 N N . GLU B 1 110 ? -15.992 0.011 -5.992 1 98.25 110 GLU B N 1
ATOM 3062 C CA . GLU B 1 110 ? -16.406 0.925 -4.934 1 98.25 110 GLU B CA 1
ATOM 3063 C C . GLU B 1 110 ? -17.047 0.17 -3.77 1 98.25 110 GLU B C 1
ATOM 3065 O O . GLU B 1 110 ? -16.812 0.507 -2.605 1 98.25 110 GLU B O 1
ATOM 3070 N N . ALA B 1 111 ? -17.812 -0.895 -4.129 1 98.25 111 ALA B N 1
ATOM 3071 C CA . ALA B 1 111 ? -18.469 -1.689 -3.098 1 98.25 111 ALA B CA 1
ATOM 3072 C C . ALA B 1 111 ? -17.453 -2.34 -2.17 1 98.25 111 ALA B C 1
ATOM 3074 O O . ALA B 1 111 ? -17.703 -2.5 -0.974 1 98.25 111 ALA B O 1
ATOM 3075 N N . GLY B 1 112 ? -16.344 -2.73 -2.727 1 98.62 112 GLY B N 1
ATOM 3076 C CA . GLY B 1 112 ? -15.266 -3.301 -1.926 1 98.62 112 GLY B CA 1
ATOM 3077 C C . GLY B 1 112 ? -14.617 -2.291 -0.999 1 98.62 112 GLY B C 1
ATOM 3078 O O . GLY B 1 112 ? -14.32 -2.602 0.158 1 98.62 112 GLY B O 1
ATOM 3079 N N . VAL B 1 113 ? -14.406 -1.115 -1.486 1 98.88 113 VAL B N 1
ATOM 3080 C CA . VAL B 1 113 ? -13.859 -0.03 -0.679 1 98.88 113 VAL B CA 1
ATOM 3081 C C . VAL B 1 113 ? -14.836 0.324 0.442 1 98.88 113 VAL B C 1
ATOM 3083 O O . VAL B 1 113 ? -14.43 0.515 1.59 1 98.88 113 VAL B O 1
ATOM 3086 N N . GLU B 1 114 ? -16.125 0.393 0.099 1 98.81 114 GLU B N 1
ATOM 3087 C CA . GLU B 1 114 ? -17.156 0.654 1.099 1 98.81 114 GLU B CA 1
ATOM 3088 C C . GLU B 1 114 ? -17.156 -0.419 2.184 1 98.81 114 GLU B C 1
ATOM 3090 O O . GLU B 1 114 ? -17.281 -0.11 3.369 1 98.81 114 GLU B O 1
ATOM 3095 N N . HIS B 1 115 ? -17.016 -1.665 1.763 1 98.56 115 HIS B N 1
ATOM 3096 C CA . HIS B 1 115 ? -16.984 -2.773 2.711 1 98.56 115 HIS B CA 1
ATOM 3097 C C . HIS B 1 115 ? -15.781 -2.662 3.648 1 98.56 115 HIS B C 1
ATOM 3099 O O . HIS B 1 115 ? -15.898 -2.938 4.844 1 98.56 115 HIS B O 1
ATOM 3105 N N . TYR B 1 116 ? -14.664 -2.266 3.139 1 98.81 116 TYR B N 1
ATOM 3106 C CA . TYR B 1 116 ? -13.469 -2.049 3.947 1 98.81 116 TYR B CA 1
ATOM 3107 C C . TYR B 1 116 ? -13.734 -1.033 5.051 1 98.81 116 TYR B C 1
ATOM 3109 O O . TYR B 1 116 ? -13.5 -1.312 6.23 1 98.81 116 TYR B O 1
ATOM 3117 N N . PHE B 1 117 ? -14.273 0.089 4.707 1 98.94 117 PHE B N 1
ATOM 3118 C CA . PHE B 1 117 ? -14.539 1.137 5.684 1 98.94 117 PHE B CA 1
ATOM 3119 C C . PHE B 1 117 ? -15.633 0.706 6.652 1 98.94 117 PHE B C 1
ATOM 3121 O O . PHE B 1 117 ? -15.578 1.015 7.844 1 98.94 117 PHE B O 1
ATOM 3128 N N . ALA B 1 118 ? -16.641 0.011 6.102 1 98.88 118 ALA B N 1
ATOM 3129 C CA . ALA B 1 118 ? -17.703 -0.481 6.98 1 98.88 118 ALA B CA 1
ATOM 3130 C C . ALA B 1 118 ? -17.125 -1.365 8.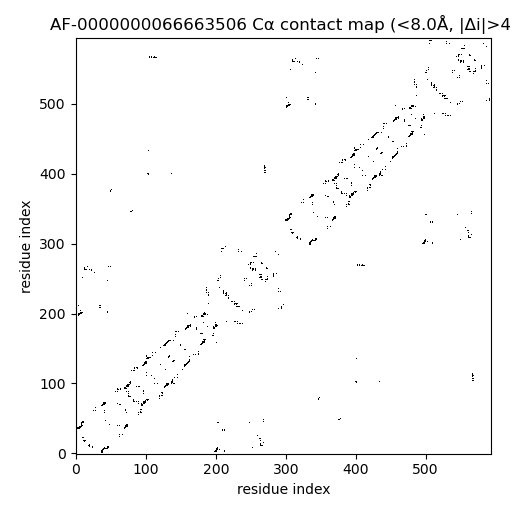086 1 98.88 118 ALA B C 1
ATOM 3132 O O . ALA B 1 118 ? -17.5 -1.232 9.25 1 98.88 118 ALA B O 1
ATOM 3133 N N . GLN B 1 119 ? -16.203 -2.256 7.715 1 98.56 119 GLN B N 1
ATOM 3134 C CA . GLN B 1 119 ? -15.578 -3.121 8.711 1 98.56 119 GLN B CA 1
ATOM 3135 C C . GLN B 1 119 ? -14.836 -2.301 9.758 1 98.56 119 GLN B C 1
ATOM 3137 O O . GLN B 1 119 ? -14.961 -2.568 10.961 1 98.56 119 GLN B O 1
ATOM 3142 N N . LEU B 1 120 ? -14.086 -1.32 9.344 1 98.81 120 LEU B N 1
ATOM 3143 C CA . LEU B 1 120 ? -13.352 -0.467 10.266 1 98.81 120 LEU B CA 1
ATOM 3144 C C . LEU B 1 120 ? -14.305 0.283 11.188 1 98.81 120 LEU B C 1
ATOM 3146 O O . LEU B 1 120 ? -14.094 0.337 12.406 1 98.81 120 LEU B O 1
ATOM 3150 N N . LEU B 1 121 ? -15.391 0.862 10.594 1 98.88 121 LEU B N 1
ATOM 3151 C CA . LEU B 1 121 ? -16.328 1.702 11.328 1 98.88 121 LEU B CA 1
ATOM 3152 C C . LEU B 1 121 ? -17.156 0.869 12.297 1 98.88 121 LEU B C 1
ATOM 3154 O O . LEU B 1 121 ? -17.609 1.371 13.328 1 98.88 121 LEU B O 1
ATOM 3158 N N . GLU B 1 122 ? -17.344 -0.399 11.992 1 98.62 122 GLU B N 1
ATOM 3159 C CA . GLU B 1 122 ? -18.047 -1.305 12.898 1 98.62 122 GLU B CA 1
ATOM 3160 C C . GLU B 1 122 ? -17.172 -1.666 14.102 1 98.62 122 GLU B C 1
ATOM 3162 O O . GLU B 1 122 ? -17.688 -1.99 15.172 1 98.62 122 GLU B O 1
ATOM 3167 N N . ALA B 1 123 ? -15.883 -1.506 13.945 1 98.12 123 ALA B N 1
ATOM 3168 C CA . ALA B 1 123 ? -14.945 -1.952 14.977 1 98.12 123 ALA B CA 1
ATOM 3169 C C . ALA B 1 123 ? -14.648 -0.836 15.977 1 98.12 123 ALA B C 1
ATOM 3171 O O . ALA B 1 123 ? -13.906 -1.037 16.938 1 98.12 123 ALA B O 1
ATOM 3172 N N . THR B 1 124 ? -15.164 0.376 15.805 1 98.31 124 THR B N 1
ATOM 3173 C CA . THR B 1 124 ? -14.906 1.491 16.703 1 98.31 124 THR B CA 1
ATOM 3174 C C . THR B 1 124 ? -16.125 2.404 16.797 1 98.31 124 THR B C 1
ATOM 3176 O O . THR B 1 124 ? -16.984 2.4 15.922 1 98.31 124 THR B O 1
ATOM 3179 N N . THR B 1 125 ? -16.219 3.131 17.875 1 97.81 125 THR B N 1
ATOM 3180 C CA . THR B 1 125 ? -17.234 4.16 18.031 1 97.81 125 THR B CA 1
ATOM 3181 C C . THR B 1 125 ? -16.609 5.547 18.094 1 97.81 125 THR B C 1
ATOM 3183 O O . THR B 1 125 ? -17.297 6.551 18.234 1 97.81 125 THR B O 1
ATOM 3186 N N . HIS B 1 126 ? -15.25 5.523 18.031 1 98.31 126 HIS B N 1
ATOM 3187 C CA . HIS B 1 126 ? -14.531 6.793 18.047 1 98.31 126 HIS B CA 1
ATOM 3188 C C . HIS B 1 126 ? -14.805 7.594 16.781 1 98.31 126 HIS B C 1
ATOM 3190 O O . HIS B 1 126 ? -14.984 7.016 15.703 1 98.31 126 HIS B O 1
ATOM 3196 N N . PRO B 1 127 ? -14.867 8.938 16.844 1 98.81 127 PRO B N 1
ATOM 3197 C CA . PRO B 1 127 ? -15.055 9.734 15.633 1 98.81 127 PRO B CA 1
ATOM 3198 C C . PRO B 1 127 ? -13.969 9.469 14.586 1 98.81 127 PRO B C 1
ATOM 3200 O O . PRO B 1 127 ? -12.781 9.414 14.922 1 98.81 127 PRO B O 1
ATOM 3203 N N . VAL B 1 128 ? -14.391 9.273 13.305 1 98.94 128 VAL B N 1
ATOM 3204 C CA . VAL B 1 128 ? -13.453 8.914 12.242 1 98.94 128 VAL B CA 1
ATOM 3205 C C . VAL B 1 128 ? -13.539 9.938 11.109 1 98.94 128 VAL B C 1
ATOM 3207 O O . VAL B 1 128 ? -14.633 10.242 10.617 1 98.94 128 VAL B O 1
ATOM 3210 N N . LEU B 1 129 ? -12.438 10.492 10.781 1 98.88 129 LEU B N 1
ATOM 3211 C CA . LEU B 1 129 ? -12.258 11.25 9.555 1 98.88 129 LEU B CA 1
ATOM 3212 C C . LEU B 1 129 ? -11.844 10.336 8.406 1 98.88 129 LEU B C 1
ATOM 3214 O O . LEU B 1 129 ? -10.805 9.672 8.477 1 98.88 129 LEU B O 1
ATOM 3218 N N . LEU B 1 130 ? -12.656 10.273 7.34 1 98.94 130 LEU B N 1
ATOM 3219 C CA . LEU B 1 130 ? -12.219 9.555 6.148 1 98.94 130 LEU B CA 1
ATOM 3220 C C . LEU B 1 130 ? -11.133 10.336 5.418 1 98.94 130 LEU B C 1
ATOM 3222 O O . LEU B 1 130 ? -11.062 11.562 5.527 1 98.94 130 LEU B O 1
ATOM 3226 N N . TYR B 1 131 ? -10.336 9.68 4.773 1 98.88 131 TYR B N 1
ATOM 3227 C CA . TYR B 1 131 ? -9.195 10.297 4.113 1 98.88 131 TYR B CA 1
ATOM 3228 C C . TYR B 1 131 ? -9.086 9.836 2.664 1 98.88 131 TYR B C 1
ATOM 3230 O O . TYR B 1 131 ? -8.805 8.664 2.396 1 98.88 131 TYR B O 1
ATOM 3238 N N . ASN B 1 132 ? -9.32 10.766 1.708 1 98.88 132 ASN B N 1
ATOM 3239 C CA . ASN B 1 132 ? -9.305 10.516 0.27 1 98.88 132 ASN B CA 1
ATOM 3240 C C . ASN B 1 132 ? -7.996 10.984 -0.365 1 98.88 132 ASN B C 1
ATOM 3242 O O . ASN B 1 132 ? -7.688 12.18 -0.36 1 98.88 132 ASN B O 1
ATOM 3246 N N . PHE B 1 133 ? -7.246 10.086 -0.896 1 98.75 133 PHE B N 1
ATOM 3247 C CA . PHE B 1 133 ? -5.984 10.422 -1.55 1 98.75 133 PHE B CA 1
ATOM 3248 C C . PHE B 1 133 ? -5.754 9.539 -2.768 1 98.75 133 PHE B C 1
ATOM 3250 O O . PHE B 1 133 ? -4.812 8.742 -2.795 1 98.75 133 PHE B O 1
ATOM 3257 N N . PRO B 1 134 ? -6.469 9.766 -3.865 1 98.12 134 PRO B N 1
ATOM 3258 C CA . PRO B 1 134 ? -6.512 8.859 -5.02 1 98.12 134 PRO B CA 1
ATOM 3259 C C . PRO B 1 134 ? -5.148 8.695 -5.691 1 98.12 134 PRO B C 1
ATOM 3261 O O . PRO B 1 134 ? -4.82 7.609 -6.172 1 98.12 134 PRO B O 1
ATOM 3264 N N . ARG B 1 135 ? -4.332 9.703 -5.707 1 97.56 135 ARG B N 1
ATOM 3265 C CA . ARG B 1 135 ? -3.045 9.641 -6.391 1 97.56 135 ARG B CA 1
ATOM 3266 C C . ARG B 1 135 ? -2.199 8.492 -5.863 1 97.56 135 ARG B C 1
ATOM 3268 O O . ARG B 1 135 ? -1.48 7.84 -6.625 1 97.56 135 ARG B O 1
ATOM 3275 N N . HIS B 1 136 ? -2.371 8.219 -4.582 1 98.38 136 HIS B N 1
ATOM 3276 C CA . HIS B 1 136 ? -1.525 7.207 -3.955 1 98.38 136 HIS B CA 1
ATOM 3277 C C . HIS B 1 136 ? -2.277 5.895 -3.775 1 98.38 136 HIS B C 1
ATOM 3279 O O . HIS B 1 136 ? -1.707 4.816 -3.957 1 98.38 136 HIS B O 1
ATOM 3285 N N . THR B 1 137 ? -3.547 5.914 -3.475 1 98.56 137 THR B N 1
ATOM 3286 C CA . THR B 1 137 ? -4.273 4.703 -3.115 1 98.56 137 THR B CA 1
ATOM 3287 C C . THR B 1 137 ? -4.812 4.004 -4.359 1 98.56 137 THR B C 1
ATOM 3289 O O . THR B 1 137 ? -5.109 2.809 -4.328 1 98.56 137 THR B O 1
ATOM 3292 N N . GLN B 1 138 ? -5.074 4.809 -5.402 1 98.38 138 GLN B N 1
ATOM 3293 C CA . GLN B 1 138 ? -5.703 4.348 -6.637 1 98.38 138 GLN B CA 1
ATOM 3294 C C . GLN B 1 138 ? -7.137 3.887 -6.383 1 98.38 138 GLN B C 1
ATOM 3296 O O . GLN B 1 138 ? -7.695 3.125 -7.176 1 98.38 138 GLN B O 1
ATOM 3301 N N . ASN B 1 139 ? -7.695 4.234 -5.25 1 98.69 139 ASN B N 1
ATOM 3302 C CA . ASN B 1 139 ? -9.062 3.941 -4.84 1 98.69 139 ASN B CA 1
ATOM 3303 C C . ASN B 1 139 ? -9.766 5.184 -4.293 1 98.69 139 ASN B C 1
ATOM 3305 O O . ASN B 1 139 ? -9.836 5.375 -3.076 1 98.69 139 ASN B O 1
ATOM 3309 N N . PRO B 1 140 ? -10.336 6.012 -5.18 1 98.5 140 PRO B N 1
ATOM 3310 C CA . PRO B 1 140 ? -10.977 7.258 -4.746 1 98.5 140 PRO B CA 1
ATOM 3311 C C . PRO B 1 140 ? -12.25 7.02 -3.949 1 98.5 140 PRO B C 1
ATOM 3313 O O . PRO B 1 140 ? -12.961 6.035 -4.188 1 98.5 140 PRO B O 1
ATOM 3316 N N . LEU B 1 141 ? -12.469 7.848 -2.996 1 98.75 141 LEU B N 1
ATOM 3317 C CA . LEU B 1 141 ? -13.758 7.918 -2.32 1 98.75 141 LEU B CA 1
ATOM 3318 C C . LEU B 1 141 ? -14.695 8.875 -3.049 1 98.75 141 LEU B C 1
ATOM 3320 O O . LEU B 1 141 ? -14.438 10.078 -3.115 1 98.75 141 LEU B O 1
ATOM 3324 N N . SER B 1 142 ? -15.773 8.359 -3.562 1 98.62 142 SER B N 1
ATOM 3325 C CA . SER B 1 142 ? -16.75 9.234 -4.188 1 98.62 142 SER B CA 1
ATOM 3326 C C . SER B 1 142 ? -17.625 9.914 -3.143 1 98.62 142 SER B C 1
ATOM 3328 O O . SER B 1 142 ? -17.828 9.391 -2.043 1 98.62 142 SER B O 1
ATOM 3330 N N . PRO B 1 143 ? -18.156 11.102 -3.484 1 98.75 143 PRO B N 1
ATOM 3331 C CA . PRO B 1 143 ? -19.094 11.758 -2.559 1 98.75 143 PRO B CA 1
ATOM 3332 C C . PRO B 1 143 ? -20.281 10.875 -2.195 1 98.75 143 PRO B C 1
ATOM 3334 O O . PRO B 1 143 ? -20.75 10.898 -1.052 1 98.75 143 PRO B O 1
ATOM 3337 N N . ALA B 1 144 ? -20.75 10.094 -3.139 1 98.75 144 ALA B N 1
ATOM 3338 C CA . ALA B 1 144 ? -21.875 9.195 -2.889 1 98.75 144 ALA B CA 1
ATOM 3339 C C . ALA B 1 144 ? -21.5 8.117 -1.878 1 98.75 144 ALA B C 1
ATOM 3341 O O . ALA B 1 144 ? -22.281 7.809 -0.971 1 98.75 144 ALA B O 1
ATOM 3342 N N . LEU B 1 145 ? -20.359 7.523 -2.016 1 98.81 145 LEU B N 1
ATOM 3343 C CA . LEU B 1 145 ? -19.859 6.516 -1.083 1 98.81 145 LEU B CA 1
ATOM 3344 C C . LEU B 1 145 ? -19.719 7.098 0.319 1 98.81 145 LEU B C 1
ATOM 3346 O O . LEU B 1 145 ? -20.141 6.488 1.299 1 98.81 145 LEU B O 1
ATOM 3350 N N . VAL B 1 146 ? -19.125 8.234 0.44 1 98.88 146 VAL B N 1
ATOM 3351 C CA . VAL B 1 146 ? -18.906 8.891 1.723 1 98.88 146 VAL B CA 1
ATOM 3352 C C . VAL B 1 146 ? -20.25 9.195 2.379 1 98.88 146 VAL B C 1
ATOM 3354 O O . VAL B 1 146 ? -20.422 9.008 3.586 1 98.88 146 VAL B O 1
ATOM 3357 N N . ALA B 1 147 ? -21.188 9.648 1.565 1 98.81 147 ALA B N 1
ATOM 3358 C CA . ALA B 1 147 ? -22.516 9.945 2.086 1 98.81 147 ALA B CA 1
ATOM 3359 C C . ALA B 1 147 ? -23.188 8.688 2.648 1 98.81 147 ALA B C 1
ATOM 3361 O O . ALA B 1 147 ? -23.828 8.734 3.699 1 98.81 147 ALA B O 1
ATOM 3362 N N . ARG B 1 148 ? -23.031 7.562 1.938 1 98.81 148 ARG B N 1
ATOM 3363 C CA . ARG B 1 148 ? -23.594 6.309 2.424 1 98.81 148 ARG B CA 1
ATOM 3364 C C . ARG B 1 148 ? -22.969 5.898 3.75 1 98.81 148 ARG B C 1
ATOM 3366 O O . ARG B 1 148 ? -23.672 5.527 4.691 1 98.81 148 ARG B O 1
ATOM 3373 N N . LEU B 1 149 ? -21.672 5.988 3.893 1 98.88 149 LEU B N 1
ATOM 3374 C CA . LEU B 1 149 ? -20.969 5.637 5.125 1 98.88 149 LEU B CA 1
ATOM 3375 C C . LEU B 1 149 ? -21.391 6.566 6.262 1 98.88 149 LEU B C 1
ATOM 3377 O O . LEU B 1 149 ? -21.656 6.109 7.375 1 98.88 149 LEU B O 1
ATOM 3381 N N . ALA B 1 150 ? -21.438 7.84 5.969 1 98.69 150 ALA B N 1
ATOM 3382 C CA . ALA B 1 150 ? -21.797 8.836 6.98 1 98.69 150 ALA B CA 1
ATOM 3383 C C . ALA B 1 150 ? -23.219 8.625 7.484 1 98.69 150 ALA B C 1
ATOM 3385 O O . ALA B 1 150 ? -23.516 8.883 8.656 1 98.69 150 ALA B O 1
ATOM 3386 N N . GLY B 1 151 ? -24.109 8.266 6.59 1 98.5 151 GLY B N 1
ATOM 3387 C CA . GLY B 1 151 ? -25.484 7.988 6.969 1 98.5 151 GLY B CA 1
ATOM 3388 C C . GLY B 1 151 ? -25.625 6.77 7.859 1 98.5 151 GLY B C 1
ATOM 3389 O O . GLY B 1 151 ? -26.438 6.766 8.789 1 98.5 151 GLY B O 1
ATOM 3390 N N . ARG B 1 152 ? -24.844 5.762 7.656 1 98.5 152 ARG B N 1
ATOM 3391 C CA . ARG B 1 152 ? -24.938 4.488 8.367 1 98.5 152 ARG B CA 1
ATOM 3392 C C . ARG B 1 152 ? -24.188 4.551 9.688 1 98.5 152 ARG B C 1
ATOM 3394 O O . ARG B 1 152 ? -24.578 3.91 10.664 1 98.5 152 ARG B O 1
ATOM 3401 N N . TYR B 1 153 ? -23.078 5.316 9.742 1 98.75 153 TYR B N 1
ATOM 3402 C CA . TYR B 1 153 ? -22.203 5.367 10.906 1 98.75 153 TYR B CA 1
ATOM 3403 C C . TYR B 1 153 ? -22.078 6.793 11.43 1 98.75 153 TYR B C 1
ATOM 3405 O O . TYR B 1 153 ? -21.234 7.559 10.953 1 98.75 153 TYR B O 1
ATOM 3413 N N . PRO B 1 154 ? -22.75 7.16 12.445 1 98.12 154 PRO B N 1
ATOM 3414 C CA . PRO B 1 154 ? -22.812 8.547 12.922 1 98.12 154 PRO B CA 1
ATOM 3415 C C . PRO B 1 154 ? -21.453 9.055 13.422 1 98.12 154 PRO B C 1
ATOM 3417 O O . PRO B 1 154 ? -21.234 10.266 13.484 1 98.12 154 PRO B O 1
ATOM 3420 N N . HIS B 1 155 ? -20.562 8.117 13.742 1 98.5 155 HIS B N 1
ATOM 3421 C CA . HIS B 1 155 ? -19.281 8.547 14.266 1 98.5 155 HIS B CA 1
ATOM 3422 C C . HIS B 1 155 ? -18.312 8.898 13.141 1 98.5 155 HIS B C 1
ATOM 3424 O O . HIS B 1 155 ? -17.188 9.352 13.391 1 98.5 155 HIS B O 1
ATOM 3430 N N . VAL B 1 156 ? -18.703 8.727 11.852 1 98.88 156 VAL B N 1
ATOM 3431 C CA . VAL B 1 156 ? -18 9.391 10.773 1 98.88 156 VAL B CA 1
ATOM 3432 C C . VAL B 1 156 ? -18.172 10.906 10.883 1 98.88 156 VAL B C 1
ATOM 3434 O O . VAL B 1 156 ? -19.281 11.422 10.664 1 98.88 156 VAL B O 1
ATOM 3437 N N . CYS B 1 157 ? -17.109 11.594 11.164 1 98.69 157 CYS B N 1
ATOM 3438 C CA . CYS B 1 157 ? -17.281 12.992 11.562 1 98.69 157 CYS B CA 1
ATOM 3439 C C . CYS B 1 157 ? -16.781 13.93 10.469 1 98.69 157 CYS B C 1
ATOM 3441 O O . CYS B 1 157 ? -16.984 15.141 10.547 1 98.69 157 CYS B O 1
ATOM 3443 N N . GLY B 1 158 ? -16.125 13.391 9.43 1 98.81 158 GLY B N 1
ATOM 3444 C CA . GLY B 1 158 ? -15.617 14.25 8.375 1 98.81 158 GLY B CA 1
ATOM 3445 C C . GLY B 1 158 ? -14.789 13.5 7.344 1 98.81 158 GLY B C 1
ATOM 3446 O O . GLY B 1 158 ? -14.781 12.273 7.324 1 98.81 158 GLY B O 1
ATOM 3447 N N . ILE B 1 159 ? -14.125 14.32 6.422 1 98.88 159 ILE B N 1
ATOM 3448 C CA . ILE B 1 159 ? -13.25 13.758 5.398 1 98.88 159 ILE B CA 1
ATOM 3449 C C . ILE B 1 159 ? -12.117 14.742 5.102 1 98.88 159 ILE B C 1
ATOM 3451 O O . ILE B 1 159 ? -12.336 15.953 5.035 1 98.88 159 ILE B O 1
ATOM 3455 N N . LYS B 1 160 ? -10.961 14.234 5.105 1 98.88 160 LYS B N 1
ATOM 3456 C CA . LYS B 1 160 ? -9.812 14.898 4.484 1 98.88 160 LYS B CA 1
ATOM 3457 C C . LYS B 1 160 ? -9.695 14.523 3.01 1 98.88 160 LYS B C 1
ATOM 3459 O O . LYS B 1 160 ? -9.547 13.352 2.672 1 98.88 160 LYS B O 1
ATOM 3464 N N . ASP B 1 161 ? -9.734 15.508 2.139 1 98.81 161 ASP B N 1
ATOM 3465 C CA . ASP B 1 161 ? -9.672 15.258 0.703 1 98.81 161 ASP B CA 1
ATOM 3466 C C . ASP B 1 161 ? -8.359 15.766 0.113 1 98.81 161 ASP B C 1
ATOM 3468 O O . ASP B 1 161 ? -8.125 16.969 0.055 1 98.81 161 ASP B O 1
ATOM 3472 N N . SER B 1 162 ? -7.57 14.852 -0.341 1 98.19 162 SER B N 1
ATOM 3473 C CA . SER B 1 162 ? -6.316 15.172 -1.017 1 98.19 162 SER B CA 1
ATOM 3474 C C . SER B 1 162 ? -6.391 14.836 -2.502 1 98.19 162 SER B C 1
ATOM 3476 O O . SER B 1 162 ? -5.363 14.594 -3.141 1 98.19 162 SER B O 1
ATOM 3478 N N . GLY B 1 163 ? -7.555 14.766 -3.139 1 96.31 163 GLY B N 1
ATOM 3479 C CA . GLY B 1 163 ? -7.762 14.445 -4.543 1 96.31 163 GLY B CA 1
ATOM 3480 C C . GLY B 1 163 ? -7.543 15.633 -5.465 1 96.31 163 GLY B C 1
ATOM 3481 O O . GLY B 1 163 ? -7.395 15.469 -6.676 1 96.31 163 GLY B O 1
ATOM 3482 N N . MET B 1 164 ? -7.59 16.859 -5.02 1 92.44 164 MET B N 1
ATOM 3483 C CA . MET B 1 164 ? -7.234 18.109 -5.672 1 92.44 164 MET B CA 1
ATOM 3484 C C . MET B 1 164 ? -8.328 18.547 -6.641 1 92.44 164 MET B C 1
ATOM 3486 O O . MET B 1 164 ? -8.172 19.547 -7.344 1 92.44 164 MET B O 1
ATOM 3490 N N . ASP B 1 165 ? -9.406 17.766 -6.805 1 97 165 ASP B N 1
ATOM 3491 C CA . ASP B 1 165 ? -10.586 18.203 -7.543 1 97 165 ASP B CA 1
ATOM 3492 C C . ASP B 1 165 ? -11.586 18.906 -6.625 1 97 165 ASP B C 1
ATOM 3494 O O . ASP B 1 165 ? -12.359 18.266 -5.922 1 97 165 ASP B O 1
ATOM 3498 N N . LEU B 1 166 ? -11.594 20.234 -6.715 1 97.31 166 LEU B N 1
ATOM 3499 C CA . LEU B 1 166 ? -12.359 21.031 -5.77 1 97.31 166 LEU B CA 1
ATOM 3500 C C . LEU B 1 166 ? -13.859 20.812 -5.941 1 97.31 166 LEU B C 1
ATOM 3502 O O . LEU B 1 166 ? -14.633 21 -5.004 1 97.31 166 LEU B O 1
ATOM 3506 N N . ALA B 1 167 ? -14.258 20.469 -7.195 1 97.62 167 ALA B N 1
ATOM 3507 C CA . ALA B 1 167 ? -15.664 20.125 -7.391 1 97.62 167 ALA B CA 1
ATOM 3508 C C . ALA B 1 167 ? -16.062 18.906 -6.562 1 97.62 167 ALA B C 1
ATOM 3510 O O . ALA B 1 167 ? -17.141 18.875 -5.973 1 97.62 167 ALA B O 1
ATOM 3511 N N . VAL B 1 168 ? -15.195 17.938 -6.484 1 98.25 168 VAL B N 1
ATOM 3512 C CA . VAL B 1 168 ? -15.43 16.734 -5.68 1 98.25 168 VAL B CA 1
ATOM 3513 C C . VAL B 1 168 ? -15.406 17.094 -4.195 1 98.25 168 VAL B C 1
ATOM 3515 O O . VAL B 1 168 ? -16.266 16.656 -3.43 1 98.25 168 VAL B O 1
ATOM 3518 N N . THR B 1 169 ? -14.453 17.906 -3.826 1 98.5 169 THR B N 1
ATOM 3519 C CA . THR B 1 169 ? -14.352 18.344 -2.439 1 98.5 169 THR B CA 1
ATOM 3520 C C . THR B 1 169 ? -15.648 19.016 -1.988 1 98.5 169 THR B C 1
ATOM 3522 O O . THR B 1 169 ? -16.156 18.719 -0.906 1 98.5 169 THR B O 1
ATOM 3525 N N . ARG B 1 170 ? -16.156 19.891 -2.809 1 98.06 170 ARG B N 1
ATOM 3526 C CA . ARG B 1 170 ? -17.406 20.594 -2.512 1 98.06 170 ARG B CA 1
ATOM 3527 C C . ARG B 1 170 ? -18.562 19.609 -2.404 1 98.06 170 ARG B C 1
ATOM 3529 O O . ARG B 1 170 ? -19.453 19.781 -1.56 1 98.06 170 ARG B O 1
ATOM 3536 N N . GLU B 1 171 ? -18.516 18.656 -3.266 1 98.69 171 GLU B N 1
ATOM 3537 C CA . GLU B 1 171 ? -19.625 17.703 -3.318 1 98.69 171 GLU B CA 1
ATOM 3538 C C . GLU B 1 171 ? -19.688 16.859 -2.049 1 98.69 171 GLU B C 1
ATOM 3540 O O . GLU B 1 171 ? -20.766 16.438 -1.625 1 98.69 171 GLU B O 1
ATOM 3545 N N . PHE B 1 172 ? -18.531 16.531 -1.381 1 98.75 172 PHE B N 1
ATOM 3546 C CA . PHE B 1 172 ? -18.547 15.859 -0.091 1 98.75 172 PHE B CA 1
ATOM 3547 C C . PHE B 1 172 ? -19.422 16.609 0.901 1 98.75 172 PHE B C 1
ATOM 3549 O O . PHE B 1 172 ? -20.219 16 1.62 1 98.75 172 PHE B O 1
ATOM 3556 N N . LYS B 1 173 ? -19.297 17.953 0.945 1 98.44 173 LYS B N 1
ATOM 3557 C CA . LYS B 1 173 ? -20.047 18.797 1.861 1 98.44 173 LYS B CA 1
ATOM 3558 C C . LYS B 1 173 ? -21.516 18.859 1.462 1 98.44 173 LYS B C 1
ATOM 3560 O O . LYS B 1 173 ? -22.406 18.766 2.314 1 98.44 173 LYS B O 1
ATOM 3565 N N . THR B 1 174 ? -21.75 19.031 0.16 1 98.06 174 THR B N 1
ATOM 3566 C CA . THR B 1 174 ? -23.109 19.188 -0.334 1 98.06 174 THR B CA 1
ATOM 3567 C C . THR B 1 174 ? -23.938 17.938 -0.043 1 98.06 174 THR B C 1
ATOM 3569 O O . THR B 1 174 ? -25.109 18.031 0.35 1 98.06 174 THR B O 1
ATOM 3572 N N . ARG B 1 175 ? -23.359 16.781 -0.189 1 98.12 175 ARG B N 1
ATOM 3573 C CA . ARG B 1 175 ? -24.078 15.523 -0.024 1 98.12 175 ARG B CA 1
ATOM 3574 C C . ARG B 1 175 ? -24.219 15.156 1.451 1 98.12 175 ARG B C 1
ATOM 3576 O O . ARG B 1 175 ? -25.141 14.453 1.84 1 98.12 175 ARG B O 1
ATOM 3583 N N . SER B 1 176 ? -23.234 15.594 2.238 1 97.75 176 SER B N 1
ATOM 3584 C CA . SER B 1 176 ? -23.266 15.32 3.672 1 97.75 176 SER B CA 1
ATOM 3585 C C . SER B 1 176 ? -22.953 16.578 4.477 1 97.75 176 SER B C 1
ATOM 3587 O O . SER B 1 176 ? -21.859 16.703 5.039 1 97.75 176 SER B O 1
ATOM 3589 N N . PRO B 1 177 ? -23.922 17.422 4.723 1 97.38 177 PRO B N 1
ATOM 3590 C CA . PRO B 1 177 ? -23.688 18.734 5.328 1 97.38 177 PRO B CA 1
ATOM 3591 C C . PRO B 1 177 ? -23.156 18.641 6.754 1 97.38 177 PRO B C 1
ATOM 3593 O O . PRO B 1 177 ? -22.469 19.547 7.227 1 97.38 177 PRO B O 1
ATOM 3596 N N . ARG B 1 178 ? -23.422 17.562 7.391 1 96.88 178 ARG B N 1
ATOM 3597 C CA . ARG B 1 178 ? -23 17.438 8.781 1 96.88 178 ARG B CA 1
ATOM 3598 C C . ARG B 1 178 ? -21.5 17.141 8.875 1 96.88 178 ARG B C 1
ATOM 3600 O O . ARG B 1 178 ? -20.891 17.328 9.93 1 96.88 178 ARG B O 1
ATOM 3607 N N . LEU B 1 179 ? -20.875 16.641 7.789 1 98.5 179 LEU B N 1
ATOM 3608 C CA . LEU B 1 179 ? -19.484 16.234 7.812 1 98.5 179 LEU B CA 1
ATOM 3609 C C . LEU B 1 179 ? -18.562 17.453 7.77 1 98.5 179 LEU B C 1
ATOM 3611 O O . LEU B 1 179 ? -18.844 18.422 7.059 1 98.5 179 LEU B O 1
ATOM 3615 N N . ALA B 1 180 ? -17.531 17.438 8.609 1 98.69 180 ALA B N 1
ATOM 3616 C CA . ALA B 1 180 ? -16.438 18.375 8.43 1 98.69 180 ALA B CA 1
ATOM 3617 C C . ALA B 1 180 ? -15.578 18.016 7.219 1 98.69 180 ALA B C 1
ATOM 3619 O O . ALA B 1 180 ? -15.07 16.891 7.125 1 98.69 180 ALA B O 1
ATOM 3620 N N . VAL B 1 181 ? -15.445 18.922 6.27 1 98.75 181 VAL B N 1
ATOM 3621 C CA . VAL B 1 181 ? -14.68 18.656 5.055 1 98.75 181 VAL B CA 1
ATOM 3622 C C . VAL B 1 181 ? -13.406 19.5 5.047 1 98.75 181 VAL B C 1
ATOM 3624 O O . VAL B 1 181 ? -13.477 20.734 5.141 1 98.75 181 VAL B O 1
ATOM 3627 N N . PHE B 1 182 ? -12.297 18.859 4.969 1 98.81 182 PHE B N 1
ATOM 3628 C CA . PHE B 1 182 ? -11 19.531 4.953 1 98.81 182 PHE B CA 1
ATOM 3629 C C . PHE B 1 182 ? -10.258 19.234 3.654 1 98.81 182 PHE B C 1
ATOM 3631 O O . PHE B 1 182 ? -10.133 18.078 3.244 1 98.81 182 PHE B O 1
ATOM 3638 N N . ALA B 1 183 ? -9.75 20.25 2.996 1 98.5 183 ALA B N 1
ATOM 3639 C CA . ALA B 1 183 ? -8.961 20.094 1.777 1 98.5 183 ALA B CA 1
ATOM 3640 C C . ALA B 1 183 ? -7.477 19.969 2.098 1 98.5 183 ALA B C 1
ATOM 3642 O O . ALA B 1 183 ? -6.941 20.75 2.896 1 98.5 183 ALA B O 1
ATOM 3643 N N . GLY B 1 184 ? -6.852 18.969 1.541 1 97.94 184 GLY B N 1
ATOM 3644 C CA . GLY B 1 184 ? -5.402 18.859 1.61 1 97.94 184 GLY B CA 1
ATOM 3645 C C . GLY B 1 184 ? -4.695 19.75 0.602 1 97.94 184 GLY B C 1
ATOM 3646 O O . GLY B 1 184 ? -3.707 19.328 -0.01 1 97.94 184 GLY B O 1
ATOM 3647 N N . ASN B 1 185 ? -5.16 20.906 0.305 1 97 185 ASN B N 1
ATOM 3648 C CA . ASN B 1 185 ? -4.676 21.875 -0.666 1 97 185 ASN B CA 1
ATOM 3649 C C . ASN B 1 185 ? -4.355 23.219 -0.004 1 97 185 ASN B C 1
ATOM 3651 O O . ASN B 1 185 ? -5.266 23.969 0.349 1 97 185 ASN B O 1
ATOM 3655 N N . ASP B 1 186 ? -3.145 23.594 0.017 1 97.19 186 ASP B N 1
ATOM 3656 C CA . ASP B 1 186 ? -2.668 24.766 0.751 1 97.19 186 ASP B CA 1
ATOM 3657 C C . ASP B 1 186 ? -3.086 26.062 0.057 1 97.19 186 ASP B C 1
ATOM 3659 O O . ASP B 1 186 ? -2.988 27.141 0.639 1 97.19 186 ASP B O 1
ATOM 3663 N N . ARG B 1 187 ? -3.699 25.938 -1.074 1 97.25 187 ARG B N 1
ATOM 3664 C CA . ARG B 1 187 ? -3.996 27.125 -1.861 1 97.25 187 ARG B CA 1
ATOM 3665 C C . ARG B 1 187 ? -5.414 27.625 -1.594 1 97.25 187 ARG B C 1
ATOM 3667 O O . ARG B 1 187 ? -5.781 28.719 -2.01 1 97.25 187 ARG B O 1
ATOM 3674 N N . VAL B 1 188 ? -6.145 26.859 -0.766 1 97.12 188 VAL B N 1
ATOM 3675 C CA . VAL B 1 188 ? -7.57 27.172 -0.782 1 97.12 188 VAL B CA 1
ATOM 3676 C C . VAL B 1 188 ? -7.98 27.797 0.544 1 97.12 188 VAL B C 1
ATOM 3678 O O . VAL B 1 188 ? -9.164 28.016 0.8 1 97.12 188 VAL B O 1
ATOM 3681 N N . GLY B 1 189 ? -7.059 28.109 1.412 1 96.69 189 GLY B N 1
ATOM 3682 C CA . GLY B 1 189 ? -7.367 28.625 2.734 1 96.69 189 GLY B CA 1
ATOM 3683 C C . GLY B 1 189 ? -8.219 29.875 2.703 1 96.69 189 GLY B C 1
ATOM 3684 O O . GLY B 1 189 ? -9.18 30.016 3.473 1 96.69 189 GLY B O 1
ATOM 3685 N N . ALA B 1 190 ? -7.941 30.781 1.809 1 96.44 190 ALA B N 1
ATOM 3686 C CA . ALA B 1 190 ? -8.648 32.062 1.718 1 96.44 190 ALA B CA 1
ATOM 3687 C C . ALA B 1 190 ? -10.023 31.875 1.076 1 96.44 190 ALA B C 1
ATOM 3689 O O . ALA B 1 190 ? -10.883 32.75 1.171 1 96.44 190 ALA B O 1
ATOM 3690 N N . GLY B 1 191 ? -10.25 30.766 0.428 1 95.25 191 GLY B N 1
ATOM 3691 C CA . GLY B 1 191 ? -11.469 30.578 -0.337 1 95.25 191 GLY B CA 1
ATOM 3692 C C . GLY B 1 191 ? -12.414 29.578 0.285 1 95.25 191 GLY B C 1
ATOM 3693 O O . GLY B 1 191 ? -13.305 29.047 -0.389 1 95.25 191 GLY B O 1
ATOM 3694 N N . LEU B 1 192 ? -12.266 29.266 1.558 1 95.12 192 LEU B N 1
ATOM 3695 C CA . LEU B 1 192 ? -13.031 28.219 2.215 1 95.12 192 LEU B CA 1
ATOM 3696 C C . LEU B 1 192 ? -14.523 28.516 2.189 1 95.12 192 LEU B C 1
ATOM 3698 O O . LEU B 1 192 ? -15.344 27.641 1.934 1 95.12 192 LEU B O 1
ATOM 3702 N N . SER B 1 193 ? -14.82 29.781 2.492 1 93.81 193 SER B N 1
ATOM 3703 C CA . SER B 1 193 ? -16.219 30.188 2.535 1 93.81 193 SER B CA 1
ATOM 3704 C C . SER B 1 193 ? -16.891 29.984 1.179 1 93.81 193 SER B C 1
ATOM 3706 O O . SER B 1 193 ? -18.016 29.5 1.104 1 93.81 193 SER B O 1
ATOM 3708 N N . GLU B 1 194 ? -16.219 30.375 0.167 1 93.38 194 GLU B N 1
ATOM 3709 C CA . GLU B 1 194 ? -16.734 30.219 -1.187 1 93.38 194 GLU B CA 1
ATOM 3710 C C . GLU B 1 194 ? -16.875 28.734 -1.561 1 93.38 194 GLU B C 1
ATOM 3712 O O . GLU B 1 194 ? -17.812 28.344 -2.26 1 93.38 194 GLU B O 1
ATOM 3717 N N . LEU B 1 195 ? -15.961 27.953 -1.122 1 95 195 LEU B N 1
ATOM 3718 C CA . LEU B 1 195 ? -15.969 26.531 -1.409 1 95 195 LEU B CA 1
ATOM 3719 C C . LEU B 1 195 ? -17.016 25.812 -0.568 1 95 195 LEU B C 1
ATOM 3721 O O . LEU B 1 195 ? -17.469 24.719 -0.927 1 95 195 LEU B O 1
ATOM 3725 N N . GLY B 1 196 ? -17.359 26.391 0.534 1 96.5 196 GLY B N 1
ATOM 3726 C CA . GLY B 1 196 ? -18.359 25.828 1.42 1 96.5 196 GLY B CA 1
ATOM 3727 C C . GLY B 1 196 ? -17.828 24.672 2.25 1 96.5 196 GLY B C 1
ATOM 3728 O O . GLY B 1 196 ? -18.562 23.734 2.578 1 96.5 196 GLY B O 1
ATOM 3729 N N . ILE B 1 197 ? -16.469 24.641 2.496 1 97.44 197 ILE B N 1
ATOM 3730 C CA . ILE B 1 197 ? -15.898 23.547 3.281 1 97.44 197 ILE B CA 1
ATOM 3731 C C . ILE B 1 197 ? -15.336 24.094 4.59 1 97.44 197 ILE B C 1
ATOM 3733 O O . ILE B 1 197 ? -15.406 25.297 4.852 1 97.44 197 ILE B O 1
ATOM 3737 N N . ASP B 1 198 ? -14.82 23.203 5.438 1 97.69 198 ASP B N 1
ATOM 3738 C CA . ASP B 1 198 ? -14.664 23.531 6.852 1 97.69 198 ASP B CA 1
ATOM 3739 C C . ASP B 1 198 ? -13.219 23.875 7.18 1 97.69 198 ASP B C 1
ATOM 3741 O O . ASP B 1 198 ? -12.938 24.453 8.234 1 97.69 198 ASP B O 1
ATOM 3745 N N . GLY B 1 199 ? -12.32 23.562 6.312 1 97.88 199 GLY B N 1
ATOM 3746 C CA . GLY B 1 199 ? -10.945 23.922 6.617 1 97.88 199 GLY B CA 1
ATOM 3747 C C . GLY B 1 199 ? -9.93 23.25 5.707 1 97.88 199 GLY B C 1
ATOM 3748 O O . GLY B 1 199 ? -10.273 22.812 4.605 1 97.88 199 GLY B O 1
ATOM 3749 N N . VAL B 1 200 ? -8.656 23.328 6.16 1 98.31 200 VAL B N 1
ATOM 3750 C CA . VAL B 1 200 ? -7.543 22.766 5.406 1 98.31 200 VAL B CA 1
ATOM 3751 C C . VAL B 1 200 ? -6.711 21.859 6.309 1 98.31 200 VAL B C 1
ATOM 3753 O O . VAL B 1 200 ? -6.676 22.047 7.527 1 98.31 200 VAL B O 1
ATOM 3756 N N . VAL B 1 201 ? -6.203 20.797 5.762 1 98.75 201 VAL B N 1
ATOM 3757 C CA . VAL B 1 201 ? -5.121 20.016 6.355 1 98.75 201 VAL B CA 1
ATOM 3758 C C . VAL B 1 201 ? -3.822 20.266 5.59 1 98.75 201 VAL B C 1
ATOM 3760 O O . VAL B 1 201 ? -3.754 20.047 4.379 1 98.75 201 VAL B O 1
ATOM 3763 N N . THR B 1 202 ? -2.855 20.734 6.246 1 98.62 202 THR B N 1
ATOM 3764 C CA . THR B 1 202 ? -1.586 20.984 5.574 1 98.62 202 THR B CA 1
ATOM 3765 C C . THR B 1 202 ? -0.478 20.125 6.16 1 98.62 202 THR B C 1
ATOM 3767 O O . THR B 1 202 ? -0.377 19.969 7.379 1 98.62 202 THR B O 1
ATOM 3770 N N . GLY B 1 203 ? 0.256 19.438 5.305 1 97.56 203 GLY B N 1
ATOM 3771 C CA . GLY B 1 203 ? 1.465 18.75 5.715 1 97.56 203 GLY B CA 1
ATOM 3772 C C . GLY B 1 203 ? 2.719 19.578 5.555 1 97.56 203 GLY B C 1
ATOM 3773 O O . GLY B 1 203 ? 3.355 19.953 6.543 1 97.56 203 GLY B O 1
ATOM 3774 N N . ALA B 1 204 ? 2.891 20.094 4.332 1 96.62 204 ALA B N 1
ATOM 3775 C CA . ALA B 1 204 ? 4.117 20.812 4.004 1 96.62 204 ALA B CA 1
ATOM 3776 C C . ALA B 1 204 ? 4.074 22.234 4.523 1 96.62 204 ALA B C 1
ATOM 3778 O O . ALA B 1 204 ? 5.098 22.922 4.574 1 96.62 204 ALA B O 1
ATOM 3779 N N . GLY B 1 205 ? 2.941 22.672 4.992 1 98.5 205 GLY B N 1
ATOM 3780 C CA . GLY B 1 205 ? 2.816 24.016 5.559 1 98.5 205 GLY B CA 1
ATOM 3781 C C . GLY B 1 205 ? 3.17 24.062 7.031 1 98.5 205 GLY B C 1
ATOM 3782 O O . GLY B 1 205 ? 3.246 25.156 7.613 1 98.5 205 GLY B O 1
ATOM 3783 N N . GLY B 1 206 ? 3.502 22.922 7.66 1 98.5 206 GLY B N 1
ATOM 3784 C CA . GLY B 1 206 ? 3.83 22.828 9.07 1 98.5 206 GLY B CA 1
ATOM 3785 C C . GLY B 1 206 ? 4.973 23.75 9.484 1 98.5 206 GLY B C 1
ATOM 3786 O O . GLY B 1 206 ? 4.887 24.438 10.5 1 98.5 206 GLY B O 1
ATOM 3787 N N . PRO B 1 207 ? 5.996 23.844 8.672 1 98.69 207 PRO B N 1
ATOM 3788 C CA . PRO B 1 207 ? 7.148 24.672 9.031 1 98.69 207 PRO B CA 1
ATOM 3789 C C . PRO B 1 207 ? 6.797 26.156 9.133 1 98.69 207 PRO B C 1
ATOM 3791 O O . PRO B 1 207 ? 7.492 26.906 9.82 1 98.69 207 PRO B O 1
ATOM 3794 N N . VAL B 1 208 ? 5.766 26.594 8.414 1 98.81 208 VAL B N 1
ATOM 3795 C CA . VAL B 1 208 ? 5.332 27.984 8.445 1 98.81 208 VAL B CA 1
ATOM 3796 C C . VAL B 1 208 ? 3.869 28.062 8.875 1 98.81 208 VAL B C 1
ATOM 3798 O O . VAL B 1 208 ? 3.084 28.812 8.297 1 98.81 208 VAL B O 1
ATOM 3801 N N . ALA B 1 209 ? 3.566 27.266 9.891 1 98.69 209 ALA B N 1
ATOM 3802 C CA . ALA B 1 209 ? 2.18 27.047 10.297 1 98.69 209 ALA B CA 1
ATOM 3803 C C . ALA B 1 209 ? 1.526 28.359 10.734 1 98.69 209 ALA B C 1
ATOM 3805 O O . ALA B 1 209 ? 0.298 28.469 10.75 1 98.69 209 ALA B O 1
ATOM 3806 N N . GLU B 1 210 ? 2.277 29.406 11.062 1 98.75 210 GLU B N 1
ATOM 3807 C CA . GLU B 1 210 ? 1.743 30.719 11.43 1 98.75 210 GLU B CA 1
ATOM 3808 C C . GLU B 1 210 ? 0.905 31.312 10.297 1 98.75 210 GLU B C 1
ATOM 3810 O O . GLU B 1 210 ? -0.073 32.031 10.547 1 98.75 210 GLU B O 1
ATOM 3815 N N . LEU B 1 211 ? 1.247 30.953 9.055 1 98.56 211 LEU B N 1
ATOM 3816 C CA . LEU B 1 211 ? 0.575 31.531 7.898 1 98.56 211 LEU B CA 1
ATOM 3817 C C . LEU B 1 211 ? -0.836 30.969 7.754 1 98.56 211 LEU B C 1
ATOM 3819 O O . LEU B 1 211 ? -1.81 31.719 7.738 1 98.56 211 LEU B O 1
ATOM 3823 N N . PRO B 1 212 ? -0.978 29.641 7.699 1 98.56 212 PRO B N 1
ATOM 3824 C CA . PRO B 1 212 ? -2.355 29.141 7.602 1 98.56 212 PRO B CA 1
ATOM 3825 C C . PRO B 1 212 ? -3.191 29.5 8.828 1 98.56 212 PRO B C 1
ATOM 3827 O O . PRO B 1 212 ? -4.406 29.672 8.727 1 98.56 212 PRO B O 1
ATOM 3830 N N . VAL B 1 213 ? -2.602 29.625 10.023 1 98.69 213 VAL B N 1
ATOM 3831 C CA . VAL B 1 213 ? -3.32 30.062 11.211 1 98.69 213 VAL B CA 1
ATOM 3832 C C . VAL B 1 213 ? -3.801 31.5 11.023 1 98.69 213 VAL B C 1
ATOM 3834 O O . VAL B 1 213 ? -4.965 31.812 11.297 1 98.69 213 VAL B O 1
ATOM 3837 N N . ALA B 1 214 ? -2.945 32.375 10.547 1 98.69 214 ALA B N 1
ATOM 3838 C CA . ALA B 1 214 ? -3.283 33.781 10.328 1 98.69 214 ALA B CA 1
ATOM 3839 C C . ALA B 1 214 ? -4.352 33.938 9.242 1 98.69 214 ALA B C 1
ATOM 3841 O O . ALA B 1 214 ? -5.23 34.781 9.336 1 98.69 214 ALA B O 1
ATOM 3842 N N . ILE B 1 215 ? -4.242 33.125 8.188 1 98.56 215 ILE B N 1
ATOM 3843 C CA . ILE B 1 215 ? -5.242 33.156 7.121 1 98.56 215 ILE B CA 1
ATOM 3844 C C . ILE B 1 215 ? -6.617 32.812 7.699 1 98.56 215 ILE B C 1
ATOM 3846 O O . ILE B 1 215 ? -7.59 33.531 7.441 1 98.56 215 ILE B O 1
ATOM 3850 N N . ALA B 1 216 ? -6.68 31.781 8.516 1 97.69 216 ALA B N 1
ATOM 3851 C CA . ALA B 1 216 ? -7.941 31.375 9.133 1 97.69 216 ALA B CA 1
ATOM 3852 C C . ALA B 1 216 ? -8.5 32.469 10.031 1 97.69 216 ALA B C 1
ATOM 3854 O O . ALA B 1 216 ? -9.695 32.781 9.992 1 97.69 216 ALA B O 1
ATOM 3855 N N . ALA B 1 217 ? -7.648 33.062 10.836 1 97.38 217 ALA B N 1
ATOM 3856 C CA . ALA B 1 217 ? -8.062 34.125 11.758 1 97.38 217 ALA B CA 1
ATOM 3857 C C . ALA B 1 217 ? -8.594 35.344 11.008 1 97.38 217 ALA B C 1
ATOM 3859 O O . ALA B 1 217 ? -9.633 35.906 11.375 1 97.38 217 ALA B O 1
ATOM 3860 N N . ALA B 1 218 ? -7.863 35.781 9.969 1 97.81 218 ALA B N 1
ATOM 3861 C CA . ALA B 1 218 ? -8.273 36.906 9.172 1 97.81 218 ALA B CA 1
ATOM 3862 C C . ALA B 1 218 ? -9.602 36.656 8.469 1 97.81 218 ALA B C 1
ATOM 3864 O O . ALA B 1 218 ? -10.461 37.531 8.391 1 97.81 218 ALA B O 1
ATOM 3865 N N . SER B 1 219 ? -9.711 35.469 7.938 1 96.62 219 SER B N 1
ATOM 3866 C CA . SER B 1 219 ? -10.953 35.094 7.277 1 96.62 219 SER B CA 1
ATOM 3867 C C . SER B 1 219 ? -12.125 35.125 8.25 1 96.62 219 SER B C 1
ATOM 3869 O O . SER B 1 219 ? -13.188 35.656 7.918 1 96.62 219 SER B O 1
ATOM 3871 N N . ARG B 1 220 ? -11.984 34.594 9.453 1 94.94 220 ARG B N 1
ATOM 3872 C CA . ARG B 1 220 ? -13.031 34.594 10.469 1 94.94 220 ARG B CA 1
ATOM 3873 C C . ARG B 1 220 ? -13.414 36 10.875 1 94.94 220 ARG B C 1
ATOM 3875 O O . ARG B 1 220 ? -14.578 36.281 11.195 1 94.94 220 ARG B O 1
ATOM 3882 N N . ALA B 1 221 ? -12.445 36.844 10.828 1 96.31 221 ALA B N 1
ATOM 3883 C CA . ALA B 1 221 ? -12.664 38.25 11.227 1 96.31 221 ALA B CA 1
ATOM 3884 C C . ALA B 1 221 ? -13.242 39.062 10.078 1 96.31 221 ALA B C 1
ATOM 3886 O O . ALA B 1 221 ? -13.539 40.25 10.242 1 96.31 221 ALA B O 1
ATOM 3887 N N . GLY B 1 222 ? -13.312 38.5 8.891 1 95.31 222 GLY B N 1
ATOM 3888 C CA . GLY B 1 222 ? -13.898 39.156 7.742 1 95.31 222 GLY B CA 1
ATOM 3889 C C . GLY B 1 222 ? -12.953 40.156 7.078 1 95.31 222 GLY B C 1
ATOM 3890 O O . GLY B 1 222 ? -13.391 41.094 6.402 1 95.31 222 GLY B O 1
ATOM 3891 N N . LEU B 1 223 ? -11.68 39.969 7.32 1 97.12 223 LEU B N 1
ATOM 3892 C CA . LEU B 1 223 ? -10.672 40.875 6.73 1 97.12 223 LEU B CA 1
ATOM 3893 C C . LEU B 1 223 ? -10.219 40.344 5.375 1 97.12 223 LEU B C 1
ATOM 3895 O O . LEU B 1 223 ? -9.109 39.812 5.254 1 97.12 223 LEU B O 1
ATOM 3899 N N . SER B 1 224 ? -10.945 40.625 4.387 1 96.38 224 SER B N 1
ATOM 3900 C CA . SER B 1 224 ? -10.773 40 3.074 1 96.38 224 SER B CA 1
ATOM 3901 C C . SER B 1 224 ? -9.414 40.344 2.479 1 96.38 224 SER B C 1
ATOM 3903 O O . SER B 1 224 ? -8.695 39.469 2.02 1 96.38 224 SER B O 1
ATOM 3905 N N . ASP B 1 225 ? -9.062 41.594 2.475 1 97.5 225 ASP B N 1
ATOM 3906 C CA . ASP B 1 225 ? -7.797 42.031 1.88 1 97.5 225 ASP B CA 1
ATOM 3907 C C . ASP B 1 225 ? -6.609 41.375 2.588 1 97.5 225 ASP B C 1
ATOM 3909 O O . ASP B 1 225 ? -5.676 40.906 1.937 1 97.5 225 ASP B O 1
ATOM 3913 N N . ARG B 1 226 ? -6.707 41.344 3.883 1 97.5 226 ARG B N 1
ATOM 3914 C CA . ARG B 1 226 ? -5.645 40.75 4.668 1 97.5 226 ARG B CA 1
ATOM 3915 C C . ARG B 1 226 ? -5.57 39.25 4.406 1 97.5 226 ARG B C 1
ATOM 3917 O O . ARG B 1 226 ? -4.477 38.688 4.27 1 97.5 226 ARG B O 1
ATOM 3924 N N . THR B 1 227 ? -6.73 38.625 4.379 1 98.06 227 THR B N 1
ATOM 3925 C CA . THR B 1 227 ? -6.797 37.188 4.113 1 98.06 227 THR B CA 1
ATOM 3926 C C . THR B 1 227 ? -6.105 36.875 2.793 1 98.06 227 THR B C 1
ATOM 3928 O O . THR B 1 227 ? -5.293 35.938 2.729 1 98.06 227 THR B O 1
ATOM 3931 N N . MET B 1 228 ? -6.367 37.625 1.785 1 98 228 MET B N 1
ATOM 3932 C CA . MET B 1 228 ? -5.816 37.375 0.455 1 98 228 MET B CA 1
ATOM 3933 C C . MET B 1 228 ? -4.312 37.625 0.437 1 98 228 MET B C 1
ATOM 3935 O O . MET B 1 228 ? -3.562 36.906 -0.215 1 98 228 MET B O 1
ATOM 3939 N N . ALA B 1 229 ? -3.9 38.656 1.123 1 97.88 229 ALA B N 1
ATOM 3940 C CA . ALA B 1 229 ? -2.473 38.969 1.188 1 97.88 229 ALA B CA 1
ATOM 3941 C C . ALA B 1 229 ? -1.701 37.844 1.864 1 97.88 229 ALA B C 1
ATOM 3943 O O . ALA B 1 229 ? -0.624 37.438 1.405 1 97.88 229 ALA B O 1
ATOM 3944 N N . LEU B 1 230 ? -2.238 37.344 2.939 1 98.38 230 LEU B N 1
ATOM 3945 C CA . LEU B 1 230 ? -1.612 36.25 3.656 1 98.38 230 LEU B CA 1
ATOM 3946 C C . LEU B 1 230 ? -1.582 34.969 2.795 1 98.38 230 LEU B C 1
ATOM 3948 O O . LEU B 1 230 ? -0.582 34.25 2.775 1 98.38 230 LEU B O 1
ATOM 3952 N N . GLN B 1 231 ? -2.639 34.719 2.066 1 98.69 231 GLN B N 1
ATOM 3953 C CA . GLN B 1 231 ? -2.689 33.562 1.164 1 98.69 231 GLN B CA 1
ATOM 3954 C C . GLN B 1 231 ? -1.633 33.688 0.069 1 98.69 231 GLN B C 1
ATOM 3956 O O . GLN B 1 231 ? -1.014 32.688 -0.311 1 98.69 231 GLN B O 1
ATOM 3961 N N . ARG B 1 232 ? -1.452 34.875 -0.428 1 98.44 232 ARG B N 1
ATOM 3962 C CA . ARG B 1 232 ? -0.422 35.094 -1.44 1 98.44 232 ARG B CA 1
ATOM 3963 C C . ARG B 1 232 ? 0.958 34.719 -0.902 1 98.44 232 ARG B C 1
ATOM 3965 O O . ARG B 1 232 ? 1.768 34.125 -1.609 1 98.44 232 ARG B O 1
ATOM 3972 N N . SER B 1 233 ? 1.222 35.125 0.332 1 98.25 233 SER B N 1
ATOM 3973 C CA . SER B 1 233 ? 2.484 34.75 0.966 1 98.25 233 SER B CA 1
ATOM 3974 C C . SER B 1 233 ? 2.615 33.25 1.108 1 98.25 233 SER B C 1
ATOM 3976 O O . SER B 1 233 ? 3.686 32.688 0.862 1 98.25 233 SER B O 1
ATOM 3978 N N . PHE B 1 234 ? 1.544 32.594 1.513 1 98.62 234 PHE B N 1
ATOM 3979 C CA . PHE B 1 234 ? 1.538 31.156 1.653 1 98.62 234 PHE B CA 1
ATOM 3980 C C . PHE B 1 234 ? 1.688 30.484 0.295 1 98.62 234 PHE B C 1
ATOM 3982 O O . PHE B 1 234 ? 2.354 29.453 0.179 1 98.62 234 PHE B O 1
ATOM 3989 N N . ASP B 1 235 ? 1.114 31.062 -0.766 1 98.69 235 ASP B N 1
ATOM 3990 C CA . ASP B 1 235 ? 1.263 30.562 -2.125 1 98.69 235 ASP B CA 1
ATOM 3991 C C . ASP B 1 235 ? 2.713 30.656 -2.592 1 98.69 235 ASP B C 1
ATOM 3993 O O . ASP B 1 235 ? 3.191 29.781 -3.332 1 98.69 235 ASP B O 1
ATOM 3997 N N . ASP B 1 236 ? 3.35 31.75 -2.193 1 98.38 236 ASP B N 1
ATOM 3998 C CA . ASP B 1 236 ? 4.77 31.875 -2.502 1 98.38 236 ASP B CA 1
ATOM 3999 C C . ASP B 1 236 ? 5.57 30.719 -1.895 1 98.38 236 ASP B C 1
ATOM 4001 O O . ASP B 1 236 ? 6.457 30.172 -2.545 1 98.38 236 ASP B O 1
ATOM 4005 N N . TYR B 1 237 ? 5.27 30.344 -0.678 1 98.69 237 TYR B N 1
ATOM 4006 C CA . TYR B 1 237 ? 5.871 29.188 -0.026 1 98.69 237 TYR B CA 1
ATOM 4007 C C . TYR B 1 237 ? 5.586 27.922 -0.812 1 98.69 237 TYR B C 1
ATOM 4009 O O . TYR B 1 237 ? 6.5 27.125 -1.083 1 98.69 237 TYR B O 1
ATOM 4017 N N . THR B 1 238 ? 4.344 27.734 -1.186 1 98.5 238 THR B N 1
ATOM 4018 C CA . THR B 1 238 ? 3.914 26.531 -1.91 1 98.5 238 THR B CA 1
ATOM 4019 C C . THR B 1 238 ? 4.594 26.469 -3.275 1 98.5 238 THR B C 1
ATOM 4021 O O . THR B 1 238 ? 5.043 25.391 -3.691 1 98.5 238 THR B O 1
ATOM 4024 N N . ASP B 1 239 ? 4.656 27.609 -3.939 1 98.5 239 ASP B N 1
ATOM 4025 C CA . ASP B 1 239 ? 5.305 27.656 -5.246 1 98.5 239 ASP B CA 1
ATOM 4026 C C . ASP B 1 239 ? 6.785 27.312 -5.137 1 98.5 239 ASP B C 1
ATOM 4028 O O . ASP B 1 239 ? 7.316 26.578 -5.984 1 98.5 239 ASP B O 1
ATOM 4032 N N . THR B 1 240 ? 7.43 27.828 -4.152 1 98.56 240 THR B N 1
ATOM 4033 C CA . THR B 1 240 ? 8.844 27.531 -3.941 1 98.56 240 THR B CA 1
ATOM 4034 C C . THR B 1 240 ? 9.047 26.047 -3.648 1 98.56 240 THR B C 1
ATOM 4036 O O . THR B 1 240 ? 9.93 25.422 -4.223 1 98.56 240 THR B O 1
ATOM 4039 N N . ARG B 1 241 ? 8.234 25.484 -2.771 1 98.38 241 ARG B N 1
ATOM 4040 C CA . ARG B 1 241 ? 8.289 24.062 -2.467 1 98.38 241 ARG B CA 1
ATOM 4041 C C . ARG B 1 241 ? 8.195 23.219 -3.74 1 98.38 241 ARG B C 1
ATOM 4043 O O . ARG B 1 241 ? 8.992 22.297 -3.945 1 98.38 241 ARG B O 1
ATOM 4050 N N . LYS B 1 242 ? 7.273 23.578 -4.59 1 97.5 242 LYS B N 1
ATOM 4051 C CA . LYS B 1 242 ? 7.004 22.812 -5.805 1 97.5 242 LYS B CA 1
ATOM 4052 C C . LYS B 1 242 ? 8.148 22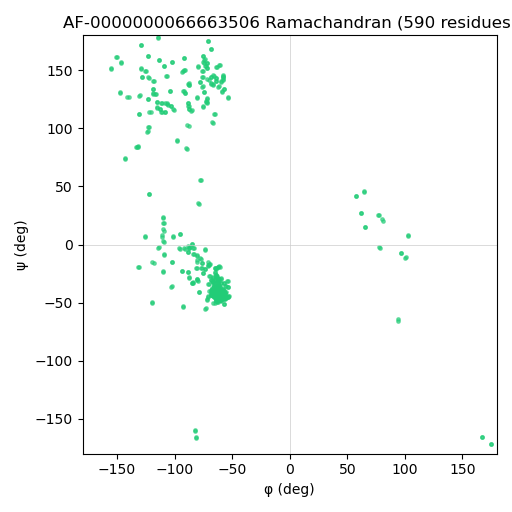.953 -6.805 1 97.5 242 LYS B C 1
ATOM 4054 O O . LYS B 1 242 ? 8.258 22.156 -7.746 1 97.5 242 LYS B O 1
ATOM 4059 N N . SER B 1 243 ? 8.992 23.953 -6.633 1 98 243 SER B N 1
ATOM 4060 C CA . SER B 1 243 ? 10.109 24.172 -7.551 1 98 243 SER B CA 1
ATOM 4061 C C . SER B 1 243 ? 11.273 23.25 -7.23 1 98 243 SER B C 1
ATOM 4063 O O . SER B 1 243 ? 12.188 23.094 -8.039 1 98 243 SER B O 1
ATOM 4065 N N . PHE B 1 244 ? 11.281 22.625 -6.055 1 97.81 244 PHE B N 1
ATOM 4066 C CA . PHE B 1 244 ? 12.32 21.672 -5.691 1 97.81 244 PHE B CA 1
ATOM 4067 C C . PHE B 1 244 ? 11.945 20.266 -6.172 1 97.81 244 PHE B C 1
ATOM 4069 O O . PHE B 1 244 ? 10.789 19.859 -6.098 1 97.81 244 PHE B O 1
ATOM 4076 N N . PRO B 1 245 ? 12.922 19.562 -6.723 1 96.94 245 PRO B N 1
ATOM 4077 C CA . PRO B 1 245 ? 12.656 18.172 -7.09 1 96.94 245 PRO B CA 1
ATOM 4078 C C . PRO B 1 245 ? 12.672 17.219 -5.887 1 96.94 245 PRO B C 1
ATOM 4080 O O . PRO B 1 245 ? 13.461 16.281 -5.848 1 96.94 245 PRO B O 1
ATOM 4083 N N . LEU B 1 246 ? 11.875 17.5 -4.895 1 97.5 246 LEU B N 1
ATOM 4084 C CA . LEU B 1 246 ? 11.727 16.781 -3.635 1 97.5 246 LEU B CA 1
ATOM 4085 C C . LEU B 1 246 ? 10.266 16.469 -3.352 1 97.5 246 LEU B C 1
ATOM 4087 O O . LEU B 1 246 ? 9.367 17.172 -3.848 1 97.5 246 LEU B O 1
ATOM 4091 N N . SER B 1 247 ? 10.07 15.375 -2.617 1 98.12 247 SER B N 1
ATOM 4092 C CA . SER B 1 247 ? 8.734 15.203 -2.047 1 98.12 247 SER B CA 1
ATOM 4093 C C . SER B 1 247 ? 8.383 16.344 -1.104 1 98.12 247 SER B C 1
ATOM 4095 O O . SER B 1 247 ? 9.273 17 -0.545 1 98.12 247 SER B O 1
ATOM 4097 N N . ASP B 1 248 ? 7.109 16.609 -0.94 1 98.12 248 ASP B N 1
ATOM 4098 C CA . ASP B 1 248 ? 6.641 17.594 0.024 1 98.12 248 ASP B CA 1
ATOM 4099 C C . ASP B 1 248 ? 7.191 17.312 1.419 1 98.12 248 ASP B C 1
ATOM 4101 O O . ASP B 1 248 ? 7.484 18.234 2.18 1 98.12 248 ASP B O 1
ATOM 4105 N N . ILE B 1 249 ? 7.41 16.047 1.738 1 98.75 249 ILE B N 1
ATOM 4106 C CA . ILE B 1 249 ? 7.852 15.602 3.057 1 98.75 249 ILE B CA 1
ATOM 4107 C C . ILE B 1 249 ? 9.312 15.992 3.27 1 98.75 249 ILE B C 1
ATOM 4109 O O . ILE B 1 249 ? 9.664 16.562 4.305 1 98.75 249 ILE B O 1
ATOM 4113 N N . ALA B 1 250 ? 10.109 15.703 2.264 1 98.69 250 ALA B N 1
ATOM 4114 C CA . ALA B 1 250 ? 11.523 16.047 2.354 1 98.69 250 ALA B CA 1
ATOM 4115 C C . ALA B 1 250 ? 11.719 17.562 2.461 1 98.69 250 ALA B C 1
ATOM 4117 O O . ALA B 1 250 ? 12.531 18.031 3.252 1 98.69 250 ALA B O 1
ATOM 4118 N N . PHE B 1 251 ? 10.961 18.297 1.663 1 98.81 251 PHE B N 1
ATOM 4119 C CA . PHE B 1 251 ? 11.023 19.75 1.735 1 98.81 251 PHE B CA 1
ATOM 4120 C C . PHE B 1 251 ? 10.625 20.25 3.121 1 98.81 251 PHE B C 1
ATOM 4122 O O . PHE B 1 251 ? 11.305 21.094 3.705 1 98.81 251 PHE B O 1
ATOM 4129 N N . ALA B 1 252 ? 9.547 19.75 3.609 1 98.81 252 ALA B N 1
ATOM 4130 C CA . ALA B 1 252 ? 9.031 20.188 4.906 1 98.81 252 ALA B CA 1
ATOM 4131 C C . ALA B 1 252 ? 10.055 19.938 6.012 1 98.81 252 ALA B C 1
ATOM 4133 O O . ALA B 1 252 ? 10.25 20.781 6.887 1 98.81 252 ALA B O 1
ATOM 4134 N N . LYS B 1 253 ? 10.695 18.766 5.98 1 98.81 253 LYS B N 1
ATOM 4135 C CA . LYS B 1 253 ? 11.672 18.453 7.02 1 98.81 253 LYS B CA 1
ATOM 4136 C C . LYS B 1 253 ? 12.867 19.406 6.945 1 98.81 253 LYS B C 1
ATOM 4138 O O . LYS B 1 253 ? 13.383 19.844 7.973 1 98.81 253 LYS B O 1
ATOM 4143 N N . ALA B 1 254 ? 13.281 19.688 5.734 1 98.69 254 ALA B N 1
ATOM 4144 C CA . ALA B 1 254 ? 14.367 20.641 5.566 1 98.69 254 ALA B CA 1
ATOM 4145 C C . ALA B 1 254 ? 13.953 22.031 6.07 1 98.69 254 ALA B C 1
ATOM 4147 O O . ALA B 1 254 ? 14.758 22.734 6.688 1 98.69 254 ALA B O 1
ATOM 4148 N N . ALA B 1 255 ? 12.719 22.422 5.793 1 98.88 255 ALA B N 1
ATOM 4149 C CA . ALA B 1 255 ? 12.203 23.703 6.25 1 98.88 255 ALA B CA 1
ATOM 4150 C C . ALA B 1 255 ? 12.125 23.766 7.77 1 98.88 255 ALA B C 1
ATOM 4152 O O . ALA B 1 255 ? 12.469 24.766 8.383 1 98.88 255 ALA B O 1
ATOM 4153 N N . VAL B 1 256 ? 11.695 22.656 8.406 1 98.81 256 VAL B N 1
ATOM 4154 C CA . VAL B 1 256 ? 11.633 22.594 9.859 1 98.81 256 VAL B CA 1
ATOM 4155 C C . VAL B 1 256 ? 13.039 22.719 10.445 1 98.81 256 VAL B C 1
ATOM 4157 O O . VAL B 1 256 ? 13.234 23.344 11.484 1 98.81 256 VAL B O 1
ATOM 4160 N N . ALA B 1 257 ? 13.969 22.141 9.773 1 98.5 257 ALA B N 1
ATOM 4161 C CA . ALA B 1 257 ? 15.352 22.141 10.258 1 98.5 257 ALA B CA 1
ATOM 4162 C C . ALA B 1 257 ? 15.891 23.562 10.344 1 98.5 257 ALA B C 1
ATOM 4164 O O . ALA B 1 257 ? 16.766 23.859 11.164 1 98.5 257 ALA B O 1
ATOM 4165 N N . GLU B 1 258 ? 15.375 24.406 9.484 1 98.06 258 GLU B N 1
ATOM 4166 C CA . GLU B 1 258 ? 15.766 25.812 9.562 1 98.06 258 GLU B CA 1
ATOM 4167 C C . GLU B 1 258 ? 15.18 26.469 10.797 1 98.06 258 GLU B C 1
ATOM 4169 O O . GLU B 1 258 ? 15.797 27.375 11.375 1 98.06 258 GLU B O 1
ATOM 4174 N N . ARG B 1 259 ? 13.992 26.047 11.18 1 98.12 259 ARG B N 1
ATOM 4175 C CA . ARG B 1 259 ? 13.258 26.641 12.297 1 98.12 259 ARG B CA 1
ATOM 4176 C C . ARG B 1 259 ? 13.711 26.047 13.625 1 98.12 259 ARG B C 1
ATOM 4178 O O . ARG B 1 259 ? 13.625 26.703 14.672 1 98.12 259 ARG B O 1
ATOM 4185 N N . ILE B 1 260 ? 14.094 24.781 13.656 1 98.62 260 ILE B N 1
ATOM 4186 C CA . ILE B 1 260 ? 14.547 24.031 14.82 1 98.62 260 ILE B CA 1
ATOM 4187 C C . ILE B 1 260 ? 15.938 23.453 14.57 1 98.62 260 ILE B C 1
ATOM 4189 O O . ILE B 1 260 ? 16.078 22.359 14.008 1 98.62 260 ILE B O 1
ATOM 4193 N N . PRO B 1 261 ? 16.953 24.188 15.078 1 96.88 261 PRO B N 1
ATOM 4194 C CA . PRO B 1 261 ? 18.312 23.703 14.836 1 96.88 261 PRO B CA 1
ATOM 4195 C C . PRO B 1 261 ? 18.516 22.25 15.273 1 96.88 261 PRO B C 1
ATOM 4197 O O . PRO B 1 261 ? 18.156 21.891 16.406 1 96.88 261 PRO B O 1
ATOM 4200 N N . GLY B 1 262 ? 19 21.469 14.344 1 96.31 262 GLY B N 1
ATOM 4201 C CA . GLY B 1 262 ? 19.297 20.078 14.664 1 96.31 262 GLY B CA 1
ATOM 4202 C C . GLY B 1 262 ? 18.188 19.125 14.273 1 96.31 262 GLY B C 1
ATOM 4203 O O . GLY B 1 262 ? 18.344 17.906 14.367 1 96.31 262 GLY B O 1
ATOM 4204 N N . PHE B 1 263 ? 17.047 19.609 13.844 1 98.44 263 PHE B N 1
ATOM 4205 C CA . PHE B 1 263 ? 15.938 18.75 13.422 1 98.44 263 PHE B CA 1
ATOM 4206 C C . PHE B 1 263 ? 16.375 17.844 12.281 1 98.44 263 PHE B C 1
ATOM 4208 O O . PHE B 1 263 ? 16.938 18.312 11.289 1 98.44 263 PHE B O 1
ATOM 4215 N N . PRO B 1 264 ? 16.062 16.531 12.398 1 98.25 264 PRO B N 1
ATOM 4216 C CA . PRO B 1 264 ? 16.516 15.594 11.367 1 98.25 264 PRO B CA 1
ATOM 4217 C C . PRO B 1 264 ? 15.758 15.766 10.047 1 98.25 264 PRO B C 1
ATOM 4219 O O . PRO B 1 264 ? 14.555 16 10.047 1 98.25 264 PRO B O 1
ATOM 4222 N N . THR B 1 265 ? 16.469 15.617 8.945 1 98.06 265 THR B N 1
ATOM 4223 C CA . THR B 1 265 ? 15.852 15.836 7.637 1 98.06 265 THR B CA 1
ATOM 4224 C C . THR B 1 265 ? 15.711 14.516 6.887 1 98.06 265 THR B C 1
ATOM 4226 O O . THR B 1 265 ? 15.18 14.477 5.77 1 98.06 265 THR B O 1
ATOM 4229 N N . ARG B 1 266 ? 16.094 13.438 7.523 1 97.81 266 ARG B N 1
ATOM 4230 C CA . ARG B 1 266 ? 16.062 12.125 6.879 1 97.81 266 ARG B CA 1
ATOM 4231 C C . ARG B 1 266 ? 14.641 11.68 6.594 1 97.81 266 ARG B C 1
ATOM 4233 O O . ARG B 1 266 ? 13.742 11.891 7.41 1 97.81 266 ARG B O 1
ATOM 4240 N N . VAL B 1 267 ? 14.422 11.109 5.449 1 98.44 267 VAL B N 1
ATOM 4241 C CA . VAL B 1 267 ? 13.188 10.406 5.105 1 98.44 267 VAL B CA 1
ATOM 4242 C C . VAL B 1 267 ? 13.477 8.922 4.918 1 98.44 267 VAL B C 1
ATOM 4244 O O . VAL B 1 267 ? 14.633 8.516 4.777 1 98.44 267 VAL B O 1
ATOM 4247 N N . ARG B 1 268 ? 12.508 8.117 5.016 1 98.62 268 ARG B N 1
ATOM 4248 C CA . ARG B 1 268 ? 12.672 6.691 4.762 1 98.62 268 ARG B CA 1
ATOM 4249 C C . ARG B 1 268 ? 12.375 6.359 3.301 1 98.62 268 ARG B C 1
ATOM 4251 O O . ARG B 1 268 ? 11.555 7.02 2.662 1 98.62 268 ARG B O 1
ATOM 4258 N N . SER B 1 269 ? 13.039 5.332 2.797 1 97.94 269 SER B N 1
ATOM 4259 C CA . SER B 1 269 ? 12.781 4.852 1.443 1 97.94 269 SER B CA 1
ATOM 4260 C C . SER B 1 269 ? 11.312 4.453 1.271 1 97.94 269 SER B C 1
ATOM 4262 O O . SER B 1 269 ? 10.68 3.982 2.217 1 97.94 269 SER B O 1
ATOM 4264 N N . PRO B 1 270 ? 10.734 4.75 0.086 1 98.38 270 PRO B N 1
ATOM 4265 C CA . PRO B 1 270 ? 11.414 5.059 -1.175 1 98.38 270 PRO B CA 1
ATOM 4266 C C . PRO B 1 270 ? 11.578 6.559 -1.404 1 98.38 270 PRO B C 1
ATOM 4268 O O . PRO B 1 270 ? 11.977 6.98 -2.494 1 98.38 270 PRO B O 1
ATOM 4271 N N . LEU B 1 271 ? 11.258 7.371 -0.36 1 98.44 271 LEU B N 1
ATOM 4272 C CA . LEU B 1 271 ? 11.523 8.797 -0.49 1 98.44 271 LEU B CA 1
ATOM 4273 C C . LEU B 1 271 ? 13.016 9.086 -0.422 1 98.44 271 LEU B C 1
ATOM 4275 O O . LEU B 1 271 ? 13.781 8.281 0.12 1 98.44 271 LEU B O 1
ATOM 4279 N N . ILE B 1 272 ? 13.414 10.211 -0.99 1 98.06 272 ILE B N 1
ATOM 4280 C CA . ILE B 1 272 ? 14.812 10.641 -0.961 1 98.06 272 ILE B CA 1
ATOM 4281 C C . ILE B 1 272 ? 14.922 11.984 -0.239 1 98.06 272 ILE B C 1
ATOM 4283 O O . ILE B 1 272 ? 14.133 12.898 -0.491 1 98.06 272 ILE B O 1
ATOM 4287 N N . GLY B 1 273 ? 15.867 12.055 0.627 1 97.56 273 GLY B N 1
ATOM 4288 C CA . GLY B 1 273 ? 16.078 13.281 1.379 1 97.56 273 GLY B CA 1
ATOM 4289 C C . GLY B 1 273 ? 16.703 14.391 0.553 1 97.56 273 GLY B C 1
ATOM 4290 O O . GLY B 1 273 ? 17.281 14.125 -0.507 1 97.56 273 GLY B O 1
ATOM 4291 N N . ALA B 1 274 ? 16.531 15.609 1.022 1 98.06 274 ALA B N 1
ATOM 4292 C CA . ALA B 1 274 ? 17.188 16.75 0.396 1 98.06 274 ALA B CA 1
ATOM 4293 C C . ALA B 1 274 ? 18.703 16.656 0.514 1 98.06 274 ALA B C 1
ATOM 4295 O O . ALA B 1 274 ? 19.234 16.203 1.539 1 98.06 274 ALA B O 1
ATOM 4296 N N . THR B 1 275 ? 19.391 17.047 -0.552 1 97.62 275 THR B N 1
ATOM 4297 C CA . THR B 1 275 ? 20.844 17.141 -0.475 1 97.62 275 THR B CA 1
ATOM 4298 C C . THR B 1 275 ? 21.266 18.281 0.453 1 97.62 275 THR B C 1
ATOM 4300 O O . THR B 1 275 ? 20.438 19.109 0.832 1 97.62 275 THR B O 1
ATOM 4303 N N . VAL B 1 276 ? 22.531 18.312 0.787 1 97.38 276 VAL B N 1
ATOM 4304 C CA . VAL B 1 276 ? 23.078 19.375 1.624 1 97.38 276 VAL B CA 1
A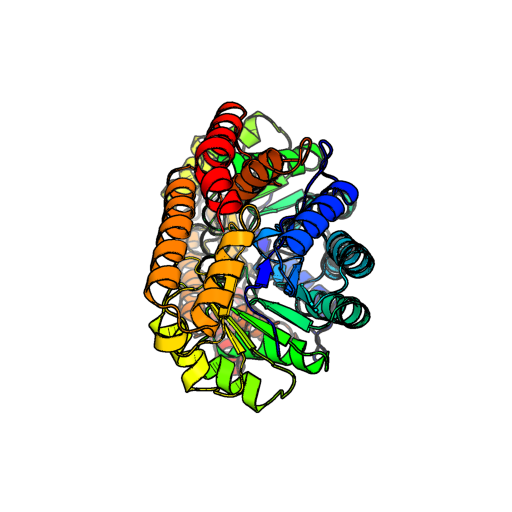TOM 4305 C C . VAL B 1 276 ? 22.812 20.734 0.973 1 97.38 276 VAL B C 1
ATOM 4307 O O . VAL B 1 276 ? 22.438 21.688 1.649 1 97.38 276 VAL B O 1
ATOM 4310 N N . GLU B 1 277 ? 22.953 20.781 -0.3 1 98.12 277 GLU B N 1
ATOM 4311 C CA . GLU B 1 277 ? 22.734 22.016 -1.044 1 98.12 277 GLU B CA 1
ATOM 4312 C C . GLU B 1 277 ? 21.266 22.422 -1.028 1 98.12 277 GLU B C 1
ATOM 4314 O O . GLU B 1 277 ? 20.938 23.594 -0.855 1 98.12 277 GLU B O 1
ATOM 4319 N N . GLN B 1 278 ? 20.391 21.484 -1.206 1 98.44 278 GLN B N 1
ATOM 4320 C CA . GLN B 1 278 ? 18.969 21.75 -1.195 1 98.44 278 GLN B CA 1
ATOM 4321 C C . GLN B 1 278 ? 18.5 22.219 0.179 1 98.44 278 GLN B C 1
ATOM 4323 O O . GLN B 1 278 ? 17.703 23.156 0.281 1 98.44 278 GLN B O 1
ATOM 4328 N N . VAL B 1 279 ? 19.031 21.609 1.202 1 98.31 279 VAL B N 1
ATOM 4329 C CA . VAL B 1 279 ? 18.688 22 2.564 1 98.31 279 VAL B CA 1
ATOM 4330 C C . VAL B 1 279 ? 19.109 23.453 2.797 1 98.31 279 VAL B C 1
ATOM 4332 O O . VAL B 1 279 ? 18.344 24.234 3.369 1 98.31 279 VAL B O 1
ATOM 4335 N N . ALA B 1 280 ? 20.266 23.797 2.355 1 98.06 280 ALA B N 1
ATOM 4336 C CA . ALA B 1 280 ? 20.766 25.156 2.514 1 98.06 280 ALA B CA 1
ATOM 4337 C C . ALA B 1 280 ? 19.875 26.156 1.764 1 98.06 280 ALA B C 1
ATOM 4339 O O . ALA B 1 280 ? 19.578 27.234 2.277 1 98.06 280 ALA B O 1
ATOM 4340 N N . ARG B 1 281 ? 19.484 25.766 0.585 1 98.62 281 ARG B N 1
ATOM 4341 C CA . ARG B 1 281 ? 18.641 26.641 -0.224 1 98.62 281 ARG B CA 1
ATOM 4342 C C . ARG B 1 281 ? 17.25 26.797 0.41 1 98.62 281 ARG B C 1
ATOM 4344 O O . ARG B 1 281 ? 16.719 27.906 0.455 1 98.62 281 ARG B O 1
ATOM 4351 N N . ILE B 1 282 ? 16.719 25.75 0.899 1 98.81 282 ILE B N 1
ATOM 4352 C CA . ILE B 1 282 ? 15.422 25.797 1.562 1 98.81 282 ILE B CA 1
ATOM 4353 C C . ILE B 1 282 ? 15.516 26.641 2.828 1 98.81 282 ILE B C 1
ATOM 4355 O O . ILE B 1 282 ? 14.648 27.484 3.08 1 98.81 282 ILE B O 1
ATOM 4359 N N . GLY B 1 283 ? 16.562 26.406 3.564 1 98.44 283 GLY B N 1
ATOM 4360 C CA . GLY B 1 283 ? 16.781 27.203 4.758 1 98.44 283 GLY B CA 1
ATOM 4361 C C . GLY B 1 283 ? 16.891 28.688 4.469 1 98.44 283 GLY B C 1
ATOM 4362 O O . GLY B 1 283 ? 16.344 29.516 5.203 1 98.44 283 GLY B O 1
ATOM 4363 N N . GLY B 1 284 ? 17.625 29.031 3.424 1 98.38 284 GLY B N 1
ATOM 4364 C CA . GLY B 1 284 ? 17.719 30.422 3.014 1 98.38 284 GLY B CA 1
ATOM 4365 C C . GLY B 1 284 ? 16.375 31.031 2.668 1 98.38 284 GLY B C 1
ATOM 4366 O O . GLY B 1 284 ? 16.094 32.156 3.055 1 98.38 284 GLY B O 1
ATOM 4367 N N . PHE B 1 285 ? 15.602 30.297 1.981 1 98.56 285 PHE B N 1
ATOM 4368 C CA . PHE B 1 285 ? 14.258 30.75 1.616 1 98.56 285 PHE B CA 1
ATOM 4369 C C . PHE B 1 285 ? 13.414 30.984 2.859 1 98.56 285 PHE B C 1
ATOM 4371 O O . PHE B 1 285 ? 12.734 32 2.963 1 98.56 285 PHE B O 1
ATOM 4378 N N . ILE B 1 286 ? 13.492 30.047 3.834 1 98.62 286 ILE B N 1
ATOM 4379 C CA . ILE B 1 286 ? 12.727 30.172 5.066 1 98.62 286 ILE B CA 1
ATOM 4380 C C . ILE B 1 286 ? 13.203 31.406 5.844 1 98.62 286 ILE B C 1
ATOM 4382 O O . ILE B 1 286 ? 12.391 32.25 6.234 1 98.62 286 ILE B O 1
ATOM 4386 N N . ARG B 1 287 ? 14.438 31.547 6 1 97.38 287 ARG B N 1
ATOM 4387 C CA . ARG B 1 287 ? 15.039 32.594 6.82 1 97.38 287 ARG B CA 1
ATOM 4388 C C . ARG B 1 287 ? 14.805 33.969 6.207 1 97.38 287 ARG B C 1
ATOM 4390 O O . ARG B 1 287 ? 14.438 34.906 6.906 1 97.38 287 ARG B O 1
ATOM 4397 N N . ASP B 1 288 ? 14.945 34.062 4.941 1 96.81 288 ASP B N 1
ATOM 4398 C CA . ASP B 1 288 ? 15.023 35.375 4.305 1 96.81 288 ASP B CA 1
ATOM 4399 C C . ASP B 1 288 ? 13.648 35.844 3.824 1 96.81 288 ASP B C 1
ATOM 4401 O O . ASP B 1 288 ? 13.398 37.031 3.711 1 96.81 288 ASP B O 1
ATOM 4405 N N . ARG B 1 289 ? 12.773 34.938 3.615 1 96.62 289 ARG B N 1
ATOM 4406 C CA . ARG B 1 289 ? 11.492 35.312 3.025 1 96.62 289 ARG B CA 1
ATOM 4407 C C . ARG B 1 289 ? 10.336 34.969 3.961 1 96.62 289 ARG B C 1
ATOM 4409 O O . ARG B 1 289 ? 9.555 35.844 4.332 1 96.62 289 ARG B O 1
ATOM 4416 N N . MET B 1 290 ? 10.281 33.812 4.453 1 97.56 290 MET B N 1
ATOM 4417 C CA . MET B 1 290 ? 9.094 33.375 5.191 1 97.56 290 MET B CA 1
ATOM 4418 C C . MET B 1 290 ? 9.109 33.938 6.609 1 97.56 290 MET B C 1
ATOM 4420 O O . MET B 1 290 ? 8.07 34.375 7.113 1 97.56 290 MET B O 1
ATOM 4424 N N . LEU B 1 291 ? 10.305 33.938 7.25 1 97.38 291 LEU B N 1
ATOM 4425 C CA . LEU B 1 291 ? 10.367 34.406 8.633 1 97.38 291 LEU B CA 1
ATOM 4426 C C . LEU B 1 291 ? 10.109 35.906 8.703 1 97.38 291 LEU B C 1
ATOM 4428 O O . LEU B 1 291 ? 9.547 36.375 9.688 1 97.38 291 LEU B O 1
ATOM 4432 N N . ASP B 1 292 ? 10.484 36.625 7.668 1 94.62 292 ASP B N 1
ATOM 4433 C CA . ASP B 1 292 ? 10.148 38.031 7.613 1 94.62 292 ASP B CA 1
ATOM 4434 C C . ASP B 1 292 ? 8.641 38.25 7.617 1 94.62 292 ASP B C 1
ATOM 4436 O O . ASP B 1 292 ? 8.125 39.094 8.336 1 94.62 292 ASP B O 1
ATOM 4440 N N . VAL B 1 293 ? 7.945 37.5 6.836 1 96.25 293 VAL B N 1
ATOM 4441 C CA . VAL B 1 293 ? 6.488 37.594 6.754 1 96.25 293 VAL B CA 1
ATOM 4442 C C . VAL B 1 293 ? 5.875 37.188 8.094 1 96.25 293 VAL B C 1
ATOM 4444 O O . VAL B 1 293 ? 4.977 37.844 8.602 1 96.25 293 VAL B O 1
ATOM 4447 N N . ILE B 1 294 ? 6.371 36.125 8.727 1 97.38 294 ILE B N 1
ATOM 4448 C CA . ILE B 1 294 ? 5.832 35.531 9.953 1 97.38 294 ILE B CA 1
ATOM 4449 C C . ILE B 1 294 ? 6.027 36.5 11.117 1 97.38 294 ILE B C 1
ATOM 4451 O O . ILE B 1 294 ? 5.121 36.719 11.93 1 97.38 294 ILE B O 1
ATOM 4455 N N . ASP B 1 295 ? 7.148 37.188 11.117 1 95.44 295 ASP B N 1
ATOM 4456 C CA . ASP B 1 295 ? 7.48 38.094 12.195 1 95.44 295 ASP B CA 1
ATOM 4457 C C . ASP B 1 295 ? 6.578 39.344 12.156 1 95.44 295 ASP B C 1
ATOM 4459 O O . ASP B 1 295 ? 6.48 40.062 13.148 1 95.44 295 ASP B O 1
ATOM 4463 N N . HIS B 1 296 ? 5.902 39.562 11.039 1 93.38 296 HIS B N 1
ATOM 4464 C CA . HIS B 1 296 ? 5.074 40.781 10.898 1 93.38 296 HIS B CA 1
ATOM 4465 C C . HIS B 1 296 ? 3.592 40.406 10.898 1 93.38 296 HIS B C 1
ATOM 4467 O O . HIS B 1 296 ? 2.752 41.25 10.516 1 93.38 296 HIS B O 1
ATOM 4473 N N . LEU B 1 297 ? 3.211 39.219 11.273 1 93.81 297 LEU B N 1
ATOM 4474 C CA . LEU B 1 297 ? 1.814 38.812 11.336 1 93.81 297 LEU B CA 1
ATOM 4475 C C . LEU B 1 297 ? 1.094 39.5 12.492 1 93.81 297 LEU B C 1
ATOM 4477 O O . LEU B 1 297 ? 1.714 39.844 13.508 1 93.81 297 LEU B O 1
#

Sequence (594 aa):
MITSPIVAVTTPFQLDGRIDLPALGDYLDLLAAAGIRTILVNGTTAEFASLTSAERRRIVEYARGRWAGELIAHVGSPAIAEAEELADHAAQHCDRLAAISPYFFADAPEAGVEHYFAQLLEATTHPVLLYNFPRHTQNPLSPALVARLAGRYPHVCGIKDSGMDLAVTREFKTRSPRLAVFAGNDRVGAGLSELGIDGVVTGAGGPVAELPVAIAAASRAGLSDRTMALQRSFDDYTDTRKSFPLSDIAFAKAAVAERIPGFPTRVRSPLIGATVEQVARIGGFIRDRMLDVIDHLMITSPIVAVTTPFQLDGRIDLPALGDYLDLLAAAGIRTILVNGTTAEFASLTSAERRRIVEYARGRWAGELIAHVGSPAIAEAEELADHAAQHCDRLAAISPYFFADAPEAGVEHYFAQLLEATTHPVLLYNFPRHTQNPLSPALVARLAGRYPHVCGIKDSGMDLAVTREFKTRSPRLAVFAGNDRVGAGLSELGIDGVVTGAGGPVAELPVAIAAASRAGLSDRTMALQRSFDDYTDTRKSFPLSDIAFAKAAVAERIPGFPTRVRSPLIGATVEQVARIGGFIRDRMLDVIDHL

Foldseek 3Di:
DQDPDEEEEAFFADPVGHTDLVLSLVLLVVLVVLPHQHYEYLDVLNVVVQDDLVNLLVNLQSCLVRHPHAYEYEQEELDLVSSLVSCVSNLVRGQEYEYEFRADPAPDDLVVSLVSVVSSLVSDLHQYEYEADCVGRNHGDALVSLLVSCVVRVSPAAYEHAPPPLVRQLSNCVSPVRHAGEYQDLLCLLPCVVSVHHYYYYHLCSLLSSLSVVLNVCVVVVVNVSNVVSSVLSVVVVVVCVPDPFDSSQLSQLSNCLVPPPGHSDDDPPGDHDDPVRSVVSSCCCVPRSVVVSVVD/DQDPDEEEEAFFADPVGHTDLVLSLVLLVVLVVLPHQHYEYLDVLNVVVQDDLVNLLVNLQSCLVRHPHAYEYEQEELDLVSSLVSCVSNLVRGQEYEYEFRADPAPDDLVVSLVSVVSSLVSDLHQYEYEADCVGRNHGDALVSLLVSCVVRVSPAAYEHAPPPLVRQLSNCVSPVRHAGEYQDLLCLLPCVVSVHHYYYYHLCSLLSSLSVVLNVCVVVVVNVSNVVSSVLSVVVVVVCVVDPFDSSQLSQLSNCLVPPPGHSDDDPPGDHDDPVRSVVSSCCCVPRSVVVSVVD

Secondary structure (DSSP, 8-state):
-PPSSEEEPP--B-TTS-B-HHHHHHHHHHHHHTT--EEEESSTTTTGGGS-HHHHHHHHHHHHHH--SEEEEE---SSHHHHHHHHHHHTTT-SEEEEEPP-SSTT--HHHHHHHHHHHHHT--S-EEEEE-HHHHS-PPPHHHHHHHHHH-TTEEEEEE-S--HHHHHHHHHH-TTSEEEES-TT-GGGHHHHT--EEEESTTGGGTHHHHHHHHHHHTT-HHHHHHHHHHHHHHHHHHHHSSS-HHHHHHHHHHHHSTT------TTS-PPPHHHHHHHHHHIIIIIHHHHHT-/-PPSSEEEPP--B-TTS-B-HHHHHHHHHHHHHTT--EEEESSTTTTGGGS-HHHHHHHHHHHHHH--SEEEEE---SSHHHHHHHHHHHTTT-SEEEEEPP-SSTT--HHHHHHHHHHHHHT--S-EEEEE-HHHHS-PPPHHHHHHHHHH-TTEEEEEE-S--HHHHHHHHHH-TTSEEEES-TT-GGGHHHHT--EEEESTTGGGTHHHHHHHHHHHTT-HHHHHHHHHHHHHHHHHHHHSSS-HHHHHHHHHHHHSTT------TTS-PPPHHHHHHHHHHIIIIIHHHHHT-

Solvent-accessible surface area (backbone atoms only — not comparable to full-atom values): 30090 Å² total; per-residue (Å²): 131,84,55,55,40,26,33,28,38,66,57,33,23,40,95,86,64,48,75,28,63,69,54,39,50,55,51,51,50,52,39,46,75,37,62,48,50,21,38,29,40,46,30,76,46,24,43,36,60,50,42,48,73,68,53,51,50,49,50,48,55,52,47,42,77,73,46,87,56,48,35,30,38,40,28,52,44,38,13,58,68,53,18,42,52,42,40,60,56,42,58,77,58,36,72,30,36,28,36,44,52,50,35,51,66,48,68,46,51,68,69,15,47,50,48,43,51,50,54,46,56,72,71,48,77,61,37,29,27,39,32,32,43,28,83,44,22,43,37,69,70,49,43,67,57,50,34,53,49,38,71,75,35,76,37,45,47,25,34,40,38,49,64,86,48,62,70,58,57,34,39,39,26,72,67,28,71,84,37,44,33,24,35,51,47,86,81,44,69,70,44,28,76,83,55,59,49,62,40,35,37,29,42,56,46,47,63,54,38,44,47,56,40,48,26,44,52,28,49,76,69,65,36,60,69,57,11,50,54,44,41,52,57,49,43,52,53,51,52,54,56,69,70,43,98,53,51,61,51,26,49,27,29,27,39,32,24,59,76,38,84,83,40,46,39,53,55,62,49,38,49,59,49,63,50,76,67,52,33,52,51,42,25,49,48,41,62,69,50,49,47,56,56,59,75,68,108,132,87,54,54,40,26,32,28,37,65,58,31,24,40,96,86,65,48,76,29,62,68,54,38,50,54,50,52,49,52,38,45,74,36,62,50,50,22,39,30,39,48,30,76,45,26,42,36,59,49,42,46,74,67,54,50,51,50,49,48,55,52,46,44,78,73,45,87,55,48,35,30,37,41,29,52,44,36,14,59,69,54,20,42,52,42,40,59,56,42,60,77,60,36,72,29,35,28,38,45,54,51,36,50,65,46,68,47,53,69,69,14,48,50,49,41,50,49,56,47,55,71,70,50,78,62,37,28,26,38,34,32,42,29,85,42,24,43,35,68,72,47,46,67,57,51,34,54,50,39,72,74,35,76,38,44,47,25,35,39,38,50,64,84,47,64,70,56,56,35,39,38,26,71,67,29,70,85,37,43,34,25,35,51,48,84,79,43,67,70,44,28,77,83,53,60,49,63,39,34,36,31,43,58,47,47,62,53,37,44,46,57,40,48,25,46,52,28,50,76,70,65,36,60,70,59,12,51,53,45,41,50,56,47,42,50,53,52,53,54,55,68,70,44,101,52,52,60,50,25,49,27,30,29,39,33,24,59,77,37,83,83,41,46,39,53,57,63,48,38,50,58,49,63,49,74,68,51,33,51,52,42,25,47,48,41,60,70,50,48,46,55,55,59,75,68,107

InterPro domains:
  IPR002220 DapA-like [PF00701] (6-244)
  IPR002220 DapA-like [PIRSF001365] (3-282)
  IPR002220 DapA-like [PR00146] (35-56)
  IPR002220 DapA-like [PR00146] (69-87)
  IPR002220 DapA-like [PR00146] (100-116)
  IPR002220 DapA-like [PR00146] (126-143)
  IPR002220 DapA-like [PTHR12128] (6-281)
  IPR002220 DapA-like [SM01130] (1-290)
  IPR013785 Aldolase-type TIM barrel [G3DSA:3.20.20.70] (3-294)
  IPR020625 Schiff base-forming aldolase, active site [PS00666] (131-162)

Organism: Nocardia brasiliensis (strain ATCC 700358 / HUJEG-1) (NCBI:txid1133849)

Radius of gyration: 25.52 Å; Cα contacts (8 Å, |Δi|>4): 1217; chains: 2; bounding box: 51×78×58 Å

Nearest PDB structures (foldseek):
  7kwf-assembly2_B  TM=9.125E-01  e=2.475E-20  Campylobacter jejuni subsp. jejuni NCTC 11168 = ATCC 700819
  7knz-assembly1_D  TM=9.006E-01  e=8.754E-20  Campylobacter jejuni subsp. jejuni NCTC 11168 = ATCC 700819
  7ko1-assembly1_D  TM=8.973E-01  e=4.548E-19  Campylobacter jejuni subsp. jejuni NCTC 11168 = ATCC 700819
  7kls-assembly3_D  TM=8.778E-01  e=2.486E-19  Campylobacter jejuni subsp. jejuni NCTC 11168 = ATCC 700819
  7kpe-assembly3_E  TM=8.876E-01  e=4.804E-19  Campylobacter jejuni subsp. jejuni NCTC 11168 = ATCC 700819

pLDDT: mean 98.07, std 1.28, range [86.81, 98.94]